Protein AF-A0AAJ7NF40-F1 (afdb_monomer)

Solvent-accessible surface area (backbone atoms only — not comparable to full-atom values): 28493 Å² total; per-residue (Å²): 132,88,86,85,87,90,88,80,92,88,66,77,72,58,53,61,55,52,48,53,50,48,61,67,48,73,79,51,89,80,78,73,91,83,66,76,95,56,96,70,84,64,65,66,86,56,93,46,72,67,53,40,51,50,44,50,50,38,62,67,47,69,43,55,68,41,43,60,70,37,43,53,98,62,56,71,66,58,33,51,52,48,48,51,51,50,53,49,32,51,51,52,44,50,55,52,44,50,52,46,48,49,38,51,45,70,57,13,61,41,80,44,82,42,76,70,66,83,85,57,79,45,69,44,67,12,44,36,43,23,47,71,65,38,56,38,74,88,45,46,72,61,53,30,58,73,72,74,45,75,93,42,74,69,52,55,50,41,55,59,45,62,46,70,38,31,73,83,56,26,51,68,48,60,85,62,77,94,64,70,43,78,52,48,55,61,55,51,62,72,28,37,55,85,75,74,85,48,45,63,78,47,94,56,99,44,59,43,55,23,49,28,63,78,28,59,26,45,32,31,57,22,70,45,43,62,80,45,15,60,71,33,68,73,64,70,59,70,82,73,92,78,68,84,78,82,71,58,63,53,74,89,92,59,93,43,72,52,51,38,57,40,69,51,41,23,37,36,33,61,40,40,25,75,44,59,72,46,72,63,53,72,66,45,84,42,61,49,29,25,44,35,36,28,40,28,47,35,43,43,37,39,51,61,76,83,59,70,85,56,54,56,69,36,65,65,29,41,50,50,89,68,27,89,49,91,88,42,81,49,32,34,52,44,54,45,48,50,53,48,36,47,49,54,39,32,74,75,50,68,23,40,55,69,54,51,80,86,52,92,97,60,49,50,34,42,29,73,37,40,27,42,51,31,74,47,44,89,78,44,54,60,61,82,71,74,62,79,94,62,74,72,48,51,52,48,62,42,61,47,57,49,78,42,81,73,50,75,45,76,39,86,89,51,99,50,64,42,12,40,40,41,35,40,53,41,76,55,86,56,37,38,37,50,40,75,78,35,47,73,66,55,43,52,50,51,45,46,51,42,37,32,71,57,30,54,36,48,74,65,42,50,53,48,51,49,43,47,74,44,58,52,45,50,55,54,50,52,52,51,50,50,58,48,50,52,51,51,51,52,51,50,56,63,58,74,73,110

Secondary structure (DSSP, 8-state):
----------SSHHHHHHHHHHHHHTT-S---TTS-SSSS------SSHHHHHHHHHHHH--STTHHHHH-TT--HHHHHHHHHHHHHHHHHHHHHHHHHHHHHHH--EEEEEE---SS--PBPPEEEEEESS-B-GGGHHHHHHHTT----HHHHHHHHHHHT--TTTGGG-----SS-GGGHHHHHHHHB----S-TTSS--TT-EEEEETTEEEEEES-SGGGGSBHHHHHH--PPPTTS-----B--TTS-EEEEEEESS-EEEEEE-TT----TT---EEE-TTEEEEEEEEEEEEEE-GGGGGS-HHHHT-B-GGG---SS-SS--HHHHHHHHHHHHHHHHHSSB-TTSPP-TTPPBP-HHHHHHHHHTGGGS--SSPPPGGG--PPBSSEEEEEEEEEEEEE-TT-S--SEEEEEEEE--SSEEEEEESS-HHHHHHHHHHHHHHHH---HHHHHHHHHIIIIIHHHHHHHHHHHHHHHHHHHHHHHTT-

Organism: NCBI:txid156304

Nearest PDB structures (foldseek):
  9btg-assembly1_B  TM=5.646E-01  e=2.121E-11  Homo sapiens
  9blr-assembly1_B  TM=5.474E-01  e=5.726E-12  Homo sapiens
  6wth-assembly1_B  TM=5.757E-01  e=2.820E-11  Homo sapiens
  9btu-assembly1_B  TM=5.556E-01  e=3.968E-11  Homo sapiens
  9btg-assembly1_A  TM=5.137E-01  e=9.030E-12  Homo sapiens

InterPro domains:
  IPR001873 Epithelial sodium channel [PF00858] (61-468)
  IPR001873 Epithelial sodium channel [PTHR11690] (55-478)

pLDDT: mean 83.23, std 15.75, range [25.88, 96.94]

Mean predicted aligned error: 12.18 Å

Radius of gyration: 38.89 Å; Cα contacts (8 Å, |Δi|>4): 750; chains: 1; bounding box: 99×66×129 Å

Foldseek 3Di:
DDDDDDDDDDPDPPPVVVVVVVVVPVPDDDDDPPDDPDDFADWDDDPDPVVVLQLVLLRPFLWPLSVQCTGPPDDPVSNVVSVVLLVVLVVVLVVLLVVLVCCQQAVQKDKDKDQPPPVDWAFDKKKKKAFQQFFDLVCVVVLCVVVVHDDDPQVSVQLSQVQQDALQCLLVHRADDPDFQLCSVVSSVSRGDDW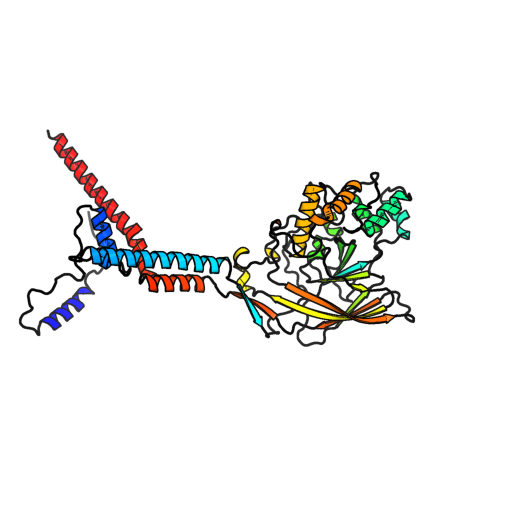DPCQQVDDFPLFAWFFANRHIITMGLAPCRCLRGPVCLVVVDDPDPPDPPPRDTDDDPDFDKTKGKGLHWIWMAIADSDDDDHLQGDIDTDHWQKEWEKEKEKAKEAEDPVCVPDDCRSLQADAQCVAPAQSDRGDALRSLLLRVLQVVLCVFLVAGDNSDRDDPPGGHDHSVSSSVSSVCSVVSCRDDHDDVVSVRTHHNIGMDIDIGIDDMDGNPPDPRRMYMYMYRYDDDSMYIYIDGPRHPVNSVVSSQVSCCVSTVDDPVSVVSVCCSVPVVVVVVVVVVVVVVVVVVVVVVVVVVVD

Structure (mmCIF, N/CA/C/O backbone):
data_AF-A0AAJ7NF40-F1
#
_entry.id   AF-A0AAJ7NF40-F1
#
loop_
_atom_site.group_PDB
_atom_site.id
_atom_site.type_symbol
_atom_site.label_atom_id
_atom_site.label_alt_id
_atom_site.label_comp_id
_atom_site.label_asym_id
_atom_site.label_entity_id
_atom_site.label_seq_id
_atom_site.pdbx_PDB_ins_code
_atom_site.Cartn_x
_atom_site.Cartn_y
_atom_site.Cartn_z
_atom_site.occupancy
_atom_site.B_iso_or_equiv
_atom_site.auth_seq_id
_atom_site.auth_comp_id
_atom_site.auth_asym_id
_atom_site.auth_atom_id
_atom_site.pdbx_PDB_model_num
ATOM 1 N N . MET A 1 1 ? 19.295 47.783 -60.491 1.00 29.61 1 MET A N 1
ATOM 2 C CA . MET A 1 1 ? 20.752 47.665 -60.262 1.00 29.61 1 MET A CA 1
ATOM 3 C C . MET A 1 1 ? 20.891 47.278 -58.792 1.00 29.61 1 MET A C 1
ATOM 5 O O . MET A 1 1 ? 20.242 47.930 -57.990 1.00 29.61 1 MET A O 1
ATOM 9 N N . ALA A 1 2 ? 21.392 46.096 -58.414 1.00 26.80 2 ALA A N 1
ATOM 10 C CA . ALA A 1 2 ? 22.760 45.582 -58.616 1.00 26.80 2 ALA A CA 1
ATOM 11 C C . ALA A 1 2 ? 23.810 46.522 -57.987 1.00 26.80 2 ALA A C 1
ATOM 13 O O . ALA A 1 2 ? 23.706 47.719 -58.219 1.00 26.80 2 ALA A O 1
ATOM 14 N N . SER A 1 3 ? 24.831 46.092 -57.245 1.00 27.44 3 SER A N 1
ATOM 15 C CA . SER A 1 3 ? 25.071 44.833 -56.509 1.00 27.44 3 SER A CA 1
ATOM 16 C C . SER A 1 3 ? 26.154 45.115 -55.426 1.00 27.44 3 SER A C 1
ATOM 18 O O . SER A 1 3 ? 26.487 46.282 -55.236 1.00 27.44 3 SER A O 1
ATOM 20 N N . GLU A 1 4 ? 26.708 44.218 -54.600 1.00 30.80 4 GLU A N 1
ATOM 21 C CA . GLU A 1 4 ? 26.738 42.743 -54.489 1.00 30.80 4 GLU A CA 1
ATOM 22 C C . GLU A 1 4 ? 26.936 42.367 -52.987 1.00 30.80 4 GLU A C 1
ATOM 24 O O . GLU A 1 4 ? 26.923 43.245 -52.125 1.00 30.80 4 GLU A O 1
ATOM 29 N N . GLY A 1 5 ? 27.189 41.096 -52.643 1.00 28.91 5 GLY A N 1
ATOM 30 C CA . GLY A 1 5 ? 27.733 40.703 -51.332 1.00 28.91 5 GLY A CA 1
ATOM 31 C C . GLY A 1 5 ? 28.466 39.360 -51.401 1.00 28.91 5 GLY A C 1
ATOM 32 O O . GLY A 1 5 ? 27.913 38.390 -51.915 1.00 28.91 5 GLY A O 1
ATOM 33 N N . GLY A 1 6 ? 29.705 39.281 -50.900 1.00 25.88 6 GLY A N 1
ATOM 34 C CA . GLY A 1 6 ? 30.515 38.065 -51.033 1.00 25.88 6 GLY A CA 1
ATOM 35 C C . GLY A 1 6 ? 31.733 37.991 -50.114 1.00 25.88 6 GLY A C 1
ATOM 36 O O . GLY A 1 6 ? 32.806 38.455 -50.476 1.00 25.88 6 GLY A O 1
ATOM 37 N N . TYR A 1 7 ? 31.578 37.313 -48.975 1.00 29.08 7 TYR A N 1
ATOM 38 C CA . TYR A 1 7 ? 32.684 36.787 -48.171 1.00 29.08 7 TYR A CA 1
ATOM 39 C C . TYR A 1 7 ? 32.303 35.420 -47.601 1.00 29.08 7 TYR A C 1
ATOM 41 O O . TYR A 1 7 ? 31.486 35.341 -46.692 1.00 29.08 7 TYR A O 1
ATOM 49 N N . PHE A 1 8 ? 32.911 34.354 -48.123 1.00 28.98 8 PHE A N 1
ATOM 50 C CA . PHE A 1 8 ? 33.160 33.107 -47.393 1.00 28.98 8 PHE A CA 1
ATOM 51 C C . PHE A 1 8 ? 34.341 32.389 -48.056 1.00 28.98 8 PHE A C 1
ATOM 53 O O . PHE A 1 8 ? 34.266 31.999 -49.222 1.00 28.98 8 PHE A O 1
ATOM 60 N N . TYR A 1 9 ? 35.439 32.251 -47.312 1.00 35.41 9 TYR A N 1
ATOM 61 C CA . TYR A 1 9 ? 36.668 31.599 -47.761 1.00 35.41 9 TYR A CA 1
ATOM 62 C C . TYR A 1 9 ? 36.416 30.126 -48.117 1.00 35.41 9 TYR A C 1
ATOM 64 O O . TYR A 1 9 ? 35.874 29.373 -47.308 1.00 35.41 9 TYR A O 1
ATOM 72 N N . LYS A 1 10 ? 36.839 29.705 -49.316 1.00 32.78 10 LYS A N 1
ATOM 73 C CA . LYS A 1 10 ? 36.789 28.298 -49.762 1.00 32.78 10 LYS A CA 1
ATOM 74 C C . LYS A 1 10 ? 38.153 27.620 -49.878 1.00 32.78 10 LYS A C 1
ATOM 76 O O . LYS A 1 10 ? 38.200 26.395 -49.940 1.00 32.78 10 LYS A O 1
ATOM 81 N N . ASP A 1 11 ? 39.236 28.394 -49.869 1.00 41.00 11 ASP A N 1
ATOM 82 C CA . ASP A 1 11 ? 40.506 27.964 -50.459 1.00 41.00 11 ASP A CA 1
ATOM 83 C C . ASP A 1 11 ? 41.717 28.052 -49.514 1.00 41.00 11 ASP A C 1
ATOM 85 O O . ASP A 1 11 ? 42.835 28.096 -49.998 1.00 41.00 11 ASP A O 1
ATOM 89 N N . GLU A 1 12 ? 41.554 28.053 -48.183 1.00 36.97 12 GLU A N 1
ATOM 90 C CA . GLU A 1 12 ? 42.704 28.127 -47.245 1.00 36.97 12 GLU A CA 1
ATOM 91 C C . GLU A 1 12 ? 43.243 26.772 -46.749 1.00 36.97 12 GLU A C 1
ATOM 93 O O . GLU A 1 12 ? 44.405 26.685 -46.361 1.00 36.97 12 GLU A O 1
ATOM 98 N N . ILE A 1 13 ? 42.464 25.684 -46.816 1.00 39.38 13 ILE A N 1
ATOM 99 C CA . ILE A 1 13 ? 42.917 24.353 -46.347 1.00 39.38 13 ILE A CA 1
ATOM 100 C C . ILE A 1 13 ? 43.607 23.547 -47.470 1.00 39.38 13 ILE A C 1
ATOM 102 O O . ILE A 1 13 ? 44.503 22.744 -47.210 1.00 39.38 13 ILE A O 1
ATOM 106 N N . LEU A 1 14 ? 43.234 23.771 -48.737 1.00 44.22 14 LEU A N 1
ATOM 107 C CA . LEU A 1 14 ? 43.857 23.100 -49.888 1.00 44.22 14 LEU A CA 1
ATOM 108 C C . LEU A 1 14 ? 45.304 23.544 -50.205 1.00 44.22 14 LEU A C 1
ATOM 110 O O . LEU A 1 14 ? 46.095 22.666 -50.564 1.00 44.22 14 LEU A O 1
ATOM 114 N N . PRO A 1 15 ? 45.694 24.836 -50.110 1.00 41.78 15 PRO A N 1
ATOM 115 C CA . PRO A 1 15 ? 47.014 25.289 -50.538 1.00 41.78 15 PRO A CA 1
ATOM 116 C C . PRO A 1 15 ? 48.149 24.692 -49.722 1.00 41.78 15 PRO A C 1
ATOM 118 O O . PRO A 1 15 ? 49.124 24.248 -50.320 1.00 41.78 15 PRO A O 1
ATOM 121 N N . ASP A 1 16 ? 48.040 24.621 -48.390 1.00 44.00 16 ASP A N 1
ATOM 122 C CA . ASP A 1 16 ? 49.125 24.074 -47.560 1.00 44.00 16 ASP A CA 1
ATOM 123 C C . ASP A 1 16 ? 49.347 22.581 -47.859 1.00 44.00 16 ASP A C 1
ATOM 125 O O . ASP A 1 16 ? 50.479 22.133 -48.045 1.00 44.00 16 ASP A O 1
ATOM 129 N N . PHE A 1 17 ? 48.265 21.818 -48.055 1.00 46.59 17 PHE A N 1
ATOM 130 C CA . PHE A 1 17 ? 48.351 20.414 -48.464 1.00 46.59 17 PHE A CA 1
ATOM 131 C C . PHE A 1 17 ? 48.951 20.238 -49.866 1.00 46.59 17 PHE A C 1
ATOM 133 O O . PHE A 1 17 ? 49.839 19.406 -50.051 1.00 46.59 17 PHE A O 1
ATOM 140 N N . GLN A 1 18 ? 48.530 21.045 -50.847 1.00 51.41 18 GLN A N 1
ATOM 141 C CA . GLN A 1 18 ? 49.120 21.028 -52.191 1.00 51.41 18 GLN A CA 1
ATOM 142 C C . GLN A 1 18 ? 50.582 21.496 -52.195 1.00 51.41 18 GLN A C 1
ATOM 144 O O . GLN A 1 18 ? 51.370 21.019 -53.008 1.00 51.41 18 GLN A O 1
ATOM 149 N N . THR A 1 19 ? 50.967 22.396 -51.290 1.00 48.75 19 THR A N 1
ATOM 150 C CA . THR A 1 19 ? 52.340 22.909 -51.173 1.00 48.75 19 THR A CA 1
ATOM 151 C C . THR A 1 19 ? 53.253 21.862 -50.539 1.00 48.75 19 THR A C 1
ATOM 153 O O . THR A 1 19 ? 54.314 21.580 -51.093 1.00 48.75 19 THR A O 1
ATOM 156 N N . ARG A 1 20 ? 52.807 21.177 -49.476 1.00 50.19 20 ARG A N 1
ATOM 157 C CA . ARG A 1 20 ? 53.499 20.001 -48.913 1.00 50.19 20 ARG A CA 1
ATOM 158 C C . ARG A 1 20 ? 53.612 18.863 -49.928 1.00 50.19 20 ARG A C 1
ATOM 160 O O . ARG A 1 20 ? 54.671 18.252 -50.041 1.00 50.19 20 ARG A O 1
ATOM 167 N N . GLN A 1 21 ? 52.560 18.607 -50.709 1.00 49.72 21 GLN A N 1
ATOM 168 C CA . GLN A 1 21 ? 52.580 17.598 -51.770 1.00 49.72 21 GLN A CA 1
ATOM 169 C C . GLN A 1 21 ? 53.565 17.972 -52.889 1.00 49.72 21 GLN A C 1
ATOM 171 O O . GLN A 1 21 ? 54.358 17.132 -53.300 1.00 49.72 21 GLN A O 1
ATOM 176 N N . LYS A 1 22 ? 53.584 19.232 -53.347 1.00 52.97 22 LYS A N 1
ATOM 177 C CA . LYS A 1 22 ? 54.562 19.718 -54.338 1.00 52.97 22 LYS A CA 1
ATOM 178 C C . LYS A 1 22 ? 55.997 19.668 -53.809 1.00 52.97 22 LYS A C 1
ATOM 180 O O . LYS A 1 22 ? 56.874 19.224 -54.539 1.00 52.97 22 LYS A O 1
ATOM 185 N N . ALA A 1 23 ? 56.234 20.035 -52.549 1.00 51.28 23 ALA A N 1
ATOM 186 C CA . ALA A 1 23 ? 57.550 19.932 -51.916 1.00 51.28 23 ALA A CA 1
ATOM 187 C C . ALA A 1 23 ? 58.036 18.472 -51.809 1.00 51.28 23 ALA A C 1
ATOM 189 O O . ALA A 1 23 ? 59.199 18.191 -52.083 1.00 51.28 23 ALA A O 1
ATOM 190 N N . ALA A 1 24 ? 57.142 17.528 -51.492 1.00 50.75 24 ALA A N 1
ATOM 191 C CA . ALA A 1 24 ? 57.457 16.098 -51.463 1.00 50.75 24 ALA A CA 1
ATOM 192 C C . ALA A 1 24 ? 57.670 15.480 -52.862 1.00 50.75 24 ALA A C 1
ATOM 194 O O . ALA A 1 24 ? 58.391 14.490 -52.992 1.00 50.75 24 ALA A O 1
ATOM 195 N N . LEU A 1 25 ? 57.054 16.046 -53.906 1.00 50.12 25 LEU A N 1
ATOM 196 C CA . LEU A 1 25 ? 57.200 15.597 -55.297 1.00 50.12 25 LEU A CA 1
ATOM 197 C C . LEU A 1 25 ? 58.397 16.234 -56.022 1.00 50.12 25 LEU A C 1
ATOM 199 O O . LEU A 1 25 ? 58.942 15.615 -56.930 1.00 50.12 25 LEU A O 1
ATOM 203 N N . ALA A 1 26 ? 58.859 17.415 -55.600 1.00 48.69 26 ALA A N 1
ATOM 204 C CA . ALA A 1 26 ? 60.023 18.093 -56.180 1.00 48.69 26 ALA A CA 1
ATOM 205 C C . ALA A 1 26 ? 61.351 17.321 -56.013 1.00 48.69 26 ALA A C 1
ATOM 207 O O . ALA A 1 26 ? 62.324 17.628 -56.693 1.00 48.69 26 ALA A O 1
ATOM 208 N N . GLY A 1 27 ? 61.395 16.318 -55.127 1.00 53.59 27 GLY A N 1
ATOM 209 C CA . GLY A 1 27 ? 62.560 15.458 -54.892 1.00 53.59 27 GLY A CA 1
ATOM 210 C C . GLY A 1 27 ? 62.567 14.125 -55.651 1.00 53.59 27 GLY A C 1
ATOM 211 O O . GLY A 1 27 ? 63.372 13.261 -55.308 1.00 53.59 27 GLY A O 1
ATOM 212 N N . LYS A 1 28 ? 61.662 13.897 -56.617 1.00 43.38 28 LYS A N 1
ATOM 213 C CA . LYS A 1 28 ? 61.611 12.647 -57.399 1.00 43.38 28 LYS A CA 1
ATOM 214 C C . LYS A 1 28 ? 61.436 12.907 -58.892 1.00 43.38 28 LYS A C 1
ATOM 216 O O . LYS A 1 28 ? 60.338 13.204 -59.358 1.00 43.38 28 LYS A O 1
ATOM 221 N N . GLU A 1 29 ? 62.514 12.715 -59.647 1.00 47.69 29 GLU A N 1
ATOM 222 C CA . GLU A 1 29 ? 62.434 12.594 -61.100 1.00 47.69 29 GLU A CA 1
ATOM 223 C C . GLU A 1 29 ? 61.641 11.332 -61.476 1.00 47.69 29 GLU A C 1
ATOM 225 O O . GLU A 1 29 ? 61.942 10.228 -61.024 1.00 47.69 29 GLU A O 1
ATOM 230 N N . SER A 1 30 ? 60.628 11.514 -62.327 1.00 47.41 30 SER A N 1
ATOM 231 C CA . SER A 1 30 ? 59.631 10.525 -62.769 1.00 47.41 30 SER A CA 1
ATOM 232 C C . SER A 1 30 ? 58.655 9.998 -61.694 1.00 47.41 30 SER A C 1
ATOM 234 O O . SER A 1 30 ? 59.006 9.321 -60.729 1.00 47.41 30 SER A O 1
ATOM 236 N N . ILE A 1 31 ? 57.365 10.269 -61.921 1.00 39.91 31 ILE A N 1
ATOM 237 C CA . ILE A 1 31 ? 56.237 9.622 -61.240 1.00 39.91 31 ILE A CA 1
ATOM 238 C C . ILE A 1 31 ? 55.653 8.604 -62.236 1.00 39.91 31 ILE A C 1
ATOM 240 O O . ILE A 1 31 ? 55.305 9.011 -63.346 1.00 39.91 31 ILE A O 1
ATOM 244 N N . PRO A 1 32 ? 55.526 7.308 -61.894 1.00 42.28 32 PRO A N 1
ATOM 245 C CA . PRO A 1 32 ? 54.869 6.333 -62.764 1.00 42.28 32 PRO A CA 1
ATOM 246 C C . PRO A 1 32 ? 53.392 6.678 -63.011 1.00 42.28 32 PRO A C 1
ATOM 248 O O . PRO A 1 32 ? 52.687 7.101 -62.094 1.00 42.28 32 PRO A O 1
ATOM 251 N N . ASN A 1 33 ? 52.901 6.431 -64.230 1.00 43.94 33 ASN A N 1
ATOM 252 C CA . ASN A 1 33 ? 51.538 6.786 -64.664 1.00 43.94 33 ASN A CA 1
ATOM 253 C C . ASN A 1 33 ? 50.395 6.019 -63.954 1.00 43.94 33 ASN A C 1
ATOM 255 O O . ASN A 1 33 ? 49.229 6.330 -64.187 1.00 43.94 33 ASN A O 1
ATOM 259 N N . ASP A 1 34 ? 50.704 5.051 -63.086 1.00 47.84 34 ASP A N 1
ATOM 260 C CA . ASP A 1 34 ? 49.733 4.153 -62.438 1.00 47.84 34 ASP A CA 1
ATOM 261 C C . ASP A 1 34 ? 49.263 4.605 -61.039 1.00 47.84 34 ASP A C 1
ATOM 263 O O . ASP A 1 34 ? 48.666 3.823 -60.295 1.00 47.84 34 ASP A O 1
ATOM 267 N N . LEU A 1 35 ? 49.487 5.867 -60.648 1.00 35.88 35 LEU A N 1
ATOM 268 C CA . LEU A 1 35 ? 48.924 6.395 -59.400 1.00 35.88 35 LEU A CA 1
ATOM 269 C C . LEU A 1 35 ? 47.456 6.844 -59.603 1.00 35.88 35 LEU A C 1
ATOM 271 O O . LEU A 1 35 ? 47.195 7.750 -60.399 1.00 35.88 35 LEU A O 1
ATOM 275 N N . PRO A 1 36 ? 46.461 6.262 -58.900 1.00 37.91 36 PRO A N 1
ATOM 276 C CA . PRO A 1 36 ? 45.057 6.587 -59.137 1.00 37.91 36 PRO A CA 1
ATOM 277 C C . PRO A 1 36 ? 44.693 8.002 -58.657 1.00 37.91 36 PRO A C 1
ATOM 279 O O . PRO A 1 36 ? 44.655 8.284 -57.462 1.00 37.91 36 PRO A O 1
ATOM 282 N N . ASN A 1 37 ? 44.299 8.870 -59.596 1.00 40.12 37 ASN A N 1
ATOM 283 C CA . ASN A 1 37 ? 43.866 10.264 -59.372 1.00 40.12 37 ASN A CA 1
ATOM 284 C C . ASN A 1 37 ? 42.529 10.434 -58.601 1.00 40.12 37 ASN A C 1
ATOM 286 O O . ASN A 1 37 ? 41.857 11.459 -58.731 1.00 40.12 37 ASN A O 1
ATOM 290 N N . LYS A 1 38 ? 42.093 9.438 -57.821 1.00 42.91 38 LYS A N 1
ATOM 291 C CA . LYS A 1 38 ? 40.892 9.512 -56.977 1.00 42.91 38 LYS A CA 1
ATOM 292 C C . LYS A 1 38 ? 41.143 8.854 -55.628 1.00 42.91 38 LYS A C 1
ATOM 294 O O . LYS A 1 38 ? 41.417 7.662 -55.555 1.00 42.91 38 LYS A O 1
ATOM 299 N N . ILE A 1 39 ? 40.963 9.632 -54.565 1.00 38.75 39 ILE A N 1
ATOM 300 C CA . ILE A 1 39 ? 40.888 9.121 -53.197 1.00 38.75 39 ILE A CA 1
ATOM 301 C C . ILE A 1 39 ? 39.522 8.435 -53.045 1.00 38.75 39 ILE A C 1
ATOM 303 O O . ILE A 1 39 ? 38.488 9.101 -53.049 1.00 38.75 39 ILE A O 1
ATOM 307 N N . GLY A 1 40 ? 39.525 7.104 -52.967 1.00 52.50 40 GLY A N 1
ATOM 308 C CA . GLY A 1 40 ? 38.328 6.272 -52.810 1.00 52.50 40 GLY A CA 1
ATOM 309 C C . GLY A 1 40 ? 38.365 5.008 -53.674 1.00 52.50 40 GLY A C 1
ATOM 310 O O . GLY A 1 40 ? 38.943 4.999 -54.761 1.00 52.50 40 GLY A O 1
ATOM 311 N N . MET A 1 41 ? 37.737 3.927 -53.203 1.00 49.56 41 MET A N 1
ATOM 312 C CA . MET A 1 41 ? 37.597 2.702 -54.000 1.00 49.56 41 MET A CA 1
ATOM 313 C C . MET A 1 41 ? 36.698 2.951 -55.229 1.00 49.56 41 MET A C 1
ATOM 315 O O . MET A 1 41 ? 35.697 3.663 -55.110 1.00 49.56 41 MET A O 1
ATOM 319 N N . PRO A 1 42 ? 36.991 2.362 -56.407 1.00 57.81 42 PRO A N 1
ATOM 320 C CA . PRO A 1 42 ? 36.082 2.453 -57.547 1.00 57.81 42 PRO A CA 1
ATOM 321 C C . PRO A 1 42 ? 34.765 1.715 -57.243 1.00 57.81 42 PRO A C 1
ATOM 323 O O . PRO A 1 42 ? 34.735 0.805 -56.422 1.00 57.81 42 PRO A O 1
ATOM 326 N N . THR A 1 43 ? 33.662 2.076 -57.896 1.00 60.69 43 THR A N 1
ATOM 327 C CA . THR A 1 43 ? 32.328 1.529 -57.579 1.00 60.69 43 THR A CA 1
ATOM 328 C C . THR A 1 43 ? 31.612 0.981 -58.812 1.00 60.69 43 THR A C 1
ATOM 330 O O . THR A 1 43 ? 31.927 1.325 -59.954 1.00 60.69 43 THR A O 1
ATOM 333 N N . ILE A 1 44 ? 30.635 0.094 -58.597 1.00 70.62 44 ILE A N 1
ATOM 334 C CA . ILE A 1 44 ? 29.755 -0.409 -59.665 1.00 70.62 44 ILE A CA 1
ATOM 335 C C . ILE A 1 44 ? 28.985 0.765 -60.298 1.00 70.62 44 ILE A C 1
ATOM 337 O O . ILE A 1 44 ? 28.459 1.612 -59.588 1.00 70.62 44 ILE A O 1
ATOM 341 N N . ASN A 1 45 ? 28.831 0.780 -61.628 1.00 69.81 45 ASN A N 1
ATOM 342 C CA . ASN A 1 45 ? 28.032 1.778 -62.355 1.00 69.81 45 ASN A CA 1
ATOM 343 C C . ASN A 1 45 ? 26.627 1.240 -62.723 1.00 69.81 45 ASN A C 1
ATOM 345 O O . ASN A 1 45 ? 26.456 0.647 -63.792 1.00 69.81 45 ASN A O 1
ATOM 349 N N . PRO A 1 46 ? 25.584 1.421 -61.889 1.00 70.44 46 PRO A N 1
ATOM 350 C CA . PRO A 1 46 ? 24.245 0.928 -62.200 1.00 70.44 46 PRO A CA 1
ATOM 351 C C . PRO A 1 46 ? 23.472 1.848 -63.161 1.00 70.44 46 PRO A C 1
ATOM 353 O O . PRO A 1 46 ? 23.625 3.069 -63.165 1.00 70.44 46 PRO A O 1
ATOM 356 N N . LYS A 1 47 ? 22.557 1.256 -63.942 1.00 71.62 47 LYS A N 1
ATOM 357 C CA . LYS A 1 47 ? 21.752 1.971 -64.954 1.00 71.62 47 LYS A CA 1
ATOM 358 C C . LYS A 1 47 ? 20.673 2.904 -64.368 1.00 71.62 47 LYS A C 1
ATOM 360 O O . LYS A 1 47 ? 20.364 3.921 -64.974 1.00 71.62 47 LYS A O 1
ATOM 365 N N . SER A 1 48 ? 20.102 2.580 -63.202 1.00 79.38 48 SER A N 1
ATOM 366 C CA . SER A 1 48 ? 19.026 3.366 -62.564 1.00 79.38 48 SER A CA 1
ATOM 367 C C . SER A 1 48 ? 19.569 4.428 -61.605 1.00 79.38 48 SER A C 1
ATOM 369 O O . SER A 1 48 ? 20.453 4.135 -60.803 1.00 79.38 48 SER A O 1
ATOM 371 N N . ASN A 1 49 ? 18.982 5.630 -61.614 1.00 74.31 49 ASN A N 1
ATOM 372 C CA . ASN A 1 49 ? 19.352 6.734 -60.716 1.00 74.31 49 ASN A CA 1
ATOM 373 C C . ASN A 1 49 ? 19.188 6.389 -59.225 1.00 74.31 49 ASN A C 1
ATOM 375 O O . ASN A 1 49 ? 20.005 6.826 -58.417 1.00 74.31 49 ASN A O 1
ATOM 379 N N . VAL A 1 50 ? 18.183 5.576 -58.873 1.00 77.00 50 VAL A N 1
ATOM 380 C CA . VAL A 1 50 ? 17.981 5.082 -57.497 1.00 77.00 50 VAL A CA 1
ATOM 381 C C . VAL A 1 50 ? 19.117 4.139 -57.108 1.00 77.00 50 VAL A C 1
ATOM 383 O O . VAL A 1 50 ? 19.724 4.301 -56.056 1.00 77.00 50 VAL A O 1
ATOM 386 N N . LYS A 1 51 ? 19.484 3.208 -57.999 1.00 77.81 51 LYS A N 1
ATOM 387 C CA . LYS A 1 51 ? 20.626 2.313 -57.767 1.00 77.81 51 LYS A CA 1
ATOM 388 C C . LYS A 1 51 ? 21.949 3.084 -57.694 1.00 77.81 51 LYS A C 1
ATOM 390 O O . LYS A 1 51 ? 22.772 2.730 -56.865 1.00 77.81 51 LYS A O 1
ATOM 395 N N . LYS A 1 52 ? 22.145 4.144 -58.496 1.00 78.81 52 LYS A N 1
ATOM 396 C CA . LYS A 1 52 ? 23.329 5.026 -58.404 1.00 78.81 52 LYS A CA 1
ATOM 397 C C . LYS A 1 52 ? 23.416 5.698 -57.038 1.00 78.81 52 LYS A C 1
ATOM 399 O O . LYS A 1 52 ? 24.485 5.709 -56.451 1.00 78.81 52 LYS A O 1
ATOM 404 N N . TYR A 1 53 ? 22.295 6.217 -56.537 1.00 80.50 53 TYR A N 1
ATOM 405 C CA . TYR A 1 53 ? 22.229 6.817 -55.207 1.00 80.50 53 TYR A CA 1
ATOM 406 C C . TYR A 1 53 ? 22.549 5.797 -54.102 1.00 80.50 53 TYR A C 1
ATOM 408 O O . TYR A 1 53 ? 23.402 6.066 -53.269 1.00 80.50 53 TYR A O 1
ATOM 416 N N . LEU A 1 54 ? 21.949 4.602 -54.135 1.00 81.12 54 LEU A N 1
ATOM 417 C CA . LEU A 1 54 ? 22.224 3.552 -53.144 1.00 81.12 54 LEU A CA 1
ATOM 418 C C . LEU A 1 54 ? 23.681 3.068 -53.180 1.00 81.12 54 LEU A C 1
ATOM 420 O O . LEU A 1 54 ? 24.288 2.909 -52.129 1.00 81.12 54 LEU A O 1
ATOM 424 N N . VAL A 1 55 ? 24.254 2.880 -54.373 1.00 82.31 55 VAL A N 1
ATOM 425 C CA . VAL A 1 55 ? 25.682 2.573 -54.566 1.00 82.31 55 VAL A CA 1
ATOM 426 C C . VAL A 1 55 ? 26.562 3.651 -53.937 1.00 82.31 55 VAL A C 1
ATOM 428 O O . VAL A 1 55 ? 27.467 3.323 -53.182 1.00 82.31 55 VAL A O 1
ATOM 431 N N . GLU A 1 56 ? 26.262 4.923 -54.200 1.00 80.31 56 GLU A N 1
ATOM 432 C CA . GLU A 1 56 ? 26.987 6.079 -53.666 1.00 80.31 56 GLU A CA 1
ATOM 433 C C . GLU A 1 56 ? 26.907 6.135 -52.129 1.00 80.31 56 GLU A C 1
ATOM 435 O O . GLU A 1 56 ? 27.941 6.243 -51.479 1.00 80.31 56 GLU A O 1
ATOM 440 N N . CYS A 1 57 ? 25.717 5.957 -51.541 1.00 82.31 57 CYS A N 1
ATOM 441 C CA . CYS A 1 57 ? 25.521 5.854 -50.090 1.00 82.31 57 CYS A CA 1
ATOM 442 C C . CYS A 1 57 ? 26.328 4.715 -49.465 1.00 82.31 57 CYS A C 1
ATOM 444 O O . CYS A 1 57 ? 27.088 4.938 -48.532 1.00 82.31 57 CYS A O 1
ATOM 446 N N . VAL A 1 58 ? 26.180 3.499 -49.992 1.00 84.69 58 VAL A N 1
ATOM 447 C CA . VAL A 1 58 ? 26.826 2.293 -49.456 1.00 84.69 58 VAL A CA 1
ATOM 448 C C . VAL A 1 58 ? 28.351 2.344 -49.631 1.00 84.69 58 VAL A C 1
ATOM 450 O O . VAL A 1 58 ? 29.056 1.767 -48.815 1.00 84.69 58 VAL A O 1
ATOM 453 N N . SER A 1 59 ? 28.857 3.067 -50.641 1.00 82.19 59 SER A N 1
ATOM 454 C CA . SER A 1 59 ? 30.298 3.288 -50.868 1.00 82.19 59 SER A CA 1
ATOM 455 C C . SER A 1 59 ? 30.936 4.415 -50.047 1.00 82.19 59 SER A C 1
ATOM 457 O O . SER A 1 59 ? 32.159 4.519 -49.994 1.00 82.19 59 SER A O 1
ATOM 459 N N . LEU A 1 60 ? 30.118 5.311 -49.489 1.00 82.62 60 LEU A N 1
ATOM 460 C CA . LEU A 1 60 ? 30.572 6.434 -48.663 1.00 82.62 60 LEU A CA 1
ATOM 461 C C . LEU A 1 60 ? 30.331 6.189 -47.170 1.00 82.62 60 LEU A C 1
ATOM 463 O O . LEU A 1 60 ? 30.980 6.834 -46.358 1.00 82.62 60 LEU A O 1
ATOM 467 N N . SER A 1 61 ? 29.424 5.269 -46.831 1.00 84.75 61 SER A N 1
ATOM 468 C CA . SER A 1 61 ? 29.031 4.972 -45.458 1.00 84.75 61 SER A CA 1
ATOM 469 C C . SER A 1 61 ? 30.200 4.489 -44.602 1.00 84.75 61 SER A C 1
ATOM 471 O O . SER A 1 61 ? 30.974 3.618 -45.003 1.00 84.75 61 SER A O 1
ATOM 473 N N . SER A 1 62 ? 30.244 4.990 -43.370 1.00 86.56 62 SER A N 1
ATOM 474 C CA . SER A 1 62 ? 31.128 4.512 -42.303 1.00 86.56 62 SER A CA 1
ATOM 475 C C . SER A 1 62 ? 30.788 3.111 -41.765 1.00 86.56 62 SER A C 1
ATOM 477 O O . SER A 1 62 ? 31.559 2.569 -40.977 1.00 86.56 62 SER A O 1
ATOM 479 N N . LEU A 1 63 ? 29.671 2.493 -42.177 1.00 88.44 63 LEU A N 1
ATOM 480 C CA . LEU A 1 63 ? 29.297 1.145 -41.739 1.00 88.44 63 LEU A CA 1
ATOM 481 C C . LEU A 1 63 ? 30.239 0.079 -42.322 1.00 88.44 63 LEU A C 1
ATOM 483 O O . LEU A 1 63 ? 30.460 -0.007 -43.533 1.00 88.44 63 LEU A O 1
ATOM 487 N N . HIS A 1 64 ? 30.766 -0.787 -41.459 1.00 88.06 64 HIS A N 1
ATOM 488 C CA . HIS A 1 64 ? 31.648 -1.876 -41.866 1.00 88.06 64 HIS A CA 1
ATOM 489 C C . HIS A 1 64 ? 30.921 -2.895 -42.760 1.00 88.06 64 HIS A C 1
ATOM 491 O O . HIS A 1 64 ? 29.710 -3.101 -42.685 1.00 88.06 64 HIS A O 1
ATOM 497 N N . GLY A 1 65 ? 31.673 -3.525 -43.667 1.00 84.75 65 GLY A N 1
ATOM 498 C CA . GLY A 1 65 ? 31.149 -4.485 -44.645 1.00 84.75 65 GLY A CA 1
ATOM 499 C C . GLY A 1 65 ? 30.432 -3.858 -45.849 1.00 84.75 65 GLY A C 1
ATOM 500 O O . GLY A 1 65 ? 30.552 -4.387 -46.953 1.00 84.75 65 GLY A O 1
ATOM 501 N N . PHE A 1 66 ? 29.759 -2.712 -45.696 1.00 87.12 66 PHE A N 1
ATOM 502 C CA . PHE A 1 66 ? 28.933 -2.094 -46.749 1.00 87.12 66 PHE A CA 1
ATOM 503 C C . PHE A 1 66 ? 29.721 -1.853 -48.049 1.00 87.12 66 PHE A C 1
ATOM 505 O O . PHE A 1 66 ? 29.281 -2.252 -49.131 1.00 87.12 66 PHE A O 1
ATOM 512 N N . ASN A 1 67 ? 30.951 -1.345 -47.937 1.00 83.56 67 ASN A N 1
ATOM 513 C CA . ASN A 1 67 ? 31.858 -1.145 -49.070 1.00 83.56 67 ASN A CA 1
ATOM 514 C C . ASN A 1 67 ? 32.131 -2.425 -49.890 1.00 83.56 67 ASN A C 1
ATOM 516 O O . ASN A 1 67 ? 32.260 -2.351 -51.114 1.00 83.56 67 ASN A O 1
ATOM 520 N N . HIS A 1 68 ? 32.150 -3.614 -49.275 1.00 84.94 68 HIS A N 1
ATOM 521 C CA . HIS A 1 68 ? 32.409 -4.880 -49.979 1.00 84.94 68 HIS A CA 1
ATOM 522 C C . HIS A 1 68 ? 31.264 -5.296 -50.917 1.00 84.94 68 HIS A C 1
ATOM 524 O O . HIS A 1 68 ? 31.501 -5.991 -51.906 1.00 84.94 68 HIS A O 1
ATOM 530 N N . LEU A 1 69 ? 30.036 -4.823 -50.669 1.00 84.94 69 LEU A N 1
ATOM 531 C CA . LEU A 1 69 ? 28.884 -5.061 -51.547 1.00 84.94 69 LEU A CA 1
ATOM 532 C C . LEU A 1 69 ? 29.000 -4.298 -52.879 1.00 84.94 69 LEU A C 1
ATOM 534 O O . LEU A 1 69 ? 28.478 -4.747 -53.902 1.00 84.94 69 LEU A O 1
ATOM 538 N N . VAL A 1 70 ? 29.682 -3.148 -52.869 1.00 84.31 70 VAL A N 1
ATOM 539 C CA . VAL A 1 70 ? 29.720 -2.174 -53.976 1.00 84.31 70 VAL A CA 1
ATOM 540 C C . VAL A 1 70 ? 31.105 -2.051 -54.629 1.00 84.31 70 VAL A C 1
ATOM 542 O O . VAL A 1 70 ? 31.213 -1.537 -55.747 1.00 84.31 70 VAL A O 1
ATOM 545 N N . ALA A 1 71 ? 32.148 -2.584 -53.987 1.00 81.06 71 ALA A N 1
ATOM 546 C CA . ALA A 1 71 ? 33.507 -2.642 -54.511 1.00 81.06 71 ALA A CA 1
ATOM 547 C C . ALA A 1 71 ? 33.574 -3.289 -55.915 1.00 81.06 71 ALA A C 1
ATOM 549 O O . ALA A 1 71 ? 32.807 -4.213 -56.233 1.00 81.06 71 ALA A O 1
ATOM 550 N N . PRO A 1 72 ? 34.489 -2.826 -56.781 1.00 75.31 72 PRO A N 1
ATOM 551 C CA . PRO A 1 72 ? 34.549 -3.195 -58.186 1.00 75.31 72 PRO A CA 1
ATOM 552 C C . PRO A 1 72 ? 35.301 -4.523 -58.330 1.00 75.31 72 PRO A C 1
ATOM 554 O O . PRO A 1 72 ? 36.072 -4.901 -57.453 1.00 75.31 72 PRO A O 1
ATOM 557 N N . ASN A 1 73 ? 35.091 -5.242 -59.433 1.00 75.69 73 ASN A N 1
ATOM 558 C CA . ASN A 1 73 ? 35.850 -6.457 -59.781 1.00 75.69 73 ASN A CA 1
ATOM 559 C C . ASN A 1 73 ? 35.862 -7.582 -58.713 1.00 75.69 73 ASN A C 1
ATOM 561 O O . ASN A 1 73 ? 36.620 -8.538 -58.832 1.00 75.69 73 ASN A O 1
ATOM 565 N N . ARG A 1 74 ? 34.994 -7.503 -57.693 1.00 79.50 74 ARG A N 1
ATOM 566 C CA . ARG A 1 74 ? 34.790 -8.534 -56.667 1.00 79.50 74 ARG A CA 1
ATOM 567 C C . ARG A 1 74 ? 33.962 -9.695 -57.210 1.00 79.50 74 ARG A C 1
ATOM 569 O O . ARG A 1 74 ? 32.942 -9.471 -57.871 1.00 79.50 74 ARG A O 1
ATOM 576 N N . HIS A 1 75 ? 34.377 -10.923 -56.899 1.00 87.00 75 HIS A N 1
ATOM 577 C CA . HIS A 1 75 ? 33.684 -12.131 -57.346 1.00 87.00 75 HIS A CA 1
ATOM 578 C C . HIS A 1 75 ? 32.269 -12.211 -56.728 1.00 87.00 75 HIS A C 1
ATOM 580 O O . HIS A 1 75 ? 32.101 -11.843 -55.561 1.00 87.00 75 HIS A O 1
ATOM 586 N N . PRO A 1 76 ? 31.233 -12.698 -57.446 1.00 85.12 76 PRO A N 1
ATOM 587 C CA . PRO A 1 76 ? 29.866 -12.757 -56.915 1.00 85.12 76 PRO A CA 1
ATOM 588 C C . PRO A 1 76 ? 29.743 -13.512 -55.585 1.00 85.12 76 PRO A C 1
ATOM 590 O O . PRO A 1 76 ? 28.983 -13.089 -54.716 1.00 85.12 76 PRO A O 1
ATOM 593 N N . VAL A 1 77 ? 30.538 -14.572 -55.394 1.00 88.31 77 VAL A N 1
ATOM 594 C CA . VAL A 1 77 ? 30.570 -15.355 -54.145 1.00 88.31 77 VAL A CA 1
ATOM 595 C C . VAL A 1 77 ? 31.093 -14.527 -52.964 1.00 88.31 77 VAL A C 1
ATOM 597 O O . VAL A 1 77 ? 30.507 -14.582 -51.889 1.00 88.31 77 VAL A O 1
ATOM 600 N N . GLU A 1 78 ? 32.123 -13.691 -53.147 1.00 87.69 78 GLU A N 1
ATOM 601 C CA . GLU A 1 78 ? 32.638 -12.821 -52.072 1.00 87.69 78 GLU A CA 1
ATOM 602 C C . GLU A 1 78 ? 31.598 -11.785 -51.627 1.00 87.69 78 GLU A C 1
ATOM 604 O O . GLU A 1 78 ? 31.458 -11.504 -50.435 1.00 87.69 78 GLU A O 1
ATOM 609 N N . ARG A 1 79 ? 30.833 -11.236 -52.582 1.00 87.75 79 ARG A N 1
ATOM 610 C CA . ARG A 1 79 ? 29.724 -10.315 -52.292 1.00 87.75 79 ARG A CA 1
ATOM 611 C C . ARG A 1 79 ? 28.580 -11.015 -51.564 1.00 87.75 79 ARG A C 1
ATOM 613 O O . ARG A 1 79 ? 28.023 -10.433 -50.640 1.00 87.75 79 ARG A O 1
ATOM 620 N N . PHE A 1 80 ? 28.249 -12.247 -51.950 1.00 90.69 80 PHE A N 1
ATOM 621 C CA . PHE A 1 80 ? 27.234 -13.053 -51.270 1.00 90.69 80 PHE A CA 1
ATOM 622 C C . PHE A 1 80 ? 27.648 -13.388 -49.829 1.00 90.69 80 PHE A C 1
ATOM 624 O O . PHE A 1 80 ? 26.868 -13.164 -48.909 1.00 90.69 80 PHE A O 1
ATOM 631 N N . MET A 1 81 ? 28.896 -13.812 -49.612 1.00 91.00 81 MET A N 1
ATOM 632 C CA . MET A 1 81 ? 29.439 -14.055 -48.269 1.00 91.00 81 MET A CA 1
ATOM 633 C C . MET A 1 81 ? 29.451 -12.775 -47.423 1.00 91.00 81 MET A C 1
ATOM 635 O O . MET A 1 81 ? 29.024 -12.794 -46.273 1.00 91.00 81 MET A O 1
ATOM 639 N N . SER A 1 82 ? 29.852 -11.641 -48.006 1.00 90.38 82 SER A N 1
ATOM 640 C CA . SER A 1 82 ? 29.817 -10.335 -47.332 1.00 90.38 82 SER A CA 1
ATOM 641 C C . SER A 1 82 ? 28.387 -9.927 -46.953 1.00 90.38 82 SER A C 1
ATOM 643 O O . SER A 1 82 ? 28.159 -9.453 -45.845 1.00 90.38 82 SER A O 1
ATOM 645 N N . PHE A 1 83 ? 27.407 -10.159 -47.833 1.00 92.31 83 PHE A N 1
ATOM 646 C CA . PHE A 1 83 ? 25.991 -9.938 -47.533 1.00 92.31 83 PHE A CA 1
ATOM 647 C C . PHE A 1 83 ? 25.493 -10.831 -46.388 1.00 92.31 83 PHE A C 1
ATOM 649 O O . PHE A 1 83 ? 24.840 -10.320 -45.481 1.00 92.31 83 PHE A O 1
ATOM 656 N N . LEU A 1 84 ? 25.828 -12.127 -46.387 1.00 94.62 84 LEU A N 1
ATOM 657 C CA . LEU A 1 84 ? 25.458 -13.044 -45.302 1.00 94.62 84 LEU A CA 1
ATOM 658 C C . LEU A 1 84 ? 26.059 -12.620 -43.956 1.00 94.62 84 LEU A C 1
ATOM 660 O O . LEU A 1 84 ? 25.348 -12.622 -42.954 1.00 94.62 84 LEU A O 1
ATOM 664 N N . VAL A 1 85 ? 27.330 -12.202 -43.929 1.00 94.06 85 VAL A N 1
ATOM 665 C CA . VAL A 1 85 ? 27.979 -11.695 -42.708 1.00 94.06 85 VAL A CA 1
ATOM 666 C C . VAL A 1 85 ? 27.290 -10.421 -42.211 1.00 94.06 85 VAL A C 1
ATOM 668 O O . VAL A 1 85 ? 26.949 -10.342 -41.037 1.00 94.06 85 VAL A O 1
ATOM 671 N N . ILE A 1 86 ? 27.005 -9.454 -43.092 1.00 93.38 86 ILE A N 1
ATOM 672 C CA . ILE A 1 86 ? 26.297 -8.214 -42.723 1.00 93.38 86 ILE A CA 1
ATOM 673 C C . ILE A 1 86 ? 24.883 -8.516 -42.202 1.00 93.38 86 ILE A C 1
ATOM 675 O O . ILE A 1 86 ? 24.469 -7.944 -41.196 1.00 93.38 86 ILE A O 1
ATOM 679 N N . ALA A 1 87 ? 24.149 -9.426 -42.848 1.00 94.50 87 ALA A N 1
ATOM 680 C CA . ALA A 1 87 ? 22.813 -9.837 -42.417 1.00 94.50 87 ALA A CA 1
ATOM 681 C C . ALA A 1 87 ? 22.839 -10.560 -41.058 1.00 94.50 87 ALA A C 1
ATOM 683 O O . ALA A 1 87 ? 21.985 -10.297 -40.208 1.00 94.50 87 ALA A O 1
ATOM 684 N N . GLY A 1 88 ? 23.836 -11.420 -40.825 1.00 95.81 88 GLY A N 1
ATOM 685 C CA . GLY A 1 88 ? 24.076 -12.073 -39.537 1.00 95.81 88 GLY A CA 1
ATOM 686 C C . GLY A 1 88 ? 24.401 -11.066 -38.433 1.00 95.81 88 GLY A C 1
ATOM 687 O O . GLY A 1 88 ? 23.724 -11.050 -37.409 1.00 95.81 88 GLY A O 1
ATOM 688 N N . CYS A 1 89 ? 25.354 -10.159 -38.670 1.00 95.62 89 CYS A N 1
ATOM 689 C CA . CYS A 1 89 ? 25.697 -9.066 -37.756 1.00 95.62 89 CYS A CA 1
ATOM 690 C C . CYS A 1 89 ? 24.486 -8.186 -37.410 1.00 95.62 89 CYS A C 1
ATOM 692 O O . CYS A 1 89 ? 24.268 -7.879 -36.240 1.00 95.62 89 CYS A O 1
ATOM 694 N N . LEU A 1 90 ? 23.671 -7.817 -38.405 1.00 94.12 90 LEU A N 1
ATOM 695 C CA . LEU A 1 90 ? 22.452 -7.033 -38.194 1.00 94.12 90 LEU A CA 1
ATOM 696 C C . LEU A 1 90 ? 21.409 -7.809 -37.374 1.00 94.12 90 LEU A C 1
ATOM 698 O O . LEU A 1 90 ? 20.790 -7.238 -36.482 1.00 94.12 90 LEU A O 1
ATOM 702 N N . SER A 1 91 ? 21.246 -9.110 -37.630 1.00 96.31 91 SER A N 1
ATOM 703 C CA . SER A 1 91 ? 20.331 -9.968 -36.865 1.00 96.31 91 SER A CA 1
ATOM 704 C C . SER A 1 91 ? 20.776 -10.103 -35.405 1.00 96.31 91 SER A C 1
ATOM 706 O O . SER A 1 91 ? 19.962 -9.923 -34.502 1.00 96.31 91 SER A O 1
ATOM 708 N N . CYS A 1 92 ? 22.071 -10.330 -35.156 1.00 96.19 92 CYS A N 1
ATOM 709 C CA . CYS A 1 92 ? 22.645 -10.348 -33.808 1.00 96.19 92 CYS A CA 1
ATOM 710 C C . CYS A 1 92 ? 22.469 -9.003 -33.090 1.00 96.19 92 CYS A C 1
ATOM 712 O O . CYS A 1 92 ? 22.077 -8.983 -31.925 1.00 96.19 92 CYS A O 1
ATOM 714 N N . LEU A 1 93 ? 22.703 -7.882 -33.783 1.00 95.81 93 LEU A N 1
ATOM 715 C CA . LEU A 1 93 ? 22.506 -6.542 -33.232 1.00 95.81 93 LEU A CA 1
ATOM 716 C C . LEU A 1 93 ? 21.043 -6.293 -32.840 1.00 95.81 93 LEU A C 1
ATOM 718 O O . LEU A 1 93 ? 20.797 -5.754 -31.764 1.00 95.81 93 LEU A O 1
ATOM 722 N N . ILE A 1 94 ? 20.080 -6.705 -33.671 1.00 96.19 94 ILE A N 1
ATOM 723 C CA . ILE A 1 94 ? 18.645 -6.586 -33.367 1.00 96.19 94 ILE A CA 1
ATOM 724 C C . ILE A 1 94 ? 18.290 -7.431 -32.138 1.00 96.19 94 ILE A C 1
ATOM 726 O O . ILE A 1 94 ? 17.719 -6.895 -31.193 1.00 96.19 94 ILE A O 1
ATOM 730 N N . LEU A 1 95 ? 18.682 -8.710 -32.110 1.00 96.94 95 LEU A N 1
ATOM 731 C CA . LEU A 1 95 ? 18.395 -9.616 -30.990 1.00 96.94 95 LEU A CA 1
ATOM 732 C C . LEU A 1 95 ? 18.988 -9.109 -29.667 1.00 96.94 95 LEU A C 1
ATOM 734 O O . LEU A 1 95 ? 18.286 -9.053 -28.660 1.00 96.94 95 LEU A O 1
ATOM 738 N N . LEU A 1 96 ? 20.252 -8.674 -29.667 1.00 96.62 96 LEU A N 1
ATOM 739 C CA . LEU A 1 96 ? 20.890 -8.104 -28.477 1.00 96.62 96 LEU A CA 1
ATOM 740 C C . LEU A 1 96 ? 20.255 -6.773 -28.063 1.00 96.62 96 LEU A C 1
ATOM 742 O O . LEU A 1 96 ? 20.059 -6.547 -26.874 1.00 96.62 96 LEU A O 1
ATOM 746 N N . SER A 1 97 ? 19.863 -5.920 -29.014 1.00 96.44 97 SER A N 1
ATOM 747 C CA . SER A 1 97 ? 19.144 -4.675 -28.702 1.00 96.44 97 SER A CA 1
ATOM 748 C C . SER A 1 97 ? 17.779 -4.948 -28.066 1.00 96.44 97 SER A C 1
ATOM 750 O O . SER A 1 97 ? 17.388 -4.229 -27.148 1.00 96.44 97 SER A O 1
ATOM 752 N N . SER A 1 98 ? 17.071 -5.999 -28.497 1.00 96.50 98 SER A N 1
ATOM 753 C CA . SER A 1 98 ? 15.834 -6.456 -27.854 1.00 96.50 98 SER A CA 1
ATOM 754 C C . SER A 1 98 ? 16.078 -6.958 -26.428 1.00 96.50 98 SER A C 1
ATOM 756 O O . SER A 1 98 ? 15.346 -6.549 -25.533 1.00 96.50 98 SER A O 1
ATOM 758 N N . LEU A 1 99 ? 17.130 -7.750 -26.190 1.00 95.94 99 LEU A N 1
ATOM 759 C CA . LEU A 1 99 ? 17.500 -8.215 -24.845 1.00 95.94 99 LEU A CA 1
ATOM 760 C C . LEU A 1 99 ? 17.915 -7.058 -23.918 1.00 95.94 99 LEU A C 1
ATOM 762 O O . LEU A 1 99 ? 17.505 -7.010 -22.762 1.00 95.94 99 LEU A O 1
ATOM 766 N N . PHE A 1 100 ? 18.680 -6.082 -24.417 1.00 95.75 100 PHE A N 1
ATOM 767 C CA . PHE A 1 100 ? 19.030 -4.880 -23.651 1.00 95.75 100 PHE A CA 1
ATOM 768 C C . PHE A 1 100 ? 17.802 -4.011 -23.353 1.00 95.75 100 PHE A C 1
ATOM 770 O O . PHE A 1 100 ? 17.701 -3.447 -22.265 1.00 95.75 100 PHE A O 1
ATOM 777 N N . TRP A 1 101 ? 16.852 -3.917 -24.288 1.00 94.75 101 TRP A N 1
ATOM 778 C CA . TRP A 1 101 ? 15.589 -3.213 -24.066 1.00 94.75 101 TRP A CA 1
ATOM 779 C C . TRP A 1 101 ? 14.717 -3.920 -23.026 1.00 94.75 101 TRP A C 1
ATOM 781 O O . TRP A 1 101 ? 14.173 -3.263 -22.144 1.00 94.75 101 TRP A O 1
ATOM 791 N N . GLU A 1 102 ? 14.620 -5.247 -23.088 1.00 93.81 102 GLU A N 1
ATOM 792 C CA . GLU A 1 102 ? 13.902 -6.055 -22.104 1.00 93.81 102 GLU A CA 1
ATOM 793 C C . GLU A 1 102 ? 14.505 -5.892 -20.703 1.00 93.81 102 GLU A C 1
ATOM 795 O O . GLU A 1 102 ? 13.787 -5.532 -19.769 1.00 93.81 102 GLU A O 1
ATOM 800 N N . ARG A 1 103 ? 15.835 -6.002 -20.578 1.00 92.75 103 ARG A N 1
ATOM 801 C CA . ARG A 1 103 ? 16.561 -5.745 -19.326 1.00 92.75 103 ARG A CA 1
ATOM 802 C C . ARG A 1 103 ? 16.314 -4.328 -18.789 1.00 92.75 103 ARG A C 1
ATOM 804 O O . ARG A 1 103 ? 16.051 -4.155 -17.604 1.00 92.75 103 ARG A O 1
ATOM 811 N N . TYR A 1 104 ? 16.329 -3.313 -19.655 1.00 91.50 104 TYR A N 1
ATOM 812 C CA . TYR A 1 104 ? 16.044 -1.917 -19.288 1.00 91.50 104 TYR A CA 1
ATOM 813 C C . TYR A 1 104 ? 14.580 -1.654 -18.884 1.00 91.50 104 TYR A C 1
ATOM 815 O O . TYR A 1 104 ? 14.293 -0.698 -18.156 1.00 91.50 104 TYR A O 1
ATOM 823 N N . GLN A 1 105 ? 13.640 -2.477 -19.352 1.00 90.69 105 GLN A N 1
ATOM 824 C CA . GLN A 1 105 ? 12.219 -2.340 -19.028 1.00 90.69 105 GLN A CA 1
ATOM 825 C C . GLN A 1 105 ? 11.780 -3.171 -17.817 1.00 90.69 105 GLN A C 1
ATOM 827 O O . GLN A 1 105 ? 10.864 -2.742 -17.118 1.00 90.69 105 GLN A O 1
ATOM 832 N N . ASN A 1 106 ? 12.416 -4.321 -17.570 1.00 89.56 106 ASN A N 1
ATOM 833 C CA . ASN A 1 106 ? 11.942 -5.322 -16.609 1.00 89.56 106 ASN A CA 1
ATOM 834 C C . ASN A 1 106 ? 12.963 -5.673 -15.502 1.00 89.56 106 ASN A C 1
ATOM 836 O O . ASN A 1 106 ? 12.555 -6.136 -14.442 1.00 89.56 106 ASN A O 1
ATOM 840 N N . GLU A 1 107 ? 14.267 -5.443 -15.707 1.00 87.56 107 GLU A N 1
ATOM 841 C CA . GLU A 1 107 ? 15.358 -5.887 -14.810 1.00 87.56 107 GLU A CA 1
ATOM 842 C C . GLU A 1 107 ? 16.294 -4.732 -14.388 1.00 87.56 107 GLU A C 1
ATOM 844 O O . GLU A 1 107 ? 17.483 -4.919 -14.122 1.00 87.56 107 GLU A O 1
ATOM 849 N N . ALA A 1 108 ? 15.778 -3.500 -14.341 1.00 85.31 108 ALA A N 1
ATOM 850 C CA . ALA A 1 108 ? 16.587 -2.312 -14.056 1.00 85.31 108 ALA A CA 1
ATOM 851 C C . ALA A 1 108 ? 17.086 -2.228 -12.596 1.00 85.31 108 ALA A C 1
ATOM 853 O O . ALA A 1 108 ? 18.091 -1.562 -12.330 1.00 85.31 108 ALA A O 1
ATOM 854 N N . ILE A 1 109 ? 16.397 -2.884 -11.651 1.00 86.62 109 ILE A N 1
ATOM 855 C CA . ILE A 1 109 ? 16.651 -2.784 -10.205 1.00 86.62 109 ILE A CA 1
ATOM 856 C C . ILE A 1 109 ? 17.274 -4.061 -9.638 1.00 86.62 109 ILE A C 1
ATOM 858 O O . ILE A 1 109 ? 16.788 -5.164 -9.871 1.00 86.62 109 ILE A O 1
ATOM 862 N N . THR A 1 110 ? 18.299 -3.887 -8.807 1.00 87.12 110 THR A N 1
ATOM 863 C CA . THR A 1 110 ? 18.883 -4.923 -7.945 1.00 87.12 110 THR A CA 1
ATOM 864 C C . THR A 1 110 ? 18.723 -4.554 -6.476 1.00 87.12 110 THR A C 1
ATOM 866 O O . THR A 1 110 ? 18.673 -3.375 -6.124 1.00 87.12 110 THR A O 1
ATOM 869 N N . ILE A 1 111 ? 18.674 -5.560 -5.601 1.00 87.50 111 ILE A N 1
ATOM 870 C CA . ILE A 1 111 ? 18.719 -5.349 -4.152 1.00 87.50 111 ILE A CA 1
ATOM 871 C C . ILE A 1 111 ? 20.174 -5.474 -3.696 1.00 87.50 111 ILE A C 1
ATOM 873 O O . ILE A 1 111 ? 20.748 -6.560 -3.745 1.00 87.50 111 ILE A O 1
ATOM 877 N N . ALA A 1 112 ? 20.750 -4.363 -3.252 1.00 86.94 112 ALA A N 1
ATOM 878 C CA . ALA A 1 112 ? 22.026 -4.319 -2.557 1.00 86.94 112 ALA A CA 1
ATOM 879 C C . ALA A 1 112 ? 21.807 -4.402 -1.040 1.00 86.94 112 ALA A C 1
ATOM 881 O O . ALA A 1 112 ? 20.758 -4.012 -0.516 1.00 86.94 112 ALA A O 1
ATOM 882 N N . VAL A 1 113 ? 22.810 -4.902 -0.323 1.00 87.50 113 VAL A N 1
ATOM 883 C CA . VAL A 1 113 ? 22.845 -4.879 1.141 1.00 87.50 113 VAL A CA 1
ATOM 884 C C . VAL A 1 113 ? 23.788 -3.767 1.577 1.00 87.50 113 VAL A C 1
ATOM 886 O O . VAL A 1 113 ? 24.974 -3.818 1.258 1.00 87.50 113 VAL A O 1
ATOM 889 N N . SER A 1 114 ? 23.265 -2.796 2.323 1.00 77.19 114 SER A N 1
ATOM 890 C CA . SER A 1 114 ? 24.063 -1.760 2.976 1.00 77.19 114 SER A CA 1
ATOM 891 C C . SER A 1 114 ? 24.155 -2.010 4.481 1.00 77.19 114 SER A C 1
ATOM 893 O O . SER A 1 114 ? 23.205 -2.482 5.119 1.00 77.19 114 SER A O 1
ATOM 895 N N . LEU A 1 115 ? 25.322 -1.676 5.030 1.00 77.50 115 LEU A N 1
ATOM 896 C CA . LEU A 1 115 ? 25.602 -1.593 6.465 1.00 77.50 115 LEU A CA 1
ATOM 897 C C . LEU A 1 115 ? 25.692 -0.132 6.942 1.00 77.50 115 LEU A C 1
ATOM 899 O O . LEU A 1 115 ? 25.973 0.098 8.115 1.00 77.50 115 LEU A O 1
ATOM 903 N N . ASP A 1 116 ? 25.471 0.843 6.054 1.00 70.44 116 ASP A N 1
ATOM 904 C CA . ASP A 1 116 ? 25.423 2.258 6.418 1.00 70.44 116 ASP A CA 1
ATOM 905 C C . ASP A 1 116 ? 24.095 2.563 7.125 1.00 70.44 116 ASP A C 1
ATOM 907 O O . ASP A 1 116 ? 23.024 2.608 6.512 1.00 70.44 116 ASP A O 1
ATOM 911 N N . LEU A 1 117 ? 24.173 2.704 8.448 1.00 65.06 117 LEU A N 1
ATOM 912 C CA . LEU A 1 117 ? 23.033 2.994 9.314 1.00 65.06 117 LEU A CA 1
ATOM 913 C C . LEU A 1 117 ? 22.719 4.498 9.386 1.00 65.06 117 LEU A C 1
ATOM 915 O O . LEU A 1 117 ? 21.606 4.859 9.775 1.00 65.06 117 LEU A O 1
ATOM 919 N N . ASP A 1 118 ? 23.655 5.366 8.994 1.00 63.62 118 ASP A N 1
ATOM 920 C CA . ASP A 1 118 ? 23.542 6.819 9.145 1.00 63.62 118 ASP A CA 1
ATOM 921 C C . ASP A 1 118 ? 22.718 7.449 8.011 1.00 63.62 118 ASP A C 1
ATOM 923 O O . ASP A 1 118 ? 21.976 8.414 8.232 1.00 63.62 118 ASP A O 1
ATOM 927 N N . GLU A 1 119 ? 22.749 6.863 6.808 1.00 63.75 119 GLU A N 1
ATOM 928 C CA . GLU A 1 119 ? 21.918 7.308 5.681 1.00 63.75 119 GLU A CA 1
ATOM 929 C C . GLU A 1 119 ? 20.402 7.067 5.885 1.00 63.75 119 GLU A C 1
ATOM 931 O O . GLU A 1 119 ? 19.569 7.761 5.287 1.00 63.75 119 GLU A O 1
ATOM 936 N N . PHE A 1 120 ? 19.994 6.106 6.728 1.00 66.25 120 PHE A N 1
ATOM 937 C CA . PHE A 1 120 ? 18.626 5.563 6.718 1.00 66.25 120 PHE A CA 1
ATOM 938 C C . PHE A 1 120 ? 17.839 5.737 8.023 1.00 66.25 120 PHE A C 1
ATOM 940 O O . PHE A 1 120 ? 17.664 4.821 8.826 1.00 66.25 120 PHE A O 1
ATOM 947 N N . LYS A 1 121 ? 17.196 6.900 8.150 1.00 77.75 121 LYS A N 1
ATOM 948 C CA . LYS A 1 121 ? 16.292 7.219 9.267 1.00 77.75 121 LYS A CA 1
ATOM 949 C C . LYS A 1 121 ? 15.034 6.334 9.262 1.00 77.75 121 LYS A C 1
ATOM 951 O O . LYS A 1 121 ? 14.204 6.406 8.348 1.00 77.75 121 LYS A O 1
ATOM 956 N N . LEU A 1 122 ? 14.874 5.512 10.301 1.00 86.19 122 LEU A N 1
ATOM 957 C CA . LEU A 1 122 ? 13.702 4.655 10.503 1.00 86.19 122 LEU A CA 1
ATOM 958 C C . LEU A 1 122 ? 12.517 5.476 11.039 1.00 86.19 122 LEU A C 1
ATOM 960 O O . LEU A 1 122 ? 12.660 6.235 11.997 1.00 86.19 122 LEU A O 1
ATOM 964 N N . LEU A 1 123 ? 11.330 5.302 10.452 1.00 89.00 123 LEU A N 1
ATOM 965 C CA . LEU A 1 123 ? 10.101 5.926 10.956 1.00 89.00 123 LEU A CA 1
ATOM 966 C C . LEU A 1 123 ? 9.693 5.299 12.298 1.00 89.00 123 LEU A C 1
ATOM 968 O O . LEU A 1 123 ? 9.837 4.087 12.492 1.00 89.00 123 LEU A O 1
ATOM 972 N N . LYS A 1 124 ? 9.131 6.099 13.209 1.00 91.25 124 LYS A N 1
ATOM 973 C CA . LYS A 1 124 ? 8.440 5.563 14.385 1.00 91.25 124 LYS A CA 1
ATOM 974 C C . LYS A 1 124 ? 7.247 4.732 13.938 1.00 91.25 124 LYS A C 1
ATOM 976 O O . LYS A 1 124 ? 6.535 5.136 13.029 1.00 91.25 124 LYS A O 1
ATOM 981 N N . LEU A 1 125 ? 7.032 3.585 14.576 1.00 93.50 125 LEU A N 1
ATOM 982 C CA . LEU A 1 125 ? 5.913 2.709 14.231 1.00 93.50 125 LEU A CA 1
ATOM 983 C C . LEU A 1 125 ? 4.558 3.383 14.479 1.00 93.50 125 LEU A C 1
ATOM 985 O O . LEU A 1 125 ? 4.422 4.210 15.388 1.00 93.50 125 LEU A O 1
ATOM 989 N N . SER A 1 126 ? 3.561 2.962 13.704 1.00 94.06 126 SER A N 1
ATOM 990 C CA . SER A 1 126 ? 2.148 3.180 14.011 1.00 94.06 126 SER A CA 1
ATOM 991 C C . SER A 1 126 ? 1.602 2.033 14.856 1.00 94.06 126 SER A C 1
ATOM 993 O O . SER A 1 126 ? 2.022 0.880 14.710 1.00 94.06 126 SER A O 1
ATOM 995 N N . LEU A 1 127 ? 0.678 2.360 15.755 1.00 95.00 127 LEU A N 1
ATOM 996 C CA . LEU A 1 127 ? 0.047 1.421 16.676 1.00 95.00 127 LEU A CA 1
ATOM 997 C C . LEU A 1 127 ? -1.467 1.478 16.469 1.00 95.00 127 LEU A C 1
ATOM 999 O O . LEU A 1 127 ? -2.075 2.543 16.564 1.00 95.00 127 LEU A O 1
ATOM 1003 N N . PHE A 1 128 ? -2.060 0.317 16.206 1.00 95.50 128 PHE A N 1
ATOM 1004 C CA . PHE A 1 128 ? -3.505 0.127 16.125 1.00 95.50 128 PHE A CA 1
ATOM 1005 C C . PHE A 1 128 ? -3.950 -0.740 17.300 1.00 95.50 128 PHE A C 1
ATOM 1007 O O . PHE A 1 128 ? -3.400 -1.825 17.498 1.00 95.50 128 PHE A O 1
ATOM 1014 N N . ILE A 1 129 ? -4.933 -0.271 18.066 1.00 95.06 129 ILE A N 1
ATOM 1015 C CA . ILE A 1 129 ? -5.463 -0.908 19.274 1.00 95.06 129 ILE A CA 1
ATOM 1016 C C . ILE A 1 129 ? -6.943 -1.199 19.041 1.00 95.06 129 ILE A C 1
ATOM 1018 O O . ILE A 1 129 ? -7.760 -0.286 18.963 1.00 95.06 129 ILE A O 1
ATOM 1022 N N . CYS A 1 130 ? -7.290 -2.474 18.915 1.00 94.25 130 CYS A N 1
ATOM 1023 C CA . CYS A 1 130 ? -8.654 -2.930 18.671 1.00 94.25 130 CYS A CA 1
ATOM 1024 C C . CYS A 1 130 ? -9.168 -3.637 19.935 1.00 94.25 130 CYS A C 1
ATOM 1026 O O . CYS A 1 130 ? -8.663 -4.724 20.239 1.00 94.25 130 CYS A O 1
ATOM 1028 N N . PRO A 1 131 ? -10.119 -3.074 20.700 1.00 93.38 131 PRO A N 1
ATOM 1029 C CA . PRO A 1 131 ? -10.716 -3.768 21.839 1.00 93.38 131 PRO A CA 1
ATOM 1030 C C . PRO A 1 131 ? -11.249 -5.160 21.454 1.00 93.38 131 PRO A C 1
ATOM 1032 O O . PRO A 1 131 ? -11.761 -5.361 20.355 1.00 93.38 131 PRO A O 1
ATOM 1035 N N . VAL A 1 132 ? -11.131 -6.150 22.347 1.00 91.31 132 VAL A N 1
ATOM 1036 C CA . VAL A 1 132 ? -11.727 -7.483 22.096 1.00 91.31 132 VAL A CA 1
ATOM 1037 C C . VAL A 1 132 ? -13.252 -7.434 22.230 1.00 91.31 132 VAL A C 1
ATOM 1039 O O . VAL A 1 132 ? -13.960 -8.083 21.466 1.00 91.31 132 VAL A O 1
ATOM 1042 N N . ASP A 1 133 ? -13.752 -6.628 23.168 1.00 88.88 133 ASP A N 1
ATOM 1043 C CA . ASP A 1 133 ? -15.153 -6.211 23.226 1.00 88.88 133 ASP A CA 1
ATOM 1044 C C . ASP A 1 133 ? -15.229 -4.738 22.814 1.00 88.88 133 ASP A C 1
ATOM 1046 O O . ASP A 1 133 ? -14.775 -3.856 23.550 1.00 88.88 133 ASP A O 1
ATOM 1050 N N . ASN A 1 134 ? -15.743 -4.492 21.609 1.00 86.56 134 ASN A N 1
ATOM 1051 C CA . ASN A 1 134 ? -15.750 -3.173 20.978 1.00 86.56 134 ASN A CA 1
ATOM 1052 C C . ASN A 1 134 ? -16.825 -2.230 21.524 1.00 86.56 134 ASN A C 1
ATOM 1054 O O . ASN A 1 134 ? -16.739 -1.032 21.261 1.00 86.56 134 ASN A O 1
ATOM 1058 N N . ILE A 1 135 ? -17.828 -2.725 22.261 1.00 92.38 135 ILE A N 1
ATOM 1059 C CA . ILE A 1 135 ? -18.982 -1.923 22.691 1.00 92.38 135 ILE A CA 1
ATOM 1060 C C . ILE A 1 135 ? -19.199 -1.938 24.204 1.00 92.38 135 ILE A C 1
ATOM 1062 O O . ILE A 1 135 ? -18.836 -2.865 24.919 1.00 92.38 135 ILE A O 1
ATOM 1066 N N . VAL A 1 136 ? -19.853 -0.891 24.699 1.00 92.81 136 VAL A N 1
ATOM 1067 C CA . VAL A 1 136 ? -20.273 -0.761 26.093 1.00 92.81 136 VAL A CA 1
ATOM 1068 C C . VAL A 1 136 ? -21.770 -1.040 26.169 1.00 92.81 136 VAL A C 1
ATOM 1070 O O . VAL A 1 136 ? -22.587 -0.172 25.869 1.00 92.81 136 VAL A O 1
ATOM 1073 N N . ARG A 1 137 ? -22.148 -2.256 26.586 1.00 91.62 137 ARG A N 1
ATOM 1074 C CA . ARG A 1 137 ? -23.560 -2.693 26.603 1.00 91.62 137 ARG A CA 1
ATOM 1075 C C . ARG A 1 137 ? -24.478 -1.788 27.432 1.00 91.62 137 ARG A C 1
ATOM 1077 O O . ARG A 1 137 ? -25.623 -1.580 27.055 1.00 91.62 137 ARG A O 1
ATOM 1084 N N . SER A 1 138 ? -23.976 -1.173 28.505 1.00 93.06 138 SER A N 1
ATOM 1085 C CA . SER A 1 138 ? -24.752 -0.219 29.310 1.00 93.06 138 SER A CA 1
ATOM 1086 C C . SER A 1 138 ? -25.115 1.082 28.576 1.00 93.06 138 SER A C 1
ATOM 1088 O O . SER A 1 138 ? -26.070 1.735 28.984 1.00 93.06 138 SER A O 1
ATOM 1090 N N . LYS A 1 139 ? -24.430 1.439 27.476 1.00 95.19 139 LYS A N 1
ATOM 1091 C CA . LYS A 1 139 ? -24.806 2.576 26.610 1.00 95.19 139 LYS A CA 1
ATOM 1092 C C . LYS A 1 139 ? -25.971 2.253 25.659 1.00 95.19 139 LYS A C 1
ATOM 1094 O O . LYS A 1 139 ? -26.548 3.176 25.086 1.00 95.19 139 LYS A O 1
ATOM 1099 N N . ILE A 1 140 ? -26.323 0.974 25.460 1.00 94.25 140 ILE A N 1
ATOM 1100 C CA . ILE A 1 140 ? -27.293 0.543 24.432 1.00 94.25 140 ILE A CA 1
ATOM 1101 C C . ILE A 1 140 ? -28.650 1.259 24.532 1.00 94.25 140 ILE A C 1
ATOM 1103 O O . ILE A 1 140 ? -29.071 1.808 23.512 1.00 94.25 140 ILE A O 1
ATOM 1107 N N . PRO A 1 141 ? -29.314 1.354 25.703 1.00 94.88 141 PRO A N 1
ATOM 1108 C CA . PRO A 1 141 ? -30.629 1.994 25.792 1.00 94.88 141 PRO A CA 1
ATOM 1109 C C . PRO A 1 141 ? -30.610 3.483 25.408 1.00 94.88 141 PRO A C 1
ATOM 1111 O O . PRO A 1 141 ? -31.534 3.976 24.760 1.00 94.88 141 PRO A O 1
ATOM 1114 N N . GLU A 1 142 ? -29.548 4.204 25.778 1.00 96.19 142 GLU A N 1
ATOM 1115 C CA . GLU A 1 142 ? -29.384 5.629 25.476 1.00 96.19 142 GLU A CA 1
ATOM 1116 C C . GLU A 1 142 ? -29.097 5.858 23.986 1.00 96.19 142 GLU A C 1
ATOM 1118 O O . GLU A 1 142 ? -29.755 6.675 23.337 1.00 96.19 142 GLU A O 1
ATOM 1123 N N . VAL A 1 143 ? -28.159 5.093 23.417 1.00 95.38 143 VAL A N 1
ATOM 1124 C CA . VAL A 1 143 ? -27.783 5.215 22.003 1.00 95.38 143 VAL A CA 1
ATOM 1125 C C . VAL A 1 143 ? -28.927 4.767 21.089 1.00 95.38 143 VAL A C 1
ATOM 1127 O O . VAL A 1 143 ? -29.229 5.448 20.112 1.00 95.38 143 VAL A O 1
ATOM 1130 N N . PHE A 1 144 ? -29.638 3.683 21.410 1.00 95.88 144 PHE A N 1
ATOM 1131 C CA . PHE A 1 144 ? -30.802 3.264 20.623 1.00 95.88 144 PHE A CA 1
ATOM 1132 C C . PHE A 1 144 ? -31.900 4.335 20.633 1.00 95.88 144 PHE A C 1
ATOM 1134 O O . PHE A 1 144 ? -32.415 4.685 19.570 1.00 95.88 144 PHE A O 1
ATOM 1141 N N . LYS A 1 145 ? -32.171 4.957 21.790 1.00 95.69 145 LYS A N 1
ATOM 1142 C CA . LYS A 1 145 ? -33.090 6.100 21.890 1.00 95.69 145 LYS A CA 1
ATOM 1143 C C . LYS A 1 145 ? -32.639 7.293 21.034 1.00 95.69 145 LYS A C 1
ATOM 1145 O O . 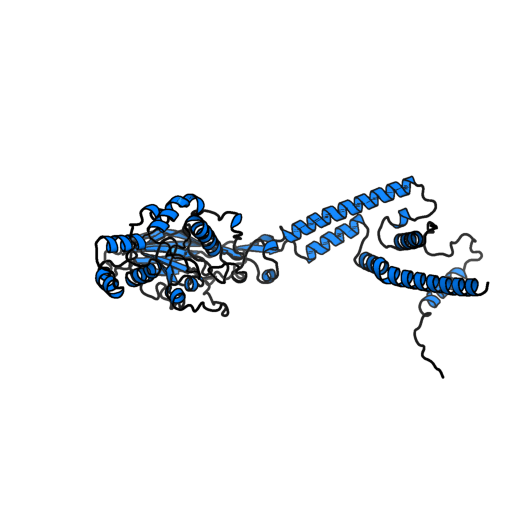LYS A 1 145 ? -33.476 7.891 20.363 1.00 95.69 145 LYS A O 1
ATOM 1150 N N . LYS A 1 146 ? -31.338 7.614 21.005 1.00 95.88 146 LYS A N 1
ATOM 1151 C CA . LYS A 1 146 ? -30.759 8.687 20.167 1.00 95.88 146 LYS A CA 1
ATOM 1152 C C . LYS A 1 146 ? -30.999 8.467 18.667 1.00 95.88 146 LYS A C 1
ATOM 1154 O O . LYS A 1 146 ? -31.258 9.431 17.953 1.00 95.88 146 LYS A O 1
ATOM 1159 N N . TYR A 1 147 ? -30.928 7.221 18.197 1.00 94.69 147 TYR A N 1
ATOM 1160 C CA . TYR A 1 147 ? -31.103 6.862 16.782 1.00 94.69 147 TYR A CA 1
ATOM 1161 C C . TYR A 1 147 ? -32.530 6.415 16.407 1.00 94.69 147 TYR A C 1
ATOM 1163 O O . TYR A 1 147 ? -32.755 6.021 15.264 1.00 94.69 147 TYR A O 1
ATOM 1171 N N . GLY A 1 148 ? -33.496 6.476 17.333 1.00 93.25 148 GLY A N 1
ATOM 1172 C CA . GLY A 1 148 ? -34.879 6.046 17.084 1.00 93.25 148 GLY A CA 1
ATOM 1173 C C . GLY A 1 148 ? -35.035 4.532 16.884 1.00 93.25 148 GLY A C 1
ATOM 1174 O O . GLY A 1 148 ? -35.931 4.093 16.169 1.00 93.25 148 GLY A O 1
ATOM 1175 N N . ILE A 1 149 ? -34.144 3.734 17.477 1.00 93.88 149 ILE A N 1
ATOM 1176 C CA . ILE A 1 149 ? -34.140 2.271 17.393 1.00 93.88 149 ILE A CA 1
ATOM 1177 C C . ILE A 1 149 ? -34.940 1.708 18.572 1.00 93.88 149 ILE A C 1
ATOM 1179 O O . ILE A 1 149 ? -34.664 2.027 19.727 1.00 93.88 149 ILE A O 1
ATOM 1183 N N . GLU A 1 150 ? -35.905 0.830 18.297 1.00 92.00 150 GLU A N 1
ATOM 1184 C CA . GLU A 1 150 ? -36.604 0.077 19.343 1.00 92.00 150 GLU A CA 1
ATOM 1185 C C . GLU A 1 150 ? -35.625 -0.868 20.058 1.00 92.00 150 GLU A C 1
ATOM 1187 O O . GLU A 1 150 ? -34.950 -1.686 19.421 1.00 92.00 150 GLU A O 1
ATOM 1192 N N . HIS A 1 151 ? -35.544 -0.784 21.390 1.00 92.56 151 HIS A N 1
ATOM 1193 C CA . HIS A 1 151 ? -34.734 -1.712 22.180 1.00 92.56 151 HIS A CA 1
ATOM 1194 C C . HIS A 1 151 ? -35.469 -3.047 22.308 1.00 92.56 151 HIS A C 1
ATOM 1196 O O . HIS A 1 151 ? -36.417 -3.199 23.073 1.00 92.56 151 HIS A O 1
ATOM 1202 N N . THR A 1 152 ? -35.023 -4.012 21.511 1.00 92.56 152 THR A N 1
ATOM 1203 C CA . THR A 1 152 ? -35.537 -5.380 21.447 1.00 92.56 152 THR A CA 1
ATOM 1204 C C . THR A 1 152 ? -34.361 -6.348 21.535 1.00 92.56 152 THR A C 1
ATOM 1206 O O . THR A 1 152 ? -33.218 -5.976 21.256 1.00 92.56 152 THR A O 1
ATOM 1209 N N . SER A 1 153 ? -34.625 -7.614 21.865 1.00 91.06 153 SER A N 1
ATOM 1210 C CA . SER A 1 153 ? -33.570 -8.635 21.850 1.00 91.06 153 SER A CA 1
ATOM 1211 C C . SER A 1 153 ? -32.955 -8.809 20.451 1.00 91.06 153 SER A C 1
ATOM 1213 O O . SER A 1 153 ? -31.754 -9.044 20.355 1.00 91.06 153 SER A O 1
ATOM 1215 N N . GLU A 1 154 ? -33.738 -8.620 19.378 1.00 91.38 154 GLU A N 1
ATOM 1216 C CA . GLU A 1 154 ? -33.268 -8.663 17.983 1.00 91.38 154 GLU A CA 1
ATOM 1217 C C . GLU A 1 154 ? -32.257 -7.543 17.678 1.00 91.38 154 GLU A C 1
ATOM 1219 O O . GLU A 1 154 ? -31.200 -7.794 17.096 1.00 91.38 154 GLU A O 1
ATOM 1224 N N . THR A 1 155 ? -32.564 -6.302 18.078 1.00 92.19 155 THR A N 1
ATOM 1225 C CA . THR A 1 155 ? -31.698 -5.138 17.821 1.00 92.19 155 THR A CA 1
ATOM 1226 C C . THR A 1 155 ? -30.420 -5.192 18.641 1.00 92.19 155 THR A C 1
ATOM 1228 O O . THR A 1 155 ? -29.339 -4.941 18.105 1.00 92.19 155 THR A O 1
ATOM 1231 N N . GLU A 1 156 ? -30.511 -5.583 19.911 1.00 93.00 156 GLU A N 1
ATOM 1232 C CA . GLU A 1 156 ? -29.338 -5.773 20.763 1.00 93.00 156 GLU A CA 1
ATOM 1233 C C . GLU A 1 156 ? -28.435 -6.905 20.244 1.00 93.00 156 GLU A C 1
ATOM 1235 O O . GLU A 1 156 ? -27.216 -6.724 20.154 1.00 93.00 156 GLU A O 1
ATOM 1240 N N . GLN A 1 157 ? -29.016 -8.034 19.815 1.00 92.81 157 GLN A N 1
ATOM 1241 C CA . GLN A 1 157 ? -28.262 -9.138 19.218 1.00 92.81 157 GLN A CA 1
ATOM 1242 C C . GLN A 1 157 ? -27.560 -8.707 17.924 1.00 92.81 157 GLN A C 1
ATOM 1244 O O . GLN A 1 157 ? -26.389 -9.040 17.735 1.00 92.81 157 GLN A O 1
ATOM 1249 N N . LEU A 1 158 ? -28.230 -7.942 17.053 1.00 93.62 158 LEU A N 1
ATOM 1250 C CA . LEU A 1 158 ? -27.623 -7.437 15.821 1.00 93.62 158 LEU A CA 1
ATOM 1251 C C . LEU A 1 158 ? -26.419 -6.538 16.113 1.00 93.62 158 LEU A C 1
ATOM 1253 O O . LEU A 1 158 ? -25.340 -6.809 15.597 1.00 93.62 158 LEU A O 1
ATOM 1257 N N . PHE A 1 159 ? -26.567 -5.481 16.915 1.00 94.06 159 PHE A N 1
ATOM 1258 C CA . PHE A 1 159 ? -25.459 -4.546 17.147 1.00 94.06 159 PHE A CA 1
ATOM 1259 C C . PHE A 1 159 ? -24.311 -5.179 17.945 1.00 94.06 159 PHE A C 1
ATOM 1261 O O . PHE A 1 159 ? -23.150 -4.874 17.675 1.00 94.06 159 PHE A O 1
ATOM 1268 N N . THR A 1 160 ? -24.609 -6.129 18.838 1.00 92.75 160 THR A N 1
ATOM 1269 C CA . THR A 1 160 ? -23.582 -6.957 19.495 1.00 92.75 160 THR A CA 1
ATOM 1270 C C . THR A 1 160 ? -22.855 -7.868 18.503 1.00 92.75 160 THR A C 1
ATOM 1272 O O . THR A 1 160 ? -21.648 -8.051 18.611 1.00 92.75 160 THR A O 1
ATOM 1275 N N . PHE A 1 161 ? -23.553 -8.425 17.510 1.00 93.12 161 PHE A N 1
ATOM 1276 C CA . PHE A 1 161 ? -22.926 -9.227 16.458 1.00 93.12 161 PHE A CA 1
ATOM 1277 C C . PHE A 1 161 ? -22.071 -8.367 15.513 1.00 93.12 161 PHE A C 1
ATOM 1279 O O . PHE A 1 161 ? -20.926 -8.710 15.229 1.00 93.12 161 PHE A O 1
ATOM 1286 N N . LEU A 1 162 ? -22.602 -7.228 15.050 1.00 93.19 162 LEU A N 1
ATOM 1287 C CA .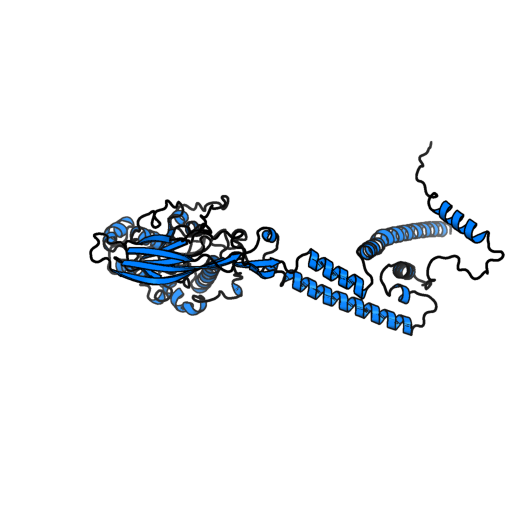 LEU A 1 162 ? -21.903 -6.311 14.143 1.00 93.19 162 LEU A CA 1
ATOM 1288 C C . LEU A 1 162 ? -20.613 -5.750 14.768 1.00 93.19 162 LEU A C 1
ATOM 1290 O O . LEU A 1 162 ? -19.643 -5.537 14.047 1.00 93.19 162 LEU A O 1
ATOM 1294 N N . SER A 1 163 ? -20.562 -5.549 16.091 1.00 90.69 163 SER A N 1
ATOM 1295 C CA . SER A 1 163 ? -19.363 -5.034 16.770 1.00 90.69 163 SER A CA 1
ATOM 1296 C C . SER A 1 163 ? -18.176 -6.008 16.786 1.00 90.69 163 SER A C 1
ATOM 1298 O O . SER A 1 163 ? -17.035 -5.564 16.920 1.00 90.69 163 SER A O 1
ATOM 1300 N N . ASN A 1 164 ? -18.422 -7.313 16.620 1.00 89.31 164 ASN A N 1
ATOM 1301 C CA . ASN A 1 164 ? -17.407 -8.372 16.581 1.00 89.31 164 ASN A CA 1
ATOM 1302 C C . ASN A 1 164 ? -17.502 -9.207 15.286 1.00 89.31 164 ASN A C 1
ATOM 1304 O O . ASN A 1 164 ? -17.255 -10.417 15.267 1.00 89.31 164 ASN A O 1
ATOM 1308 N N . ILE A 1 165 ? -17.912 -8.565 14.191 1.00 91.31 165 ILE A N 1
ATOM 1309 C CA . ILE A 1 165 ? -18.035 -9.210 12.887 1.00 91.31 165 ILE A CA 1
ATOM 1310 C C . ILE A 1 165 ? -16.654 -9.453 12.261 1.00 91.31 165 ILE A C 1
ATOM 1312 O O . ILE A 1 165 ? -15.758 -8.611 12.316 1.00 91.31 165 ILE A O 1
ATOM 1316 N N . SER A 1 166 ? -16.483 -10.609 11.628 1.00 91.75 166 SER A N 1
ATOM 1317 C CA . SER A 1 166 ? -15.302 -10.966 10.843 1.00 91.75 166 SER A CA 1
ATOM 1318 C C . SER A 1 166 ? -15.718 -11.805 9.636 1.00 91.75 166 SER A C 1
ATOM 1320 O O . SER A 1 166 ? -16.795 -12.398 9.622 1.00 91.75 166 SER A O 1
ATOM 1322 N N . TYR A 1 167 ? -14.849 -11.954 8.634 1.00 93.06 167 TYR A N 1
ATOM 1323 C CA . TYR A 1 167 ? -15.107 -12.881 7.522 1.00 93.06 167 TYR A CA 1
ATOM 1324 C C . TYR A 1 167 ? -15.264 -14.357 7.944 1.00 93.06 167 TYR A C 1
ATOM 1326 O O . TYR A 1 167 ? -15.644 -15.190 7.120 1.00 93.06 167 TYR A O 1
ATOM 1334 N N . ASP A 1 168 ? -14.969 -14.706 9.199 1.00 89.88 168 ASP A N 1
ATOM 1335 C CA . ASP A 1 168 ? -15.211 -16.035 9.757 1.00 89.88 168 ASP A CA 1
ATOM 1336 C C . ASP A 1 168 ? -16.686 -16.205 10.141 1.00 89.88 168 ASP A C 1
ATOM 1338 O O . ASP A 1 168 ? -17.326 -17.155 9.691 1.00 89.88 168 ASP A O 1
ATOM 1342 N N . ASN A 1 169 ? -17.252 -15.255 10.893 1.00 92.75 169 ASN A N 1
ATOM 1343 C CA . ASN A 1 169 ? -18.618 -15.340 11.422 1.00 92.75 169 ASN A CA 1
ATOM 1344 C C . ASN A 1 169 ? -19.684 -14.625 10.568 1.00 92.75 169 ASN A C 1
ATOM 1346 O O . ASN A 1 169 ? -20.860 -14.926 10.723 1.00 92.75 169 ASN A O 1
ATOM 1350 N N . VAL A 1 170 ? -19.326 -13.751 9.614 1.00 94.44 170 VAL A N 1
ATOM 1351 C CA . VAL A 1 170 ? -20.265 -12.916 8.819 1.00 94.44 170 VAL A CA 1
ATOM 1352 C C . VAL A 1 170 ? -21.418 -13.702 8.159 1.00 94.44 170 VAL A C 1
ATOM 1354 O O . VAL A 1 170 ? -22.509 -13.170 7.938 1.00 94.44 170 VAL A O 1
ATOM 1357 N N . HIS A 1 171 ? -21.226 -14.995 7.885 1.00 93.38 171 HIS A N 1
ATOM 1358 C CA . HIS A 1 171 ? -22.257 -15.887 7.352 1.00 93.38 171 HIS A CA 1
ATOM 1359 C C . HIS A 1 171 ? -23.440 -16.129 8.317 1.00 93.38 171 HIS A C 1
ATOM 1361 O O . HIS A 1 171 ? -24.526 -16.498 7.865 1.00 93.38 171 HIS A O 1
ATOM 1367 N N . GLU A 1 172 ? -23.251 -15.882 9.615 1.00 94.75 172 GLU A N 1
ATOM 1368 C CA . GLU A 1 172 ? -24.232 -16.045 10.694 1.00 94.75 172 GLU A CA 1
ATOM 1369 C C . GLU A 1 172 ? -25.088 -14.791 10.944 1.00 94.75 172 GLU A C 1
ATOM 1371 O O . GLU A 1 172 ? -26.104 -14.905 11.628 1.00 94.75 172 GLU A O 1
ATOM 1376 N N . THR A 1 173 ? -24.746 -13.638 10.341 1.00 94.81 173 THR A N 1
ATOM 1377 C CA . THR A 1 173 ? -25.386 -12.320 10.571 1.00 94.81 173 THR A CA 1
ATOM 1378 C C . THR A 1 173 ? -26.910 -12.400 10.772 1.00 94.81 173 THR A C 1
ATOM 1380 O O . THR A 1 173 ? -27.606 -12.863 9.855 1.00 94.81 173 THR A O 1
ATOM 1383 N N . PRO A 1 174 ? -27.453 -11.925 11.914 1.00 93.56 174 PRO A N 1
ATOM 1384 C CA . PRO A 1 174 ? -28.893 -11.904 12.170 1.00 93.56 174 PRO A CA 1
ATOM 1385 C C . PRO A 1 174 ? -29.670 -11.131 11.099 1.00 93.56 174 PRO A C 1
ATOM 1387 O O . PRO A 1 174 ? -29.266 -10.041 10.681 1.00 93.56 174 PRO A O 1
ATOM 1390 N N . TYR A 1 175 ? -30.801 -11.680 10.652 1.00 91.44 175 TYR A N 1
ATOM 1391 C CA . TYR A 1 175 ? -31.678 -11.001 9.698 1.00 91.44 175 TYR A CA 1
ATOM 1392 C C . TYR A 1 175 ? -32.376 -9.820 10.364 1.00 91.44 175 TYR A C 1
ATOM 1394 O O . TYR A 1 175 ? -33.168 -9.998 11.283 1.00 91.44 175 TYR A O 1
ATOM 1402 N N . TYR A 1 176 ? -32.106 -8.613 9.872 1.00 89.06 176 TYR A N 1
ATOM 1403 C CA . TYR A 1 176 ? -32.737 -7.402 10.365 1.00 89.06 176 TYR A CA 1
ATOM 1404 C C . TYR A 1 176 ? -32.825 -6.356 9.253 1.00 89.06 176 TYR A C 1
ATOM 1406 O O . TYR A 1 176 ? -31.867 -6.138 8.511 1.00 89.06 176 TYR A O 1
ATOM 1414 N N . TYR A 1 177 ? -33.994 -5.723 9.140 1.00 87.12 177 TYR A N 1
ATOM 1415 C CA . TYR A 1 177 ? -34.327 -4.818 8.033 1.00 87.12 177 TYR A CA 1
ATOM 1416 C C . TYR A 1 177 ? -34.973 -3.500 8.489 1.00 87.12 177 TYR A C 1
ATOM 1418 O O . TYR A 1 177 ? -35.135 -2.597 7.675 1.00 87.12 177 TYR A O 1
ATOM 1426 N N . LYS A 1 178 ? -35.338 -3.365 9.776 1.00 88.75 178 LYS A N 1
ATOM 1427 C CA . LYS A 1 178 ? -36.088 -2.201 10.289 1.00 88.75 178 LYS A CA 1
ATOM 1428 C C . LYS A 1 178 ? -35.239 -0.917 10.389 1.00 88.75 178 LYS A C 1
ATOM 1430 O O . LYS A 1 178 ? -35.807 0.162 10.492 1.00 88.75 178 LYS A O 1
ATOM 1435 N N . PHE A 1 179 ? -33.903 -1.008 10.354 1.00 90.50 179 PHE A N 1
ATOM 1436 C CA . PHE A 1 179 ? -32.993 0.151 10.399 1.00 90.50 179 PHE A CA 1
ATOM 1437 C C . PHE A 1 179 ? -31.994 0.128 9.224 1.00 90.50 179 PHE A C 1
ATOM 1439 O O . PHE A 1 179 ? -31.402 -0.928 8.975 1.00 90.50 179 PHE A O 1
ATOM 1446 N N . PRO A 1 180 ? -31.755 1.257 8.523 1.00 92.00 180 PRO A N 1
ATOM 1447 C CA . PRO A 1 180 ? -30.861 1.308 7.365 1.00 92.00 180 PRO A CA 1
ATOM 1448 C C . PRO A 1 180 ? -29.403 0.943 7.680 1.00 92.00 180 PRO A C 1
ATOM 1450 O O . PRO A 1 180 ? -28.778 1.532 8.561 1.00 92.00 180 PRO A O 1
ATOM 1453 N N . ALA A 1 181 ? -28.820 0.046 6.877 1.00 92.62 181 ALA A N 1
ATOM 1454 C CA . ALA A 1 181 ? -27.445 -0.429 7.066 1.00 92.62 181 ALA A CA 1
ATOM 1455 C C . ALA A 1 181 ? -26.372 0.669 6.959 1.00 92.62 181 ALA A C 1
ATOM 1457 O O . ALA A 1 181 ? -25.330 0.579 7.605 1.00 92.62 181 ALA A O 1
ATOM 1458 N N . LYS A 1 182 ? -26.648 1.739 6.197 1.00 89.56 182 LYS A N 1
ATOM 1459 C CA . LYS A 1 182 ? -25.777 2.920 6.073 1.00 89.56 182 LYS A CA 1
ATOM 1460 C C . LYS A 1 182 ? -25.464 3.574 7.428 1.00 89.56 182 LYS A C 1
ATOM 1462 O O . LYS A 1 182 ? -24.374 4.101 7.597 1.00 89.56 182 LYS A O 1
ATOM 1467 N N . ASN A 1 183 ? -26.394 3.500 8.382 1.00 91.38 183 ASN A N 1
ATOM 1468 C CA . ASN A 1 183 ? -26.299 4.176 9.677 1.00 91.38 183 ASN A CA 1
ATOM 1469 C C . ASN A 1 183 ? -25.751 3.253 10.788 1.00 91.38 183 ASN A C 1
ATOM 1471 O O . ASN A 1 183 ? -25.659 3.663 11.943 1.00 91.38 183 ASN A O 1
ATOM 1475 N N . TRP A 1 184 ? -25.419 1.987 10.489 1.00 92.31 184 TRP A N 1
ATOM 1476 C CA . TRP A 1 184 ? -24.930 1.042 11.504 1.00 92.31 184 TRP A CA 1
ATOM 1477 C C . TRP A 1 184 ? -23.603 1.472 12.124 1.00 92.31 184 TRP A C 1
ATOM 1479 O O . TRP A 1 184 ? -23.406 1.306 13.326 1.00 92.31 184 TRP A O 1
ATOM 1489 N N . THR A 1 185 ? -22.708 2.047 11.322 1.00 90.25 185 THR A N 1
ATOM 1490 C CA . THR A 1 185 ? -21.409 2.538 11.791 1.00 90.25 185 THR A CA 1
ATOM 1491 C C . THR A 1 185 ? -21.557 3.664 12.808 1.00 90.25 185 THR A C 1
ATOM 1493 O O . THR A 1 185 ? -20.809 3.693 13.780 1.00 90.25 185 THR A O 1
ATOM 1496 N N . ASP A 1 186 ? -22.533 4.558 12.623 1.00 90.75 186 ASP A N 1
ATOM 1497 C CA . ASP A 1 186 ? -22.812 5.669 13.536 1.00 90.75 186 ASP A CA 1
ATOM 1498 C C . ASP A 1 186 ? -23.242 5.167 14.921 1.00 90.75 186 ASP A C 1
ATOM 1500 O O . ASP A 1 186 ? -22.716 5.621 15.935 1.00 90.75 186 ASP A O 1
ATOM 1504 N N . VAL A 1 187 ? -24.136 4.173 14.958 1.00 93.69 187 VAL A N 1
ATOM 1505 C CA . VAL A 1 187 ? -24.583 3.522 16.199 1.00 93.69 187 VAL A CA 1
ATOM 1506 C C . VAL A 1 187 ? -23.413 2.813 16.887 1.00 93.69 187 VAL A C 1
ATOM 1508 O O . VAL A 1 187 ? -23.196 2.993 18.083 1.00 93.69 187 VAL A O 1
ATOM 1511 N N . LEU A 1 188 ? -22.619 2.040 16.137 1.00 93.25 188 LEU A N 1
ATOM 1512 C CA . LEU A 1 188 ? -21.455 1.328 16.675 1.00 93.25 188 LEU A CA 1
ATOM 1513 C C . LEU A 1 188 ? -20.374 2.287 17.212 1.00 93.25 188 LEU A C 1
ATOM 1515 O O . LEU A 1 188 ? -19.723 1.967 18.203 1.00 93.25 188 LEU A O 1
ATOM 1519 N N . TYR A 1 189 ? -20.213 3.470 16.608 1.00 92.56 189 TYR A N 1
ATOM 1520 C CA . TYR A 1 189 ? -19.268 4.501 17.055 1.00 92.56 189 TYR A CA 1
ATOM 1521 C C . TYR A 1 189 ? -19.645 5.132 18.401 1.00 92.56 189 TYR A C 1
ATOM 1523 O O . TYR A 1 189 ? -18.771 5.431 19.217 1.00 92.56 189 TYR A O 1
ATOM 1531 N N . ASP A 1 190 ? -20.939 5.323 18.653 1.00 93.56 190 ASP A N 1
ATOM 1532 C CA . ASP A 1 190 ? -21.433 5.861 19.924 1.00 93.56 190 ASP A CA 1
ATOM 1533 C C . ASP A 1 190 ? -21.463 4.786 21.026 1.00 93.56 190 ASP A C 1
ATOM 1535 O O . ASP A 1 190 ? -21.183 5.065 22.198 1.00 93.56 190 ASP A O 1
ATOM 1539 N N . LEU A 1 191 ? -21.723 3.529 20.646 1.00 94.75 191 LEU A N 1
ATOM 1540 C CA . LEU A 1 191 ? -21.614 2.369 21.534 1.00 94.75 191 LEU A CA 1
ATOM 1541 C C . LEU A 1 191 ? -20.172 2.023 21.916 1.00 94.75 191 LEU A C 1
ATOM 1543 O O . LEU A 1 191 ? -19.991 1.239 22.851 1.00 94.75 191 LEU A O 1
ATOM 1547 N N . LYS A 1 192 ? -19.160 2.555 21.216 1.00 93.06 192 LYS A N 1
ATOM 1548 C CA . LYS A 1 192 ? -17.782 2.073 21.337 1.00 93.06 192 LYS A CA 1
ATOM 1549 C C . LYS A 1 192 ? -17.230 2.150 22.760 1.00 93.06 192 LYS A C 1
ATOM 1551 O O . LYS A 1 192 ? -17.597 3.013 23.574 1.00 93.06 192 LYS A O 1
ATOM 1556 N N . LYS A 1 193 ? -16.306 1.236 23.031 1.00 91.25 193 LYS A N 1
ATOM 1557 C CA . LYS A 1 193 ? -15.462 1.239 24.219 1.00 91.25 193 LYS A CA 1
ATOM 1558 C C . LYS A 1 193 ? -14.322 2.233 24.008 1.00 91.25 193 LYS A C 1
ATOM 1560 O O . LYS A 1 193 ? -13.481 2.024 23.142 1.00 91.25 193 LYS A O 1
ATOM 1565 N N . GLU A 1 194 ? -14.353 3.338 24.746 1.00 90.19 194 GLU A N 1
ATOM 1566 C CA . GLU A 1 194 ? -13.373 4.417 24.594 1.00 90.19 194 GLU A CA 1
ATOM 1567 C C . GLU A 1 194 ? -11.964 3.971 25.022 1.00 90.19 194 GLU A C 1
ATOM 1569 O O . GLU A 1 194 ? -11.807 3.082 25.860 1.00 90.19 194 GLU A O 1
ATOM 1574 N N . ILE A 1 195 ? -10.953 4.623 24.453 1.00 89.88 195 ILE A N 1
ATOM 1575 C CA . ILE A 1 195 ? -9.532 4.515 24.805 1.00 89.88 195 ILE A CA 1
ATOM 1576 C C . ILE A 1 195 ? -9.067 5.945 25.098 1.00 89.88 195 ILE A C 1
ATOM 1578 O O . ILE A 1 195 ? -9.459 6.864 24.372 1.00 89.88 195 ILE A O 1
ATOM 1582 N N . SER A 1 196 ? -8.290 6.168 26.163 1.00 87.81 196 SER A N 1
ATOM 1583 C CA . SER A 1 196 ? -7.848 7.529 26.499 1.00 87.81 196 SER A CA 1
ATOM 1584 C C . SER A 1 196 ? -6.859 8.058 25.454 1.00 87.81 196 SER A C 1
ATOM 1586 O O . SER A 1 196 ? -5.977 7.310 25.033 1.00 87.81 196 SER A O 1
ATOM 1588 N N . PRO A 1 197 ? -6.935 9.345 25.070 1.00 86.19 197 PRO A N 1
ATOM 1589 C CA . PRO A 1 197 ? -5.964 9.946 24.160 1.00 86.19 197 PRO A CA 1
ATOM 1590 C C . PRO A 1 197 ? -4.570 10.047 24.797 1.00 86.19 197 PRO A C 1
ATOM 1592 O O . PRO A 1 197 ? -4.420 10.048 26.021 1.00 86.19 197 PRO A O 1
ATOM 1595 N N . ASN A 1 198 ? -3.551 10.240 23.962 1.00 85.88 198 ASN A N 1
ATOM 1596 C CA . ASN A 1 198 ? -2.125 10.217 24.288 1.00 85.88 198 ASN A CA 1
ATOM 1597 C C . ASN A 1 198 ? -1.655 8.839 24.778 1.00 85.88 198 ASN A C 1
ATOM 1599 O O . ASN A 1 198 ? -0.900 8.734 25.751 1.00 85.88 198 ASN A O 1
ATOM 1603 N N . VAL A 1 199 ? -2.062 7.770 24.089 1.00 86.81 199 VAL A N 1
ATOM 1604 C CA . VAL A 1 199 ? -1.772 6.374 24.480 1.00 86.81 199 VAL A CA 1
ATOM 1605 C C . VAL A 1 199 ? -0.262 6.117 24.619 1.00 86.81 199 VAL A C 1
ATOM 1607 O O . VAL A 1 199 ? 0.181 5.377 25.503 1.00 86.81 199 VAL A O 1
ATOM 1610 N N . LEU A 1 200 ? 0.540 6.790 23.789 1.00 86.25 200 LEU A N 1
ATOM 1611 C CA . LEU A 1 200 ? 2.008 6.741 23.773 1.00 86.25 200 LEU A CA 1
ATOM 1612 C C . LEU A 1 200 ? 2.684 7.804 24.669 1.00 86.25 200 LEU A C 1
ATOM 1614 O O . LEU A 1 200 ? 3.898 7.978 24.598 1.00 86.25 200 LEU A O 1
ATOM 1618 N N . ASN A 1 201 ? 1.927 8.509 25.520 1.00 84.81 201 ASN A N 1
ATOM 1619 C CA . ASN A 1 201 ? 2.369 9.661 26.330 1.00 84.81 201 ASN A CA 1
ATOM 1620 C C . ASN A 1 201 ? 2.974 10.814 25.496 1.00 84.81 201 ASN A C 1
ATOM 1622 O O . ASN A 1 201 ? 3.817 11.567 25.980 1.00 84.81 201 ASN A O 1
ATOM 1626 N N . VAL A 1 202 ? 2.554 10.943 24.237 1.00 84.44 202 VAL A N 1
ATOM 1627 C CA . VAL A 1 202 ? 2.957 12.002 23.304 1.00 84.44 202 VAL A CA 1
ATOM 1628 C C . VAL A 1 202 ? 1.688 12.539 22.656 1.00 84.44 202 VAL A C 1
ATOM 1630 O O . VAL A 1 202 ? 0.846 11.739 22.255 1.00 84.44 202 VAL A O 1
ATOM 1633 N N . ASN A 1 203 ? 1.575 13.863 22.534 1.00 84.94 203 ASN A N 1
ATOM 1634 C CA . ASN A 1 203 ? 0.485 14.494 21.798 1.00 84.94 203 ASN A CA 1
ATOM 1635 C C . ASN A 1 203 ? 0.637 14.201 20.301 1.00 84.94 203 ASN A C 1
ATOM 1637 O O . ASN A 1 203 ? 1.580 14.681 19.668 1.00 84.94 203 ASN A O 1
ATOM 1641 N N . ASP A 1 204 ? -0.269 13.392 19.764 1.00 83.25 204 ASP A N 1
ATOM 1642 C CA . ASP A 1 204 ? -0.278 12.947 18.375 1.00 83.25 204 ASP A CA 1
ATOM 1643 C C . ASP A 1 204 ? -1.556 13.445 17.675 1.00 83.25 204 ASP A C 1
ATOM 1645 O O . ASP A 1 204 ? -2.645 12.949 17.969 1.00 83.25 204 ASP A O 1
ATOM 1649 N N . PRO A 1 205 ? -1.459 14.394 16.723 1.00 79.25 205 PRO A N 1
ATOM 1650 C CA . PRO A 1 205 ? -2.618 14.932 16.009 1.00 79.25 205 PRO A CA 1
ATOM 1651 C C . PRO A 1 205 ? -3.249 13.927 15.028 1.00 79.25 205 PRO A C 1
ATOM 1653 O O . PRO A 1 205 ? -4.193 14.275 14.318 1.00 79.25 205 PRO A O 1
ATOM 1656 N N . HIS A 1 206 ? -2.714 12.707 14.933 1.00 79.88 206 HIS A N 1
ATOM 1657 C CA . HIS A 1 206 ? -3.240 11.622 14.106 1.00 79.88 206 HIS A CA 1
ATOM 1658 C C . HIS A 1 206 ? -3.895 10.501 14.928 1.00 79.88 206 HIS A C 1
ATOM 1660 O O . HIS A 1 206 ? -4.259 9.472 14.357 1.00 79.88 206 HIS A O 1
ATOM 1666 N N . GLU A 1 207 ? -4.083 10.697 16.240 1.00 89.00 207 GLU A N 1
ATOM 1667 C CA . GLU A 1 207 ? -4.924 9.820 17.056 1.00 89.00 207 GLU A CA 1
ATOM 1668 C C . GLU A 1 207 ? -6.377 9.847 16.558 1.00 89.00 207 GLU A C 1
ATOM 1670 O O . GLU A 1 207 ? -7.058 10.873 16.602 1.00 89.00 207 GLU A O 1
ATOM 1675 N N . THR A 1 208 ? -6.865 8.716 16.038 1.00 91.19 208 THR A N 1
ATOM 1676 C CA . THR A 1 208 ? -8.219 8.635 15.477 1.00 91.19 208 THR A CA 1
ATOM 1677 C C . THR A 1 208 ? -8.789 7.217 15.485 1.00 91.19 208 THR A C 1
ATOM 1679 O O . THR A 1 208 ? -8.069 6.218 15.467 1.00 91.19 208 THR A O 1
ATOM 1682 N N . TRP A 1 209 ? -10.117 7.126 15.491 1.00 92.62 209 TRP A N 1
ATOM 1683 C CA . TRP A 1 209 ? -10.856 5.871 15.412 1.00 92.62 209 TRP A CA 1
ATOM 1684 C C . TRP A 1 209 ? -11.088 5.464 13.955 1.00 92.62 209 TRP A C 1
ATOM 1686 O O . TRP A 1 209 ? -11.727 6.192 13.190 1.00 92.62 209 TRP A O 1
ATOM 1696 N N . VAL A 1 210 ? -10.616 4.272 13.591 1.00 92.06 210 VAL A N 1
ATOM 1697 C CA . VAL A 1 210 ? -10.701 3.706 12.240 1.00 92.06 210 VAL A CA 1
ATOM 1698 C C . VAL A 1 210 ? -11.499 2.411 12.221 1.00 92.06 210 VAL A C 1
ATOM 1700 O O . VAL A 1 210 ? -11.385 1.576 13.120 1.00 92.06 210 VAL A O 1
ATOM 1703 N N . TRP A 1 211 ? -12.274 2.208 11.159 1.00 90.50 211 TRP A N 1
ATOM 1704 C CA . TRP A 1 211 ? -12.782 0.874 10.845 1.00 90.50 211 TRP A CA 1
ATOM 1705 C C . TRP A 1 211 ? -11.683 0.026 10.216 1.00 90.50 211 TRP A C 1
ATOM 1707 O O . TRP A 1 211 ? -10.841 0.539 9.479 1.00 90.50 211 TRP A O 1
ATOM 1717 N N . THR A 1 212 ? -11.708 -1.274 10.499 1.00 91.56 212 THR A N 1
ATOM 1718 C CA . THR A 1 212 ? -10.835 -2.296 9.911 1.00 91.56 212 THR A CA 1
ATOM 1719 C C . THR A 1 212 ? -11.647 -3.538 9.556 1.00 91.56 212 THR A C 1
ATOM 1721 O O . THR A 1 212 ? -12.755 -3.743 10.057 1.00 91.56 212 THR A O 1
ATOM 1724 N N . GLU A 1 213 ? -11.061 -4.442 8.772 1.00 90.88 213 GLU A N 1
ATOM 1725 C CA . GLU A 1 213 ? -11.647 -5.757 8.461 1.00 90.88 213 GLU A CA 1
ATOM 1726 C C . GLU A 1 213 ? -11.805 -6.691 9.683 1.00 90.88 213 GLU A C 1
ATOM 1728 O O . GLU A 1 213 ? -12.294 -7.815 9.550 1.00 90.88 213 GLU A O 1
ATOM 1733 N N . ARG A 1 214 ? -11.367 -6.255 10.873 1.00 88.69 214 ARG A N 1
ATOM 1734 C CA . ARG A 1 214 ? -11.519 -6.956 12.157 1.00 88.69 214 ARG A CA 1
ATOM 1735 C C . ARG A 1 214 ? -12.222 -6.102 13.225 1.00 88.69 214 ARG A C 1
ATOM 1737 O O . ARG A 1 214 ? -12.054 -6.369 14.414 1.00 88.69 214 ARG A O 1
ATOM 1744 N N . GLY A 1 215 ? -12.994 -5.096 12.808 1.00 88.56 215 GLY A N 1
ATOM 1745 C CA . GLY A 1 215 ? -13.770 -4.221 13.690 1.00 88.56 215 GLY A CA 1
ATOM 1746 C C . GLY A 1 215 ? -13.165 -2.827 13.868 1.00 88.56 215 GLY A C 1
ATOM 1747 O O . GLY A 1 215 ? -12.312 -2.393 13.090 1.00 88.56 215 GLY A O 1
ATOM 1748 N N . LEU A 1 216 ? -13.651 -2.107 14.877 1.00 91.44 216 LEU A N 1
ATOM 1749 C CA . LEU A 1 216 ? -13.255 -0.731 15.172 1.00 91.44 216 LEU A CA 1
ATOM 1750 C C . LEU A 1 216 ? -11.947 -0.711 15.984 1.00 91.44 216 LEU A C 1
ATOM 1752 O O . LEU A 1 216 ? -11.812 -1.441 16.963 1.00 91.44 216 LEU A O 1
ATOM 1756 N N . CYS A 1 217 ? -10.990 0.129 15.593 1.00 93.56 217 CYS A N 1
ATOM 1757 C CA . CYS A 1 217 ? -9.692 0.245 16.258 1.00 93.56 217 CYS A CA 1
ATOM 1758 C C . CYS A 1 217 ? -9.311 1.714 16.463 1.00 93.56 217 CYS A C 1
ATOM 1760 O O . CYS A 1 217 ? -9.613 2.567 15.630 1.00 93.56 217 CYS A O 1
ATOM 1762 N N . PHE A 1 218 ? -8.595 2.004 17.543 1.00 94.31 218 PHE A N 1
ATOM 1763 C CA . PHE A 1 218 ? -7.940 3.287 17.764 1.00 94.31 218 PHE A CA 1
ATOM 1764 C C . PHE A 1 218 ? -6.539 3.252 17.148 1.00 94.31 218 PHE A C 1
ATOM 1766 O O . PHE A 1 218 ? -5.776 2.319 17.403 1.00 94.31 218 PHE A O 1
ATOM 1773 N N . ALA A 1 219 ? -6.207 4.230 16.313 1.00 94.25 219 ALA A N 1
ATOM 1774 C CA . ALA A 1 219 ? -4.932 4.326 15.613 1.00 94.25 219 ALA A CA 1
ATOM 1775 C C . ALA A 1 219 ? -4.141 5.544 16.098 1.00 94.25 219 ALA A C 1
ATOM 1777 O O . ALA A 1 219 ? -4.715 6.611 16.283 1.00 94.25 219 ALA A O 1
ATOM 1778 N N . THR A 1 220 ? -2.825 5.393 16.246 1.00 92.38 220 THR A N 1
ATOM 1779 C CA . THR A 1 220 ? -1.872 6.476 16.543 1.00 92.38 220 THR A CA 1
ATOM 1780 C C . THR A 1 220 ? -0.628 6.341 15.661 1.00 92.38 220 THR A C 1
ATOM 1782 O O . THR A 1 220 ? -0.233 5.235 15.269 1.00 92.38 220 THR A O 1
ATOM 1785 N N . ARG A 1 221 ? -0.023 7.484 15.314 1.00 90.56 221 ARG A N 1
ATOM 1786 C CA . ARG A 1 221 ? 1.124 7.657 14.409 1.00 90.56 221 ARG A CA 1
ATOM 1787 C C . ARG A 1 221 ? 0.912 7.038 13.024 1.00 90.56 221 ARG A C 1
ATOM 1789 O O . ARG A 1 221 ? 1.872 6.657 12.362 1.00 90.56 221 ARG A O 1
ATOM 1796 N N . SER A 1 222 ? -0.340 6.938 12.576 1.00 90.00 222 SER A N 1
ATOM 1797 C CA . SER A 1 222 ? -0.706 6.466 11.239 1.00 90.00 222 SER A CA 1
ATOM 1798 C C . SER A 1 222 ? -1.226 7.630 10.400 1.00 90.00 222 SER A C 1
ATOM 1800 O O . SER A 1 222 ? -2.228 8.258 10.730 1.00 90.00 222 SER A O 1
ATOM 1802 N N . MET A 1 223 ? -0.557 7.897 9.281 1.00 85.62 223 MET A N 1
ATOM 1803 C CA . MET A 1 223 ? -0.992 8.909 8.318 1.00 85.62 223 MET A CA 1
ATOM 1804 C C . MET A 1 223 ? -2.228 8.427 7.539 1.00 85.62 223 MET A C 1
ATOM 1806 O O . MET A 1 223 ? -3.137 9.206 7.249 1.00 85.62 223 MET A O 1
ATOM 1810 N N . THR A 1 224 ? -2.282 7.130 7.221 1.00 86.19 224 THR A N 1
ATOM 1811 C CA . THR A 1 224 ? -3.384 6.513 6.466 1.00 86.19 224 THR A CA 1
ATOM 1812 C C . THR A 1 224 ? -4.686 6.469 7.270 1.00 86.19 224 THR A C 1
ATOM 1814 O O . THR A 1 224 ? -5.759 6.573 6.675 1.00 86.19 224 THR A O 1
ATOM 1817 N N . ALA A 1 225 ? -4.613 6.373 8.604 1.00 88.62 225 ALA A N 1
ATOM 1818 C CA . ALA A 1 225 ? -5.768 6.255 9.493 1.00 88.62 225 ALA A CA 1
ATOM 1819 C C . ALA A 1 225 ? -6.828 7.345 9.263 1.00 88.62 225 ALA A C 1
ATOM 1821 O O . ALA A 1 225 ? -8.019 7.044 9.219 1.00 88.62 225 ALA A O 1
ATOM 1822 N N . ASN A 1 226 ? -6.410 8.585 8.994 1.00 83.94 226 ASN A N 1
ATOM 1823 C CA . ASN A 1 226 ? -7.317 9.701 8.708 1.00 83.94 226 ASN A CA 1
ATOM 1824 C C . ASN A 1 226 ? -8.225 9.478 7.483 1.00 83.94 226 ASN A C 1
ATOM 1826 O O . ASN A 1 226 ? -9.301 10.067 7.410 1.00 83.94 226 ASN A O 1
ATOM 1830 N N . PHE A 1 227 ? -7.838 8.626 6.531 1.00 83.88 227 PHE A N 1
ATOM 1831 C CA . PHE A 1 227 ? -8.664 8.294 5.365 1.00 83.88 227 PHE A CA 1
ATOM 1832 C C . PHE A 1 227 ? -9.670 7.163 5.642 1.00 83.88 227 PHE A C 1
ATOM 1834 O O . PHE A 1 227 ? -10.653 7.027 4.908 1.00 83.88 227 PHE A O 1
ATOM 1841 N N . TYR A 1 228 ? -9.458 6.398 6.716 1.00 87.06 228 TYR A N 1
ATOM 1842 C CA . TYR A 1 228 ? -10.325 5.316 7.198 1.00 87.06 228 TYR A CA 1
ATOM 1843 C C . TYR A 1 228 ? -11.079 5.685 8.491 1.00 87.06 228 TYR A C 1
ATOM 1845 O O . TYR A 1 228 ? -11.724 4.825 9.097 1.00 87.06 228 TYR A O 1
ATOM 1853 N N . SER A 1 229 ? -11.011 6.952 8.921 1.00 87.62 229 SER A N 1
ATOM 1854 C CA . SER A 1 229 ? -11.697 7.426 10.121 1.00 87.62 229 SER A CA 1
ATOM 1855 C C . SER A 1 229 ? -13.144 7.837 9.842 1.00 87.62 229 SER A C 1
ATOM 1857 O O . SER A 1 229 ? -13.465 8.526 8.868 1.00 87.62 229 SER A O 1
ATOM 1859 N N . MET A 1 230 ? -14.031 7.442 10.757 1.00 77.81 230 MET A N 1
ATOM 1860 C CA . MET A 1 230 ? -15.468 7.748 10.704 1.00 77.81 230 MET A CA 1
ATOM 1861 C C . MET A 1 230 ? -15.759 9.247 10.622 1.00 77.81 230 MET A C 1
ATOM 1863 O O . MET A 1 230 ? -16.670 9.684 9.919 1.00 77.81 230 MET A O 1
ATOM 1867 N N . GLU A 1 231 ? -14.985 10.050 11.349 1.00 75.75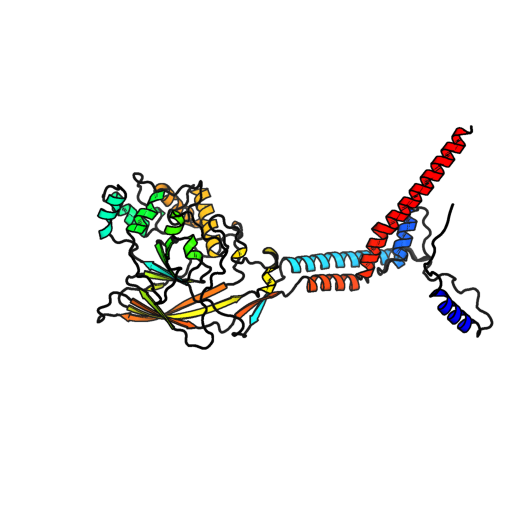 231 GLU A N 1
ATOM 1868 C CA . GLU A 1 231 ? -15.210 11.490 11.435 1.00 75.75 231 GLU A CA 1
ATOM 1869 C C . GLU A 1 231 ? -14.941 12.197 10.106 1.00 75.75 231 GLU A C 1
ATOM 1871 O O . GLU A 1 231 ? -15.657 13.136 9.758 1.00 75.75 231 GLU A O 1
ATOM 1876 N N . ASN A 1 232 ? -13.965 11.717 9.333 1.00 74.62 232 ASN A N 1
ATOM 1877 C CA . ASN A 1 232 ? -13.654 12.269 8.018 1.00 74.62 232 ASN A CA 1
ATOM 1878 C C . ASN A 1 232 ? -14.609 11.732 6.942 1.00 74.62 232 ASN A C 1
ATOM 1880 O O . ASN A 1 232 ? -15.012 12.494 6.064 1.00 74.62 232 ASN A O 1
ATOM 1884 N N . TRP A 1 233 ? -15.081 10.481 7.058 1.00 74.94 233 TRP A N 1
ATOM 1885 C CA . TRP A 1 233 ? -16.176 9.968 6.216 1.00 74.94 233 TRP A CA 1
ATOM 1886 C C . TRP A 1 233 ? -17.455 10.810 6.368 1.00 74.94 233 TRP A C 1
ATOM 1888 O O . TRP A 1 233 ? -18.112 11.107 5.373 1.00 74.94 233 TRP A O 1
ATOM 1898 N N . ARG A 1 234 ? -17.780 11.252 7.594 1.00 65.19 234 ARG A N 1
ATOM 1899 C CA . ARG A 1 234 ? -18.914 12.156 7.872 1.00 65.19 234 ARG A CA 1
ATOM 1900 C C . ARG A 1 234 ? -18.723 13.569 7.312 1.00 65.19 234 ARG A C 1
ATOM 1902 O O . ARG A 1 234 ? -19.692 14.171 6.863 1.00 65.19 234 ARG A O 1
ATOM 1909 N N . LYS A 1 235 ? -17.505 14.119 7.370 1.00 61.47 235 LYS A N 1
ATOM 1910 C CA . LYS A 1 235 ? -17.221 15.516 6.989 1.00 61.47 235 LYS A CA 1
ATOM 1911 C C . LYS A 1 235 ? -17.081 15.738 5.478 1.00 61.47 235 LYS A C 1
ATOM 1913 O O . LYS A 1 235 ? -17.042 16.893 5.076 1.00 61.47 235 LYS A O 1
ATOM 1918 N N . GLN A 1 236 ? -16.923 14.684 4.667 1.00 56.69 236 GLN A N 1
ATOM 1919 C CA . GLN A 1 236 ? -16.522 14.718 3.239 1.00 56.69 236 GLN A CA 1
ATOM 1920 C C . GLN A 1 236 ? -15.198 15.455 2.925 1.00 56.69 236 GLN A C 1
ATOM 1922 O O . GLN A 1 236 ? -14.658 15.315 1.829 1.00 56.69 236 GLN A O 1
ATOM 1927 N N . ASN A 1 237 ? -14.613 16.151 3.899 1.00 50.19 237 ASN A N 1
ATOM 1928 C CA . ASN A 1 237 ? -13.283 16.736 3.844 1.00 50.19 237 ASN A CA 1
ATOM 1929 C C . ASN A 1 237 ? -12.223 15.629 3.876 1.00 50.19 237 ASN A C 1
ATOM 1931 O O . ASN A 1 237 ? -11.769 15.209 4.942 1.00 50.19 237 ASN A O 1
ATOM 1935 N N . MET A 1 238 ? -11.804 15.171 2.699 1.00 56.47 238 MET A N 1
ATOM 1936 C CA . MET A 1 238 ? -10.523 14.484 2.574 1.00 56.47 238 MET A CA 1
ATOM 1937 C C . MET A 1 238 ? -9.410 15.527 2.738 1.00 56.47 238 MET A C 1
ATOM 1939 O O . MET A 1 238 ? -9.446 16.536 2.030 1.00 56.47 238 MET A O 1
ATOM 1943 N N . PRO A 1 239 ? -8.435 15.331 3.647 1.00 53.28 239 PRO A N 1
ATOM 1944 C CA . PRO A 1 239 ? -7.268 16.199 3.689 1.00 53.28 239 PRO A CA 1
ATOM 1945 C C . PRO A 1 239 ? -6.556 16.101 2.338 1.00 53.28 239 PRO A C 1
ATOM 1947 O O . PRO A 1 239 ? -6.174 15.008 1.908 1.00 53.28 239 PRO A O 1
ATOM 1950 N N . LEU A 1 240 ? -6.428 17.241 1.656 1.00 49.00 240 LEU A N 1
ATOM 1951 C CA . LEU A 1 240 ? -5.623 17.349 0.446 1.00 49.00 240 LEU A CA 1
ATOM 1952 C C . LEU A 1 240 ? -4.180 16.949 0.775 1.00 49.00 240 LEU A C 1
ATOM 1954 O O . LEU A 1 240 ? -3.665 17.241 1.855 1.00 49.00 240 LEU A O 1
ATOM 1958 N N . GLN A 1 241 ? -3.551 16.230 -0.150 1.00 52.53 241 GLN A N 1
ATOM 1959 C CA . GLN A 1 241 ? -2.267 15.552 0.042 1.00 52.53 241 GLN A CA 1
ATOM 1960 C C . GLN A 1 241 ? -1.078 16.523 -0.120 1.00 52.53 241 GLN A C 1
ATOM 1962 O O . GLN A 1 241 ? -0.093 16.204 -0.784 1.00 52.53 241 GLN A O 1
ATOM 1967 N N . ASP A 1 242 ? -1.194 17.714 0.472 1.00 43.41 242 ASP A N 1
ATOM 1968 C CA . ASP A 1 242 ? -0.336 18.870 0.178 1.00 43.41 242 ASP A CA 1
ATOM 1969 C C . ASP A 1 242 ? 0.725 19.157 1.252 1.00 43.41 242 ASP A C 1
ATOM 1971 O O . ASP A 1 242 ? 1.699 19.851 0.963 1.00 43.41 242 ASP A O 1
ATOM 1975 N N . ASP A 1 243 ? 0.602 18.585 2.456 1.00 45.19 243 ASP A N 1
ATOM 1976 C CA . ASP A 1 243 ? 1.641 18.673 3.489 1.00 45.19 243 ASP A CA 1
ATOM 1977 C C . ASP A 1 243 ? 2.481 17.379 3.530 1.00 45.19 243 ASP A C 1
ATOM 1979 O O . ASP A 1 243 ? 1.920 16.277 3.637 1.00 45.19 243 ASP A O 1
ATOM 1983 N N . PRO A 1 244 ? 3.826 17.449 3.472 1.00 52.47 244 PRO A N 1
ATOM 1984 C CA . PRO A 1 244 ? 4.675 16.297 3.737 1.00 52.47 244 PRO A CA 1
ATOM 1985 C C . PRO A 1 244 ? 4.582 15.942 5.225 1.00 52.47 244 PRO A C 1
ATOM 1987 O O . PRO A 1 244 ? 5.332 16.469 6.045 1.00 52.47 244 PRO A O 1
ATOM 1990 N N . PHE A 1 245 ? 3.660 15.032 5.564 1.00 58.91 245 PHE A N 1
ATOM 1991 C CA . PHE A 1 245 ? 3.458 14.517 6.920 1.00 58.91 245 PHE A CA 1
ATOM 1992 C C . PHE A 1 245 ? 4.800 14.195 7.584 1.00 58.91 245 PHE A C 1
ATOM 1994 O O . PHE A 1 245 ? 5.485 13.235 7.214 1.00 58.91 245 PHE A O 1
ATOM 2001 N N . ASN A 1 246 ? 5.174 15.010 8.572 1.00 66.00 246 ASN A N 1
ATOM 2002 C CA . ASN A 1 246 ? 6.459 14.920 9.255 1.00 66.00 246 ASN A CA 1
ATOM 2003 C C . ASN A 1 246 ? 6.419 13.792 10.297 1.00 66.00 246 ASN A C 1
ATOM 2005 O O . ASN A 1 246 ? 6.375 14.021 11.506 1.00 66.00 246 ASN A O 1
ATOM 2009 N N . ILE A 1 247 ? 6.352 12.557 9.799 1.00 75.94 247 ILE A N 1
ATOM 2010 C CA . ILE A 1 247 ? 6.266 11.343 10.607 1.00 75.94 247 ILE A CA 1
ATOM 2011 C C . ILE A 1 247 ? 7.540 11.248 11.458 1.00 75.94 247 ILE A C 1
ATOM 2013 O O . ILE A 1 247 ? 8.642 11.230 10.897 1.00 75.94 247 ILE A O 1
ATOM 2017 N N . PRO A 1 248 ? 7.421 11.176 12.798 1.00 86.19 248 PRO A N 1
ATOM 2018 C CA . PRO A 1 248 ? 8.579 11.177 13.676 1.00 86.19 248 PRO A CA 1
ATOM 2019 C C . PRO A 1 248 ? 9.473 9.967 13.401 1.00 86.19 248 PRO A C 1
ATOM 2021 O O . PRO A 1 248 ? 9.003 8.890 13.035 1.00 86.19 248 PRO A O 1
ATOM 2024 N N . GLN A 1 249 ? 10.773 10.142 13.610 1.00 87.94 249 GLN A N 1
ATOM 2025 C CA . GLN A 1 249 ? 11.793 9.127 13.351 1.00 87.94 249 GLN A CA 1
ATOM 2026 C C . GLN A 1 249 ? 12.408 8.618 14.656 1.00 87.94 249 GLN A C 1
ATOM 2028 O O . GLN A 1 249 ? 12.335 9.267 15.704 1.00 87.94 249 GLN A O 1
ATOM 2033 N N . TYR A 1 250 ? 12.981 7.422 14.596 1.00 88.00 250 TYR A N 1
ATOM 2034 C CA . TYR A 1 250 ? 13.787 6.868 15.673 1.00 88.00 250 TYR A CA 1
ATOM 2035 C C . TYR A 1 250 ? 15.224 7.424 15.615 1.00 88.00 250 TYR A C 1
ATOM 2037 O O . TYR A 1 250 ? 15.776 7.530 14.520 1.00 88.00 250 TYR A O 1
ATOM 2045 N N . PRO A 1 251 ? 15.835 7.784 16.761 1.00 85.31 251 PRO A N 1
ATOM 2046 C CA . PRO A 1 251 ? 17.243 8.184 16.828 1.00 85.31 251 PRO A CA 1
ATOM 2047 C C . PRO A 1 251 ? 18.174 6.966 16.709 1.00 85.31 251 PRO A C 1
ATOM 2049 O O . PRO A 1 251 ? 17.869 5.919 17.279 1.00 85.31 251 PRO A O 1
ATOM 2052 N N . SER A 1 252 ? 19.317 7.116 16.035 1.00 75.19 252 SER A N 1
ATOM 2053 C CA . SER A 1 252 ? 20.252 6.012 15.752 1.00 75.19 252 SER A CA 1
ATOM 2054 C C . SER A 1 252 ? 20.957 5.444 16.997 1.00 75.19 252 SER A C 1
ATOM 2056 O O . SER A 1 252 ? 21.085 4.230 17.128 1.00 75.19 252 SER A O 1
ATOM 2058 N N . ASP A 1 253 ? 21.350 6.297 17.951 1.00 66.75 253 ASP A N 1
ATOM 2059 C CA . ASP A 1 253 ? 22.386 5.949 18.948 1.00 66.75 253 ASP A CA 1
ATOM 2060 C C . ASP A 1 253 ? 21.877 5.514 20.334 1.00 66.75 253 ASP A C 1
ATOM 2062 O O . ASP A 1 253 ? 22.651 5.410 21.286 1.00 66.75 253 ASP A O 1
ATOM 2066 N N . SER A 1 254 ? 20.571 5.298 20.511 1.00 67.88 254 SER A N 1
ATOM 2067 C CA . SER A 1 254 ? 19.987 5.091 21.849 1.00 67.88 254 SER A CA 1
ATOM 2068 C C . SER A 1 254 ? 19.289 3.744 22.012 1.00 67.88 254 SER A C 1
ATOM 2070 O O . SER A 1 254 ? 18.747 3.182 21.062 1.00 67.88 254 SER A O 1
ATOM 2072 N N . LYS A 1 255 ? 19.227 3.236 23.251 1.00 83.94 255 LYS A N 1
ATOM 2073 C CA . LYS A 1 255 ? 18.318 2.134 23.583 1.00 83.94 255 LYS A CA 1
ATOM 2074 C C . LYS A 1 255 ? 16.878 2.650 23.549 1.00 83.94 255 LYS A C 1
ATOM 2076 O O . LYS A 1 255 ? 16.410 3.282 24.494 1.00 83.94 255 LYS A O 1
ATOM 2081 N N . ILE A 1 256 ? 16.173 2.348 22.466 1.00 90.12 256 ILE A N 1
ATOM 2082 C CA . ILE A 1 256 ? 14.816 2.836 22.228 1.00 90.12 256 ILE A CA 1
ATOM 2083 C C . ILE A 1 256 ? 13.805 2.001 23.018 1.00 90.12 256 ILE A C 1
ATOM 2085 O O . ILE A 1 256 ? 13.626 0.806 22.767 1.00 90.12 256 ILE A O 1
ATOM 2089 N N . LEU A 1 257 ? 13.106 2.659 23.943 1.00 91.56 257 LEU A N 1
ATOM 2090 C CA . LEU A 1 257 ? 11.966 2.109 24.668 1.00 91.56 257 LEU A CA 1
ATOM 2091 C C . LEU A 1 257 ? 10.723 2.950 24.365 1.00 91.56 257 LEU A C 1
ATOM 2093 O O . LEU A 1 257 ? 10.658 4.118 24.741 1.00 91.56 257 LEU A O 1
ATOM 2097 N N . GLU A 1 258 ? 9.723 2.354 23.720 1.00 91.44 258 GLU A N 1
ATOM 2098 C CA . GLU A 1 258 ? 8.388 2.950 23.578 1.00 91.44 258 GLU A CA 1
ATOM 2099 C C . GLU A 1 258 ? 7.451 2.294 24.604 1.00 91.44 258 GLU A C 1
ATOM 2101 O O . GLU A 1 258 ? 7.522 1.087 24.845 1.00 91.44 258 GLU A O 1
ATOM 2106 N N . LYS A 1 259 ? 6.580 3.082 25.239 1.00 92.25 259 LYS A N 1
ATOM 2107 C CA . LYS A 1 259 ? 5.623 2.594 26.241 1.00 92.25 259 LYS A CA 1
ATOM 2108 C C . LYS A 1 259 ? 4.233 3.109 25.925 1.00 92.25 259 LYS A C 1
ATOM 2110 O O . LYS A 1 259 ? 4.066 4.308 25.708 1.00 92.25 259 LYS A O 1
ATOM 2115 N N . PHE A 1 260 ? 3.248 2.222 25.978 1.00 91.62 260 PHE A N 1
ATOM 2116 C CA . PHE A 1 260 ? 1.846 2.593 25.842 1.00 91.62 260 PHE A CA 1
ATOM 2117 C C . PHE A 1 260 ? 0.976 1.935 26.912 1.00 91.62 260 PHE A C 1
ATOM 2119 O O . PHE A 1 260 ? 1.354 0.913 27.495 1.00 91.62 260 PHE A O 1
ATOM 2126 N N . ARG A 1 261 ? -0.174 2.552 27.195 1.00 89.06 261 ARG A N 1
ATOM 2127 C CA . ARG A 1 261 ? -1.180 2.031 28.132 1.00 89.06 261 ARG A CA 1
ATOM 2128 C C . ARG A 1 261 ? -2.426 1.570 27.382 1.00 89.06 261 ARG A C 1
ATOM 2130 O O . ARG A 1 261 ? -2.759 2.148 26.356 1.00 89.06 261 ARG A O 1
ATOM 2137 N N . VAL A 1 262 ? -3.113 0.557 27.903 1.00 88.19 262 VAL A N 1
ATOM 2138 C CA . VAL A 1 262 ? -4.420 0.121 27.391 1.00 88.19 262 VAL A CA 1
ATOM 2139 C C . VAL A 1 262 ? -5.328 -0.230 28.563 1.00 88.19 262 VAL A C 1
ATOM 2141 O O . VAL A 1 262 ? -4.991 -1.080 29.380 1.00 88.19 262 VAL A O 1
ATOM 2144 N N . GLU A 1 263 ? -6.487 0.407 28.667 1.00 86.94 263 GLU A N 1
ATOM 2145 C CA . GLU A 1 263 ? -7.446 0.236 29.769 1.00 86.94 263 GLU A CA 1
ATOM 2146 C C . GLU A 1 263 ? -8.175 -1.112 29.736 1.00 86.94 263 GLU A C 1
ATOM 2148 O O . GLU A 1 263 ? -8.805 -1.523 30.713 1.00 86.94 263 GLU A O 1
ATOM 2153 N N . HIS A 1 264 ? -8.146 -1.787 28.588 1.00 88.56 264 HIS A N 1
ATOM 2154 C CA . HIS A 1 264 ? -9.034 -2.891 28.253 1.00 88.56 264 HIS A CA 1
ATOM 2155 C C . HIS A 1 264 ? -8.300 -3.980 27.472 1.00 88.56 264 HIS A C 1
ATOM 2157 O O . HIS A 1 264 ? -7.433 -3.679 26.652 1.00 88.56 264 HIS A O 1
ATOM 2163 N N . THR A 1 265 ? -8.707 -5.238 27.659 1.00 92.62 265 THR A N 1
ATOM 2164 C CA . THR A 1 265 ? -8.213 -6.361 26.852 1.00 92.62 265 THR A CA 1
ATOM 2165 C C . THR A 1 265 ? -8.431 -6.085 25.364 1.00 92.62 265 THR A C 1
ATOM 2167 O O . THR A 1 265 ? -9.570 -5.932 24.909 1.00 92.62 265 THR A O 1
ATOM 2170 N N . SER A 1 266 ? -7.330 -5.988 24.623 1.00 94.06 266 SER A N 1
ATOM 2171 C CA . SER A 1 266 ? -7.290 -5.474 23.253 1.00 94.06 266 SER A CA 1
ATOM 2172 C C . SER A 1 266 ? -6.286 -6.242 22.402 1.00 94.06 266 SER A C 1
ATOM 2174 O O . SER A 1 266 ? -5.308 -6.798 22.895 1.00 94.06 266 SER A O 1
ATOM 2176 N N . MET A 1 267 ? -6.511 -6.238 21.096 1.00 95.00 267 MET A N 1
ATOM 2177 C CA . MET A 1 267 ? -5.588 -6.751 20.096 1.00 95.00 267 MET A CA 1
ATOM 2178 C C . MET A 1 267 ? -4.814 -5.583 19.495 1.00 95.00 267 MET A C 1
ATOM 2180 O O . MET A 1 267 ? -5.419 -4.674 18.928 1.00 95.00 267 MET A O 1
ATOM 2184 N N . ILE A 1 268 ? -3.488 -5.617 19.594 1.00 95.31 268 ILE A N 1
ATOM 2185 C CA . ILE A 1 268 ? -2.614 -4.589 19.026 1.00 95.31 268 ILE A CA 1
ATOM 2186 C C . ILE A 1 268 ? -1.953 -5.048 17.728 1.00 95.31 268 ILE A C 1
ATOM 2188 O O . ILE A 1 268 ? -1.593 -6.219 17.595 1.00 95.31 268 ILE A O 1
ATOM 2192 N N . SER A 1 269 ? -1.757 -4.117 16.796 1.00 95.94 269 SER A N 1
ATOM 2193 C CA . SER A 1 269 ? -0.978 -4.314 15.565 1.00 95.94 269 SER A CA 1
ATOM 2194 C C . SER A 1 269 ? 0.048 -3.189 15.427 1.00 95.94 269 SER A C 1
ATOM 2196 O O . SER A 1 269 ? -0.292 -2.025 15.649 1.00 95.94 269 SER A O 1
ATOM 2198 N N . LEU A 1 270 ? 1.291 -3.530 15.067 1.00 95.69 270 LEU A N 1
ATOM 2199 C CA . LEU A 1 270 ? 2.365 -2.564 14.805 1.00 95.69 270 LEU A CA 1
ATOM 2200 C C . LEU A 1 270 ? 2.621 -2.511 13.297 1.00 95.69 270 LEU A C 1
ATOM 2202 O O . LEU A 1 270 ? 2.821 -3.551 12.671 1.00 95.69 270 LEU A O 1
ATOM 2206 N N . LEU A 1 271 ? 2.593 -1.315 12.712 1.00 94.69 271 LEU A N 1
ATOM 2207 C CA . LEU A 1 271 ? 2.617 -1.120 11.261 1.00 94.69 271 LEU A CA 1
ATOM 2208 C C . LEU A 1 271 ? 3.509 0.059 10.858 1.00 94.69 271 LEU A C 1
ATOM 2210 O O . LEU A 1 271 ? 3.759 0.981 11.638 1.00 94.69 271 LEU A O 1
ATOM 2214 N N . ASP A 1 272 ? 3.933 0.059 9.596 1.00 92.75 272 ASP A N 1
ATOM 2215 C CA . ASP A 1 272 ? 4.458 1.250 8.922 1.00 92.75 272 ASP A CA 1
ATOM 2216 C C . ASP A 1 272 ? 3.406 2.382 8.985 1.00 92.75 272 ASP A C 1
ATOM 2218 O O . ASP A 1 272 ? 2.253 2.130 8.636 1.00 92.75 272 ASP A O 1
ATOM 2222 N N . PRO A 1 273 ? 3.748 3.615 9.410 1.00 91.25 273 PRO A N 1
ATOM 2223 C CA . PRO A 1 273 ? 2.840 4.773 9.400 1.00 91.25 273 PRO A CA 1
ATOM 2224 C C . PRO A 1 273 ? 2.137 5.056 8.069 1.00 91.25 273 PRO A C 1
ATOM 2226 O O . PRO A 1 273 ? 1.100 5.725 8.046 1.00 91.25 273 PRO A O 1
ATOM 2229 N N . LEU A 1 274 ? 2.713 4.562 6.969 1.00 89.56 274 LEU A N 1
ATOM 2230 C CA . LEU A 1 274 ? 2.191 4.656 5.607 1.00 89.56 274 LEU A CA 1
ATOM 2231 C C . LEU A 1 274 ? 1.334 3.438 5.197 1.00 89.56 274 LEU A C 1
ATOM 2233 O O . LEU A 1 274 ? 1.005 3.295 4.022 1.00 89.56 274 LEU A O 1
ATOM 2237 N N . GLU A 1 275 ? 0.983 2.554 6.135 1.00 91.50 275 GLU A N 1
ATOM 2238 C CA . GLU A 1 275 ? 0.111 1.390 5.927 1.00 91.50 275 GLU A CA 1
ATOM 2239 C C . GLU A 1 275 ? -1.138 1.414 6.802 1.00 91.50 275 GLU A C 1
ATOM 2241 O O . GLU A 1 275 ? -1.281 2.218 7.721 1.00 91.50 275 GLU A O 1
ATOM 2246 N N . TYR A 1 276 ? -2.061 0.514 6.477 1.00 88.94 276 TYR A N 1
ATOM 2247 C CA . TYR A 1 276 ? -3.349 0.332 7.133 1.00 88.94 276 TYR A CA 1
ATOM 2248 C C . TYR A 1 276 ? -3.598 -1.172 7.384 1.00 88.94 276 TYR A C 1
ATOM 2250 O O . TYR A 1 276 ? -3.218 -1.983 6.537 1.00 88.94 276 TYR A O 1
ATOM 2258 N N . PRO A 1 277 ? -4.185 -1.589 8.522 1.00 93.44 277 PRO A N 1
ATOM 2259 C CA . PRO A 1 277 ? -4.396 -3.001 8.842 1.00 93.44 277 PRO A CA 1
ATOM 2260 C C . PRO A 1 277 ? -5.470 -3.673 7.970 1.00 93.44 277 PRO A C 1
ATOM 2262 O O . PRO A 1 277 ? -6.654 -3.348 8.045 1.00 93.44 277 PRO A O 1
ATOM 2265 N N . ILE A 1 278 ? -5.057 -4.698 7.224 1.00 93.31 278 ILE A N 1
ATOM 2266 C CA . ILE A 1 278 ? -5.936 -5.684 6.563 1.00 93.31 278 ILE A CA 1
ATOM 2267 C C . ILE A 1 278 ? -6.128 -6.939 7.424 1.00 93.31 278 ILE A C 1
ATOM 2269 O O . ILE A 1 278 ? -5.425 -7.139 8.414 1.00 93.31 278 ILE A O 1
ATOM 2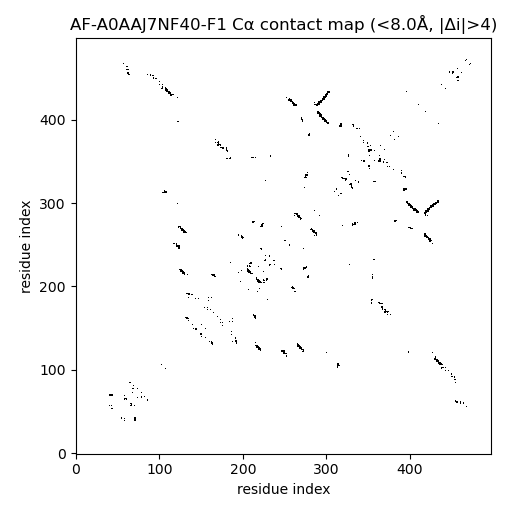273 N N . PHE A 1 279 ? -7.042 -7.826 7.031 1.00 93.12 279 PHE A N 1
ATOM 2274 C CA . PHE A 1 279 ? -7.405 -9.034 7.777 1.00 93.12 279 PHE A CA 1
ATOM 2275 C C . PHE A 1 279 ? -6.224 -9.959 8.143 1.00 93.12 279 PHE A C 1
ATOM 2277 O O . PHE A 1 279 ? -6.239 -10.534 9.235 1.00 93.12 279 PHE A O 1
ATOM 2284 N N . ASP A 1 280 ? -5.198 -10.070 7.294 1.00 92.75 280 ASP A N 1
ATOM 2285 C CA . ASP A 1 280 ? -3.980 -10.870 7.546 1.00 92.75 280 ASP A CA 1
ATOM 2286 C C . ASP A 1 280 ? -2.924 -10.142 8.409 1.00 92.75 280 ASP A C 1
ATOM 2288 O O . ASP A 1 280 ? -1.845 -10.662 8.680 1.00 92.75 280 ASP A O 1
ATOM 2292 N N . THR A 1 281 ? -3.196 -8.909 8.850 1.00 93.44 281 THR A N 1
ATOM 2293 C CA . THR A 1 281 ? -2.223 -8.126 9.626 1.00 93.44 281 THR A CA 1
ATOM 2294 C C . THR A 1 281 ? -1.921 -8.818 10.962 1.00 93.44 281 THR A C 1
ATOM 2296 O O . THR A 1 281 ? -2.853 -9.081 11.734 1.00 93.44 281 THR A O 1
ATOM 2299 N N . PRO A 1 282 ? -0.637 -9.083 11.287 1.00 92.88 282 PRO A N 1
ATOM 2300 C CA . PRO A 1 282 ? -0.261 -9.708 12.546 1.00 92.88 282 PRO A CA 1
ATOM 2301 C C . PRO A 1 282 ? -0.704 -8.875 13.749 1.00 92.88 282 PRO A C 1
ATOM 2303 O O . PRO A 1 282 ? -0.345 -7.705 13.885 1.00 92.88 282 PRO A O 1
ATOM 2306 N N . ARG A 1 283 ? -1.441 -9.516 14.660 1.00 93.56 283 ARG A N 1
ATOM 2307 C CA . ARG A 1 283 ? -1.951 -8.898 15.888 1.00 93.56 283 ARG A CA 1
ATOM 2308 C C . ARG A 1 283 ? -1.585 -9.701 17.133 1.00 93.56 283 ARG A C 1
ATOM 2310 O O . ARG A 1 283 ? -1.526 -10.930 17.084 1.00 93.56 283 ARG A O 1
ATOM 2317 N N . LYS A 1 284 ? -1.345 -9.020 18.255 1.00 94.38 284 LYS A N 1
ATOM 2318 C CA . LYS A 1 284 ? -1.044 -9.629 19.565 1.00 94.38 284 LYS A CA 1
ATOM 2319 C C . LYS A 1 284 ? -2.095 -9.238 20.596 1.00 94.38 284 LYS A C 1
ATOM 2321 O O . LYS A 1 284 ? -2.558 -8.102 20.591 1.00 94.38 284 LYS A O 1
ATOM 2326 N N . LEU A 1 285 ? -2.463 -10.182 21.457 1.00 93.88 285 LEU A N 1
ATOM 2327 C CA . LEU A 1 285 ? -3.350 -9.932 22.588 1.00 93.88 285 LEU A CA 1
ATOM 2328 C C . LEU A 1 285 ? -2.581 -9.193 23.689 1.00 93.88 285 LEU A C 1
ATOM 2330 O O . LEU A 1 285 ? -1.463 -9.575 24.028 1.00 93.88 285 LEU A O 1
ATOM 2334 N N . VAL A 1 286 ? -3.202 -8.148 24.223 1.00 92.25 286 VAL A N 1
ATOM 2335 C CA . VAL A 1 286 ? -2.811 -7.422 25.431 1.00 92.25 286 VAL A CA 1
ATOM 2336 C C . VAL A 1 286 ? -3.986 -7.561 26.386 1.00 92.25 286 VAL A C 1
ATOM 2338 O O . VAL A 1 286 ? -5.069 -7.037 26.122 1.00 92.25 286 VAL A O 1
ATOM 2341 N N . GLU A 1 287 ? -3.802 -8.329 27.452 1.00 90.75 287 GLU A N 1
ATOM 2342 C CA . GLU A 1 287 ? -4.826 -8.558 28.473 1.00 90.75 287 GLU A CA 1
ATOM 2343 C C . GLU A 1 287 ? -4.836 -7.384 29.453 1.00 90.75 287 GLU A C 1
ATOM 2345 O O . GLU A 1 287 ? -3.801 -6.759 29.661 1.00 90.75 287 GLU A O 1
ATOM 2350 N N . SER A 1 288 ? -5.990 -7.033 30.030 1.00 87.56 288 SER A N 1
ATOM 2351 C CA . SER A 1 288 ? -6.099 -5.957 31.031 1.00 87.56 288 SER A CA 1
ATOM 2352 C C . SER A 1 288 ? -5.407 -6.306 32.357 1.00 87.56 288 SER A C 1
ATOM 2354 O O . SER A 1 288 ? -5.427 -7.468 32.755 1.00 87.56 288 SER A O 1
ATOM 2356 N N . LYS A 1 289 ? -4.917 -5.294 33.091 1.00 87.31 289 LYS A N 1
ATOM 2357 C CA . LYS A 1 289 ? -4.188 -5.421 34.371 1.00 87.31 289 LYS A CA 1
ATOM 2358 C C . LYS A 1 289 ? -2.880 -6.226 34.289 1.00 87.31 289 LYS A C 1
ATOM 2360 O O . LYS A 1 289 ? -2.566 -7.009 35.184 1.00 87.31 289 LYS A O 1
ATOM 2365 N N . MET A 1 290 ? -2.090 -6.018 33.238 1.00 89.31 290 MET A N 1
ATOM 2366 C CA . MET A 1 290 ? -0.783 -6.663 33.073 1.00 89.31 290 MET A CA 1
ATOM 2367 C C . MET A 1 290 ? 0.327 -5.689 32.660 1.00 89.31 290 MET A C 1
ATOM 2369 O O . MET A 1 290 ? 0.113 -4.715 31.934 1.00 89.31 290 MET A O 1
ATOM 2373 N N . LEU A 1 291 ? 1.553 -5.995 33.082 1.00 90.81 291 LEU A N 1
ATOM 2374 C CA . LEU A 1 291 ? 2.782 -5.477 32.491 1.00 90.81 291 LEU A CA 1
ATOM 2375 C C . LEU A 1 291 ? 3.238 -6.435 31.396 1.00 90.81 291 LEU A C 1
ATOM 2377 O O . LEU A 1 291 ? 3.666 -7.549 31.693 1.00 90.81 291 LEU A O 1
ATOM 2381 N N . HIS A 1 292 ? 3.202 -5.993 30.144 1.00 92.44 292 HIS A N 1
ATOM 2382 C CA . HIS A 1 292 ? 3.765 -6.742 29.022 1.00 92.44 292 HIS A CA 1
ATOM 2383 C C . HIS A 1 292 ? 5.115 -6.147 28.614 1.00 92.44 292 HIS A C 1
ATOM 2385 O O . HIS A 1 292 ? 5.270 -4.926 28.510 1.00 92.44 292 HIS A O 1
ATOM 2391 N N . SER A 1 293 ? 6.088 -7.005 28.317 1.00 94.12 293 SER A N 1
ATOM 2392 C CA . SER A 1 293 ? 7.341 -6.610 27.672 1.00 94.12 293 SER A CA 1
ATOM 2393 C C . SER A 1 293 ? 7.527 -7.373 26.367 1.00 94.12 293 SER A C 1
ATOM 2395 O O . SER A 1 293 ? 7.193 -8.557 26.263 1.00 94.12 293 SER A O 1
ATOM 2397 N N . ALA A 1 294 ? 8.035 -6.685 25.350 1.00 95.00 294 ALA A N 1
ATOM 2398 C CA . ALA A 1 294 ? 8.273 -7.269 24.041 1.00 95.00 294 ALA A CA 1
ATOM 2399 C C . ALA A 1 294 ? 9.443 -6.589 23.328 1.00 95.00 294 ALA A C 1
ATOM 2401 O O . ALA A 1 294 ? 9.726 -5.409 23.547 1.00 95.00 294 ALA A O 1
ATOM 2402 N N . ILE A 1 295 ? 10.091 -7.334 22.440 1.00 95.50 295 ILE A N 1
ATOM 2403 C CA . ILE A 1 295 ? 11.128 -6.836 21.541 1.00 95.50 295 ILE A CA 1
ATOM 2404 C C . ILE A 1 295 ? 10.507 -6.658 20.154 1.00 95.50 295 ILE A C 1
ATOM 2406 O O . ILE A 1 295 ? 9.809 -7.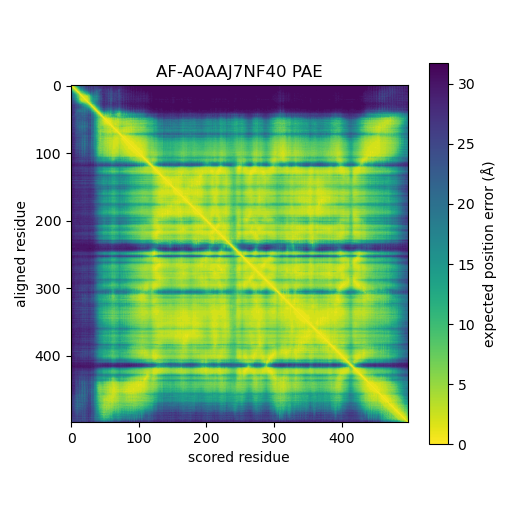543 19.657 1.00 95.50 295 ILE A O 1
ATOM 2410 N N . VAL A 1 296 ? 10.756 -5.510 19.526 1.00 95.25 296 VAL A N 1
ATOM 2411 C CA . VAL A 1 296 ? 10.363 -5.233 18.140 1.00 95.25 296 VAL A CA 1
ATOM 2412 C C . VAL A 1 296 ? 11.609 -5.304 17.274 1.00 95.25 296 VAL A C 1
ATOM 2414 O O . VAL A 1 296 ? 12.469 -4.428 17.353 1.00 95.25 296 VAL A O 1
ATOM 2417 N N . HIS A 1 297 ? 11.706 -6.339 16.445 1.00 93.19 297 HIS A N 1
ATOM 2418 C CA . HIS A 1 297 ? 12.723 -6.411 15.401 1.00 93.19 297 HIS A CA 1
ATOM 2419 C C . HIS A 1 297 ? 12.272 -5.569 14.215 1.00 93.19 297 HIS A C 1
ATOM 2421 O O . HIS A 1 297 ? 11.133 -5.701 13.761 1.00 93.19 297 HIS A O 1
ATOM 2427 N N . THR A 1 298 ? 13.147 -4.695 13.721 1.00 91.50 298 THR A N 1
ATOM 2428 C CA . THR A 1 298 ? 12.821 -3.824 12.591 1.00 91.50 298 THR A CA 1
ATOM 2429 C C . THR A 1 298 ? 13.658 -4.162 11.367 1.00 91.50 298 THR A C 1
ATOM 2431 O O . THR A 1 298 ? 14.841 -4.480 11.471 1.00 91.50 298 THR A O 1
ATOM 2434 N N . TYR A 1 299 ? 13.020 -4.107 10.200 1.00 89.44 299 TYR A N 1
ATOM 2435 C CA . TYR A 1 299 ? 13.650 -4.343 8.904 1.00 89.44 299 TYR A CA 1
ATOM 2436 C C . TYR A 1 299 ? 13.243 -3.231 7.947 1.00 89.44 299 TYR A C 1
ATOM 2438 O O . TYR A 1 299 ? 12.092 -2.782 7.963 1.00 89.44 299 TYR A O 1
ATOM 2446 N N . ARG A 1 300 ? 14.174 -2.802 7.093 1.00 86.19 300 ARG A N 1
ATOM 2447 C CA . ARG A 1 300 ? 13.933 -1.748 6.109 1.00 86.19 300 ARG A CA 1
ATOM 2448 C C . ARG A 1 300 ? 14.383 -2.187 4.723 1.00 86.19 300 ARG A C 1
ATOM 2450 O O . ARG A 1 300 ? 15.536 -2.566 4.527 1.00 86.19 300 ARG A O 1
ATOM 2457 N N . VAL A 1 301 ? 13.465 -2.062 3.770 1.00 87.38 301 VAL A N 1
ATOM 2458 C CA . VAL A 1 301 ? 13.757 -2.059 2.335 1.00 87.38 301 VAL A CA 1
ATOM 2459 C C . VAL A 1 301 ? 13.504 -0.642 1.834 1.00 87.38 301 VAL A C 1
ATOM 2461 O O . VAL A 1 301 ? 12.398 -0.124 1.999 1.00 87.38 301 VAL A O 1
ATOM 2464 N N . GLY A 1 302 ? 14.519 0.010 1.276 1.00 83.25 302 GLY A N 1
ATOM 2465 C CA . GLY A 1 302 ? 14.451 1.403 0.835 1.00 83.25 302 GLY A CA 1
ATOM 2466 C C . GLY A 1 302 ? 14.903 1.578 -0.609 1.00 83.25 302 GLY A C 1
ATOM 2467 O O . GLY A 1 302 ? 15.716 0.810 -1.103 1.00 83.25 302 GLY A O 1
ATOM 2468 N N . MET A 1 303 ? 14.403 2.611 -1.282 1.00 80.81 303 MET A N 1
ATOM 2469 C CA . MET A 1 303 ? 14.903 3.066 -2.579 1.00 80.81 303 MET A CA 1
ATOM 2470 C C . MET A 1 303 ? 15.290 4.543 -2.489 1.00 80.81 303 MET A C 1
ATOM 2472 O O . MET A 1 303 ? 14.520 5.356 -1.973 1.00 80.81 303 MET A O 1
ATOM 2476 N N . HIS A 1 304 ? 16.469 4.898 -3.003 1.00 75.12 304 HIS A N 1
ATOM 2477 C CA . HIS A 1 304 ? 16.961 6.273 -2.948 1.00 75.12 304 HIS A CA 1
ATOM 2478 C C . HIS A 1 304 ? 16.079 7.245 -3.760 1.00 75.12 304 HIS A C 1
ATOM 2480 O O . HIS A 1 304 ? 15.541 6.907 -4.819 1.00 75.12 304 HIS A O 1
ATOM 2486 N N . LEU A 1 305 ? 15.925 8.484 -3.272 1.00 69.12 305 LEU A N 1
ATOM 2487 C CA . LEU A 1 305 ? 14.959 9.459 -3.804 1.00 69.12 305 LEU A CA 1
ATOM 2488 C C . LEU A 1 305 ? 15.238 9.887 -5.255 1.00 69.12 305 LEU A C 1
ATOM 2490 O O . LEU A 1 305 ? 14.299 10.220 -5.983 1.00 69.12 305 LEU A O 1
ATOM 2494 N N . SER A 1 306 ? 16.496 9.831 -5.707 1.00 66.12 306 SER A N 1
ATOM 2495 C CA . SER A 1 306 ? 16.873 10.086 -7.109 1.00 66.12 306 SER A CA 1
ATOM 2496 C C . SER A 1 306 ? 16.140 9.166 -8.096 1.00 66.12 306 SER A C 1
ATOM 2498 O O . SER A 1 306 ? 15.857 9.575 -9.223 1.00 66.12 306 SER A O 1
ATOM 2500 N N . HIS A 1 307 ? 15.766 7.955 -7.669 1.00 71.00 307 HIS A N 1
ATOM 2501 C CA . HIS A 1 307 ? 15.134 6.935 -8.509 1.00 71.00 307 HIS A CA 1
ATOM 2502 C C . HIS A 1 307 ? 13.617 7.158 -8.694 1.00 71.00 307 HIS A C 1
ATOM 2504 O O . HIS A 1 307 ? 12.979 6.454 -9.473 1.00 71.00 307 HIS A O 1
ATOM 2510 N N . ARG A 1 308 ? 13.021 8.190 -8.064 1.00 70.94 308 ARG A N 1
ATOM 2511 C CA . ARG A 1 308 ? 11.595 8.559 -8.234 1.00 70.94 308 ARG A CA 1
ATOM 2512 C C . ARG A 1 308 ? 11.211 8.896 -9.685 1.00 70.94 308 ARG A C 1
ATOM 2514 O O . ARG A 1 308 ? 10.038 8.814 -10.030 1.00 70.94 308 ARG A O 1
ATOM 2521 N N . ARG A 1 309 ? 12.176 9.262 -10.537 1.00 76.94 309 ARG A N 1
ATOM 2522 C CA . ARG A 1 309 ? 11.953 9.629 -11.953 1.00 76.94 309 ARG A CA 1
ATOM 2523 C C . ARG A 1 309 ? 11.636 8.439 -12.873 1.00 76.94 309 ARG A C 1
ATOM 2525 O O . ARG A 1 309 ? 11.352 8.651 -14.047 1.00 76.94 309 ARG A O 1
ATOM 2532 N N . ILE A 1 310 ? 11.714 7.209 -12.366 1.00 83.62 310 ILE A N 1
ATOM 2533 C CA . ILE A 1 310 ? 11.519 5.980 -13.143 1.00 83.62 310 ILE A CA 1
ATOM 2534 C C . ILE A 1 310 ? 10.055 5.543 -13.106 1.00 83.62 310 ILE A C 1
ATOM 2536 O O . ILE A 1 310 ? 9.373 5.674 -12.085 1.00 83.62 310 ILE A O 1
ATOM 2540 N N . SER A 1 311 ? 9.583 5.015 -14.239 1.00 88.69 311 SER A N 1
ATOM 2541 C CA . SER A 1 311 ? 8.207 4.545 -14.402 1.00 88.69 311 SER A CA 1
ATOM 2542 C C . SER A 1 311 ? 7.861 3.410 -13.430 1.00 88.69 311 SER A C 1
ATOM 2544 O O . SER A 1 311 ? 8.717 2.601 -13.072 1.00 88.69 311 SER A O 1
ATOM 2546 N N . VAL A 1 312 ? 6.581 3.318 -13.042 1.00 89.69 312 VAL A N 1
ATOM 2547 C CA . VAL A 1 312 ? 6.050 2.253 -12.164 1.00 89.69 312 VAL A CA 1
ATOM 2548 C C . VAL A 1 312 ? 6.480 0.862 -12.641 1.00 89.69 312 VAL A C 1
ATOM 2550 O O . VAL A 1 312 ? 6.928 0.046 -11.840 1.00 89.69 312 VAL A O 1
ATOM 2553 N N . LYS A 1 313 ? 6.390 0.629 -13.958 1.00 87.88 313 LYS A N 1
ATOM 2554 C CA . LYS A 1 313 ? 6.731 -0.642 -14.601 1.00 87.88 313 LYS A CA 1
ATOM 2555 C C . LYS A 1 313 ? 8.206 -1.004 -14.405 1.00 87.88 313 LYS A C 1
ATOM 2557 O O . LYS A 1 313 ? 8.497 -2.084 -13.911 1.00 87.88 313 LYS A O 1
ATOM 2562 N N . GLN A 1 314 ? 9.118 -0.086 -14.727 1.00 87.12 314 GLN A N 1
ATOM 2563 C CA . GLN A 1 314 ? 10.566 -0.334 -14.672 1.00 87.12 314 GLN A CA 1
ATOM 2564 C C . GLN A 1 314 ? 11.109 -0.567 -13.262 1.00 87.12 314 GLN A C 1
ATOM 2566 O O . GLN A 1 314 ? 12.128 -1.232 -13.102 1.00 87.12 314 GLN A O 1
ATOM 2571 N N . ARG A 1 315 ? 10.454 -0.009 -12.238 1.00 88.00 315 ARG A N 1
ATOM 2572 C CA . ARG A 1 315 ? 10.871 -0.185 -10.840 1.00 88.00 315 ARG A CA 1
ATOM 2573 C C . ARG A 1 315 ? 10.162 -1.334 -10.110 1.00 88.00 315 ARG A C 1
ATOM 2575 O O . ARG A 1 315 ? 10.496 -1.593 -8.959 1.00 88.00 315 ARG A O 1
ATOM 2582 N N . GLY A 1 316 ? 9.163 -1.976 -10.726 1.00 88.06 316 GLY A N 1
ATOM 2583 C CA . GLY A 1 316 ? 8.424 -3.111 -10.148 1.00 88.06 316 GLY A CA 1
ATOM 2584 C C . GLY A 1 316 ? 7.676 -2.824 -8.835 1.00 88.06 316 GLY A C 1
ATOM 2585 O O . GLY A 1 316 ? 7.267 -3.753 -8.147 1.00 88.06 316 GLY A O 1
ATOM 2586 N N . CYS A 1 317 ? 7.513 -1.554 -8.455 1.00 90.25 317 CYS A N 1
ATOM 2587 C CA . CYS A 1 317 ? 6.974 -1.142 -7.159 1.00 90.25 317 CYS A CA 1
ATOM 2588 C C . CYS A 1 317 ? 6.197 0.181 -7.258 1.00 90.25 317 CYS A C 1
ATOM 2590 O O . CYS A 1 317 ? 6.381 0.973 -8.191 1.00 90.25 317 CYS A O 1
ATOM 2592 N N . LYS A 1 318 ? 5.344 0.461 -6.270 1.00 90.69 318 LYS A N 1
ATOM 2593 C CA . LYS A 1 318 ? 4.615 1.736 -6.136 1.00 90.69 318 LYS A CA 1
ATOM 2594 C C . LYS A 1 318 ? 5.053 2.488 -4.864 1.00 90.69 318 LYS A C 1
ATOM 2596 O O . LYS A 1 318 ? 5.478 1.905 -3.867 1.00 90.69 318 LYS A O 1
ATOM 2601 N N . MET A 1 319 ? 5.018 3.811 -4.923 1.00 88.19 319 MET A N 1
ATOM 2602 C CA . MET A 1 319 ? 5.184 4.758 -3.822 1.00 88.19 319 MET A CA 1
ATOM 2603 C C . MET A 1 319 ? 3.815 5.341 -3.457 1.00 88.19 319 MET A C 1
ATOM 2605 O O . MET A 1 319 ? 2.895 5.343 -4.269 1.00 88.19 319 MET A O 1
ATOM 2609 N N . LEU A 1 320 ? 3.711 5.938 -2.267 1.00 87.19 320 LEU A N 1
ATOM 2610 C CA . LEU A 1 320 ? 2.493 6.597 -1.777 1.00 87.19 320 LEU A CA 1
ATOM 2611 C C . LEU A 1 320 ? 1.848 7.554 -2.802 1.00 87.19 320 LEU A C 1
ATOM 2613 O O . LEU A 1 320 ? 0.627 7.608 -2.932 1.00 87.19 320 LEU A O 1
ATOM 2617 N N . VAL A 1 321 ? 2.691 8.292 -3.526 1.00 85.62 321 VAL A N 1
ATOM 2618 C CA . VAL A 1 321 ? 2.324 9.344 -4.487 1.00 85.62 321 VAL A CA 1
ATOM 2619 C C . VAL A 1 321 ? 1.831 8.837 -5.845 1.00 85.62 321 VAL A C 1
ATOM 2621 O O . VAL A 1 321 ? 1.382 9.651 -6.642 1.00 85.62 321 VAL A O 1
ATOM 2624 N N . ASP A 1 322 ? 1.935 7.539 -6.144 1.00 88.62 322 ASP A N 1
ATOM 2625 C CA . ASP A 1 322 ? 1.465 7.006 -7.432 1.00 88.62 322 ASP A CA 1
ATOM 2626 C C . ASP A 1 322 ? -0.051 6.763 -7.458 1.00 88.62 322 ASP A C 1
ATOM 2628 O O . ASP A 1 322 ? -0.630 6.659 -8.537 1.00 88.62 322 ASP A O 1
ATOM 2632 N N . GLY A 1 323 ? -0.692 6.696 -6.283 1.00 88.62 323 GLY A N 1
ATOM 2633 C CA . GLY A 1 323 ? -2.145 6.599 -6.141 1.00 88.62 323 GLY A CA 1
ATOM 2634 C C . GLY A 1 323 ? -2.763 5.445 -6.938 1.00 88.62 323 GLY A C 1
ATOM 2635 O O . GLY A 1 323 ? -2.311 4.302 -6.870 1.00 88.62 323 GLY A O 1
ATOM 2636 N N . GLY A 1 324 ? -3.820 5.756 -7.692 1.00 88.81 324 GLY A N 1
ATOM 2637 C CA . GLY A 1 324 ? -4.506 4.798 -8.567 1.00 88.81 324 GLY A CA 1
ATOM 2638 C C . GLY A 1 324 ? -5.530 3.899 -7.867 1.00 88.81 324 GLY A C 1
ATOM 2639 O O . GLY A 1 324 ? -5.979 2.926 -8.468 1.00 88.81 324 GLY A O 1
ATOM 2640 N N . LEU A 1 325 ? -5.902 4.216 -6.623 1.00 90.81 325 LEU A N 1
ATOM 2641 C CA . LEU A 1 325 ? -6.999 3.575 -5.898 1.00 90.81 325 LEU A CA 1
ATOM 2642 C C . LEU A 1 325 ? -8.261 4.451 -5.960 1.00 90.81 325 LEU A C 1
ATOM 2644 O O . LEU A 1 325 ? -8.192 5.678 -6.018 1.00 90.81 325 LEU A O 1
ATOM 2648 N N . SER A 1 326 ? -9.423 3.807 -5.969 1.00 87.88 326 SER A N 1
ATOM 2649 C CA . SER A 1 326 ? -10.745 4.441 -6.037 1.00 87.88 326 SER A CA 1
ATOM 2650 C C . SER A 1 326 ? -11.227 4.904 -4.659 1.00 87.88 326 SER A C 1
ATOM 2652 O O . SER A 1 326 ? -11.938 5.899 -4.542 1.00 87.88 326 SER A O 1
ATOM 2654 N N . ALA A 1 327 ? -10.871 4.165 -3.604 1.00 86.62 327 ALA A N 1
ATOM 2655 C CA . ALA A 1 327 ? -11.278 4.462 -2.237 1.00 86.62 327 ALA A CA 1
ATOM 2656 C C . ALA A 1 327 ? -10.419 5.563 -1.592 1.00 86.62 327 ALA A C 1
ATOM 2658 O O . ALA A 1 327 ? -10.928 6.350 -0.792 1.00 86.62 327 ALA A O 1
ATOM 2659 N N . VAL A 1 328 ? -9.124 5.637 -1.904 1.00 87.19 328 VAL A N 1
ATOM 2660 C CA . VAL A 1 328 ? -8.160 6.548 -1.259 1.00 87.19 328 VAL A CA 1
ATOM 2661 C C . VAL A 1 328 ? -7.214 7.185 -2.287 1.00 87.19 328 VAL A C 1
ATOM 2663 O O . VAL A 1 328 ? -6.884 6.538 -3.274 1.00 87.19 328 VAL A O 1
ATOM 2666 N N . PRO A 1 329 ? -6.752 8.436 -2.081 1.00 86.19 329 PRO A N 1
ATOM 2667 C CA . PRO A 1 329 ? -5.939 9.148 -3.078 1.00 86.19 329 PRO A CA 1
ATOM 2668 C C . PRO A 1 329 ? -4.486 8.648 -3.174 1.00 86.19 329 PRO A C 1
ATOM 2670 O O . PRO A 1 329 ? -3.787 8.959 -4.136 1.00 86.19 329 PRO A O 1
ATOM 2673 N N . PHE A 1 330 ? -4.026 7.873 -2.190 1.00 87.75 330 PHE A N 1
ATOM 2674 C CA . PHE A 1 330 ? -2.657 7.375 -2.083 1.00 87.75 330 PHE A CA 1
ATOM 2675 C C . PHE A 1 330 ? -2.568 5.874 -2.377 1.00 87.75 330 PHE A C 1
ATOM 2677 O O . PHE A 1 330 ? -3.555 5.150 -2.267 1.00 87.75 330 PHE A O 1
ATOM 2684 N N . TYR A 1 331 ? -1.364 5.387 -2.680 1.00 91.25 331 TYR A N 1
ATOM 2685 C CA . TYR A 1 331 ? -1.100 3.952 -2.798 1.00 91.25 331 TYR A CA 1
ATOM 2686 C C . TYR A 1 331 ? -0.456 3.373 -1.531 1.00 91.25 331 TYR A C 1
ATOM 2688 O O . TYR A 1 331 ? 0.570 3.870 -1.066 1.00 91.25 331 TYR A O 1
ATOM 2696 N N . SER A 1 332 ? -0.992 2.266 -1.022 1.00 92.50 332 SER A N 1
ATOM 2697 C CA . SER A 1 332 ? -0.269 1.356 -0.126 1.00 92.50 332 SER A CA 1
ATOM 2698 C C . SER A 1 332 ? -0.557 -0.091 -0.527 1.00 92.50 332 SER A C 1
ATOM 2700 O O . SER A 1 332 ? -1.537 -0.361 -1.228 1.00 92.50 332 SER A O 1
ATOM 2702 N N . GLU A 1 333 ? 0.301 -1.022 -0.107 1.00 92.56 333 GLU A N 1
ATOM 2703 C CA . GLU A 1 333 ? 0.157 -2.445 -0.440 1.00 92.56 333 GLU A CA 1
ATOM 2704 C C . GLU A 1 333 ? -1.160 -2.985 0.141 1.00 92.56 333 GL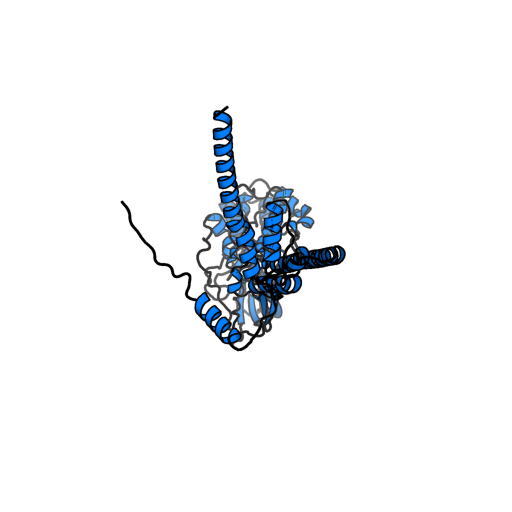U A C 1
ATOM 2706 O O . GLU A 1 333 ? -1.998 -3.526 -0.585 1.00 92.56 333 GLU A O 1
ATOM 2711 N N . ASN A 1 334 ? -1.414 -2.699 1.421 1.00 93.75 334 ASN A N 1
ATOM 2712 C CA . ASN A 1 334 ? -2.626 -3.135 2.107 1.00 93.75 334 ASN A CA 1
ATOM 2713 C C . ASN A 1 334 ? -3.892 -2.429 1.587 1.00 93.75 334 ASN A C 1
ATOM 2715 O O . ASN A 1 334 ? -4.943 -3.062 1.492 1.00 93.75 334 ASN A O 1
ATOM 2719 N N . ALA A 1 335 ? -3.809 -1.148 1.206 1.00 93.44 335 ALA A N 1
ATOM 2720 C CA . ALA A 1 335 ? -4.939 -0.420 0.622 1.00 93.44 335 ALA A CA 1
ATOM 2721 C C . ALA A 1 335 ? -5.358 -1.003 -0.741 1.00 93.44 335 ALA A C 1
ATOM 2723 O O . ALA A 1 335 ? -6.550 -1.126 -1.020 1.00 93.44 335 ALA A O 1
ATOM 2724 N N . CYS A 1 336 ? -4.396 -1.434 -1.567 1.00 94.81 336 CYS A N 1
ATOM 2725 C CA . CYS A 1 336 ? -4.691 -2.119 -2.827 1.00 94.81 336 CYS A CA 1
ATOM 2726 C C . CYS A 1 336 ? -5.378 -3.478 -2.595 1.00 94.81 336 CYS A C 1
ATOM 2728 O O . CYS A 1 336 ? -6.325 -3.834 -3.302 1.00 94.81 336 CYS A O 1
ATOM 2730 N N . TYR A 1 337 ? -4.942 -4.217 -1.568 1.00 95.31 337 TYR A N 1
ATOM 2731 C CA . TYR A 1 337 ? -5.521 -5.512 -1.205 1.00 95.31 337 TYR A CA 1
ATOM 2732 C C . TYR A 1 337 ? -6.960 -5.362 -0.677 1.00 95.31 337 TYR A C 1
ATOM 2734 O O . TYR A 1 337 ? -7.829 -6.138 -1.081 1.00 95.31 337 TYR A O 1
ATOM 2742 N N . GLU A 1 338 ? -7.235 -4.360 0.174 1.00 93.75 338 GLU A N 1
ATOM 2743 C CA . GLU A 1 338 ? -8.600 -4.025 0.622 1.00 93.75 338 GLU A CA 1
ATOM 2744 C C . GLU A 1 338 ? -9.484 -3.659 -0.570 1.00 93.75 338 GLU A C 1
ATOM 2746 O O . GLU A 1 338 ? -10.521 -4.294 -0.769 1.00 93.75 338 GLU A O 1
ATOM 2751 N N . GLU A 1 339 ? -9.053 -2.728 -1.428 1.00 93.62 339 GLU A N 1
ATOM 2752 C CA . GLU A 1 339 ? -9.884 -2.282 -2.545 1.00 93.62 339 GLU A CA 1
ATOM 2753 C C . GLU A 1 339 ? -10.199 -3.427 -3.517 1.00 93.62 339 GLU A C 1
ATOM 2755 O O . GLU A 1 339 ? -11.347 -3.571 -3.949 1.00 93.62 339 GLU A O 1
ATOM 2760 N N . CYS A 1 340 ? -9.222 -4.283 -3.841 1.00 95.19 340 CYS A N 1
ATOM 2761 C CA . CYS A 1 340 ? -9.475 -5.420 -4.722 1.00 95.19 340 CYS A CA 1
ATOM 2762 C C . CYS A 1 340 ? -10.443 -6.436 -4.086 1.00 95.19 340 CYS A C 1
ATOM 2764 O O . CYS A 1 340 ? -11.327 -6.967 -4.764 1.00 95.19 340 CYS A O 1
ATOM 2766 N N . ARG A 1 341 ? -10.352 -6.668 -2.770 1.00 95.12 341 ARG A N 1
ATOM 2767 C CA . ARG A 1 341 ? -11.284 -7.546 -2.046 1.00 95.12 341 ARG A CA 1
ATOM 2768 C C . ARG A 1 341 ? -12.699 -6.973 -2.041 1.00 95.12 341 ARG A C 1
ATOM 2770 O O . ARG A 1 341 ? -13.664 -7.693 -2.297 1.00 95.12 341 ARG A O 1
ATOM 2777 N N . MET A 1 342 ? -12.826 -5.666 -1.826 1.00 94.94 342 MET A N 1
ATOM 2778 C CA . MET A 1 342 ? -14.108 -4.962 -1.868 1.00 94.94 342 MET A CA 1
ATOM 2779 C C . MET A 1 342 ? -14.710 -4.933 -3.271 1.00 94.94 342 MET A C 1
ATOM 2781 O O . MET A 1 342 ? -15.930 -5.004 -3.405 1.00 94.94 342 MET A O 1
ATOM 2785 N N . ARG A 1 343 ? -13.877 -4.911 -4.317 1.00 94.75 343 ARG A N 1
ATOM 2786 C CA . ARG A 1 343 ? -14.298 -5.059 -5.716 1.00 94.75 343 ARG A CA 1
ATOM 2787 C C . ARG A 1 343 ? -14.938 -6.426 -5.972 1.00 94.75 343 ARG A C 1
ATOM 2789 O O . ARG A 1 343 ? -16.004 -6.476 -6.581 1.00 94.75 343 ARG A O 1
ATOM 2796 N N . GLU A 1 344 ? -14.365 -7.520 -5.463 1.00 95.38 344 GLU A N 1
ATOM 2797 C CA . GLU A 1 344 ? -14.981 -8.854 -5.580 1.00 95.38 344 GLU A CA 1
ATOM 2798 C C . GLU A 1 344 ? -16.257 -8.997 -4.725 1.00 95.38 344 GLU A C 1
ATOM 2800 O O . GLU A 1 344 ? -17.235 -9.588 -5.188 1.00 95.38 344 GLU A O 1
ATOM 2805 N N . ILE A 1 345 ? -16.315 -8.388 -3.531 1.00 96.44 345 ILE A N 1
ATOM 2806 C CA . ILE A 1 345 ? -17.554 -8.328 -2.728 1.00 96.44 345 ILE A CA 1
ATOM 2807 C C . ILE A 1 345 ? -18.656 -7.562 -3.478 1.00 96.44 345 ILE A C 1
ATOM 2809 O O . ILE A 1 345 ? -19.776 -8.060 -3.597 1.00 96.44 345 ILE A O 1
ATOM 2813 N N . LEU A 1 346 ? -18.346 -6.392 -4.043 1.00 96.06 346 LEU A N 1
ATOM 2814 C CA . LEU A 1 346 ? -19.289 -5.579 -4.815 1.00 96.06 346 LEU A CA 1
ATOM 2815 C C . LEU A 1 346 ? -19.770 -6.303 -6.083 1.00 96.06 346 LEU A C 1
ATOM 2817 O O . LEU A 1 346 ? -20.948 -6.244 -6.435 1.00 96.06 346 LEU A O 1
ATOM 2821 N N . LYS A 1 347 ? -18.878 -7.030 -6.755 1.00 96.12 347 LYS A N 1
ATOM 2822 C CA . LYS A 1 347 ? -19.174 -7.792 -7.974 1.00 96.12 347 LYS A CA 1
ATOM 2823 C C . LYS A 1 347 ? -20.108 -8.981 -7.740 1.00 96.12 347 LYS A C 1
ATOM 2825 O O . LYS A 1 347 ? -20.899 -9.282 -8.627 1.00 96.12 347 LYS A O 1
ATOM 2830 N N . ILE A 1 348 ? -20.026 -9.650 -6.583 1.00 96.81 348 ILE A N 1
ATOM 2831 C CA . ILE A 1 348 ? -20.792 -10.884 -6.310 1.00 96.81 348 ILE A CA 1
ATOM 2832 C C . ILE A 1 348 ? -21.982 -10.657 -5.360 1.00 96.81 348 ILE A C 1
ATOM 2834 O O . ILE A 1 348 ? -23.030 -11.269 -5.542 1.00 96.81 348 ILE A O 1
ATOM 2838 N N . CYS A 1 349 ? -21.839 -9.794 -4.351 1.00 96.94 349 CYS A N 1
ATOM 2839 C CA . CYS A 1 349 ? -22.875 -9.507 -3.347 1.00 96.94 349 CYS A CA 1
ATOM 2840 C C . CYS A 1 349 ? -23.546 -8.128 -3.527 1.00 96.94 349 CYS A C 1
ATOM 2842 O O . CYS A 1 349 ? -24.474 -7.799 -2.782 1.00 96.94 349 CYS A O 1
ATOM 2844 N N . HIS A 1 350 ? -23.107 -7.337 -4.515 1.00 96.69 350 HIS A N 1
ATOM 2845 C CA . HIS A 1 350 ? -23.713 -6.061 -4.930 1.00 96.69 350 HIS A CA 1
ATOM 2846 C C . HIS A 1 350 ? -23.814 -4.999 -3.822 1.00 96.69 350 HIS A C 1
ATOM 2848 O O . HIS A 1 350 ? -24.763 -4.223 -3.770 1.00 96.69 350 HIS A O 1
ATOM 2854 N N . CYS A 1 351 ? -22.824 -4.954 -2.930 1.00 95.81 351 CYS A N 1
ATOM 2855 C CA . CYS A 1 351 ? -22.718 -3.968 -1.853 1.00 95.81 351 CYS A CA 1
ATOM 2856 C C . CYS A 1 351 ? -21.270 -3.826 -1.356 1.00 95.81 351 CYS A C 1
ATOM 2858 O O . CYS A 1 351 ? -20.417 -4.643 -1.702 1.00 95.81 351 CYS A O 1
ATOM 2860 N N . ARG A 1 352 ? -21.001 -2.835 -0.494 1.00 94.56 352 ARG A N 1
ATOM 2861 C CA . ARG A 1 352 ? -19.799 -2.795 0.364 1.00 94.56 352 ARG A CA 1
ATOM 2862 C C . ARG A 1 352 ? -20.170 -2.944 1.846 1.00 94.56 352 ARG A C 1
ATOM 2864 O O . ARG A 1 352 ? -21.193 -2.401 2.267 1.00 94.56 352 ARG A O 1
ATOM 2871 N N . PRO A 1 353 ? -19.393 -3.691 2.650 1.00 94.75 353 PRO A N 1
ATOM 2872 C CA . PRO A 1 353 ? -19.679 -3.869 4.070 1.00 94.75 353 PRO A CA 1
ATOM 2873 C C . PRO A 1 353 ? -19.515 -2.551 4.837 1.00 94.75 353 PRO A C 1
ATOM 2875 O O . PRO A 1 353 ? -18.776 -1.666 4.418 1.00 94.75 353 PRO A O 1
ATOM 2878 N N . HIS A 1 354 ? -20.187 -2.430 5.982 1.00 91.31 354 HIS A N 1
ATOM 2879 C CA . HIS A 1 354 ? -20.212 -1.195 6.776 1.00 91.31 354 HIS A CA 1
ATOM 2880 C C . HIS A 1 354 ? -18.828 -0.763 7.305 1.00 91.31 354 HIS A C 1
ATOM 2882 O O . HIS A 1 354 ? -18.607 0.420 7.526 1.00 91.31 354 HIS A O 1
ATOM 2888 N N . PHE A 1 355 ? -17.895 -1.702 7.484 1.00 90.31 355 PHE A N 1
ATOM 2889 C CA . PHE A 1 355 ? -16.521 -1.431 7.922 1.00 90.31 355 PHE A CA 1
ATOM 2890 C C . PHE A 1 355 ? -15.573 -1.001 6.784 1.00 90.31 355 PHE A C 1
ATOM 2892 O O . PHE A 1 355 ? -14.415 -0.687 7.046 1.00 90.31 355 PHE A O 1
ATOM 2899 N N . ALA A 1 356 ? -16.035 -0.986 5.530 1.00 91.25 356 ALA A N 1
ATOM 2900 C CA . ALA A 1 356 ? -15.260 -0.515 4.386 1.00 91.25 356 ALA A CA 1
ATOM 2901 C C . ALA A 1 356 ? -15.595 0.947 4.058 1.00 91.25 356 ALA A C 1
ATOM 2903 O O . ALA A 1 356 ? -16.727 1.394 4.257 1.00 91.25 356 ALA A O 1
ATOM 2904 N N . LYS A 1 357 ? -14.626 1.690 3.506 1.00 88.44 357 LYS A N 1
ATOM 2905 C CA . LYS A 1 357 ? -14.827 3.106 3.168 1.00 88.44 357 LYS A CA 1
ATOM 2906 C C . LYS A 1 357 ? -15.974 3.282 2.149 1.00 88.44 357 LYS A C 1
ATOM 2908 O O . LYS A 1 357 ? -15.929 2.647 1.091 1.00 88.44 357 LYS A O 1
ATOM 2913 N N . PRO A 1 358 ? -16.966 4.157 2.410 1.00 87.44 358 PRO A N 1
ATOM 2914 C CA . PRO A 1 358 ? -18.023 4.461 1.447 1.00 87.44 358 PRO A CA 1
ATOM 2915 C C . PRO A 1 358 ? -17.480 5.031 0.128 1.00 87.44 358 PRO A C 1
ATOM 2917 O O . PRO A 1 358 ? -16.531 5.814 0.125 1.00 87.44 358 PRO A O 1
ATOM 2920 N N . ILE A 1 359 ? -18.120 4.667 -0.986 1.00 87.62 359 ILE A N 1
ATOM 2921 C CA . ILE A 1 359 ? -17.917 5.259 -2.317 1.00 87.62 359 ILE A CA 1
ATOM 2922 C C . ILE A 1 359 ? -19.293 5.641 -2.867 1.00 87.62 359 ILE A C 1
ATOM 2924 O O . ILE A 1 359 ? -20.251 4.876 -2.729 1.00 87.62 359 ILE A O 1
ATOM 2928 N N . ASP A 1 360 ? -19.391 6.812 -3.494 1.00 85.44 360 ASP A N 1
ATOM 2929 C CA . ASP A 1 360 ? -20.647 7.301 -4.061 1.00 85.44 360 ASP A CA 1
ATOM 2930 C C . ASP A 1 360 ? -21.215 6.342 -5.120 1.00 85.44 360 ASP A C 1
ATOM 2932 O O . ASP A 1 360 ? -20.497 5.741 -5.920 1.00 85.44 360 ASP A O 1
ATOM 2936 N N . GLY A 1 361 ? -22.536 6.158 -5.089 1.00 87.19 361 GLY A N 1
ATOM 2937 C CA . GLY A 1 361 ? -23.244 5.192 -5.934 1.00 87.19 361 GLY A CA 1
ATOM 2938 C C . GLY A 1 361 ? -23.165 3.726 -5.476 1.00 87.19 361 GLY A C 1
ATOM 2939 O O . GLY A 1 361 ? -23.856 2.891 -6.056 1.00 87.19 361 GLY A O 1
ATOM 2940 N N . GLN A 1 362 ? -22.393 3.388 -4.435 1.00 91.81 362 GLN A N 1
ATOM 2941 C CA . GLN A 1 362 ? -22.297 2.019 -3.907 1.00 91.81 362 GLN A CA 1
ATOM 2942 C C . GLN A 1 362 ? -23.093 1.859 -2.603 1.00 91.81 362 GLN A C 1
ATOM 2944 O O . GLN A 1 362 ? -22.968 2.656 -1.675 1.00 91.81 362 GLN A O 1
ATOM 2949 N N . MET A 1 363 ? -23.923 0.814 -2.514 1.00 93.19 363 MET A N 1
ATOM 2950 C CA . MET A 1 363 ? -24.790 0.585 -1.352 1.00 93.19 363 MET A CA 1
ATOM 2951 C C . MET A 1 363 ? -24.089 -0.175 -0.216 1.00 93.19 363 MET A C 1
ATOM 2953 O O . MET A 1 363 ? -23.325 -1.113 -0.455 1.00 93.19 363 MET A O 1
ATOM 2957 N N . THR A 1 364 ? -24.393 0.184 1.034 1.00 94.38 364 THR A N 1
ATOM 2958 C CA . THR A 1 364 ? -23.934 -0.549 2.225 1.00 94.38 364 THR A CA 1
ATOM 2959 C C . THR A 1 364 ? -24.663 -1.891 2.355 1.00 94.38 364 THR A C 1
ATOM 2961 O O . THR A 1 364 ? -25.886 -1.939 2.230 1.00 94.38 364 THR A O 1
ATOM 2964 N N . CYS A 1 365 ? -23.936 -2.976 2.633 1.00 95.62 365 CYS A N 1
ATOM 2965 C CA . CYS A 1 365 ? -24.503 -4.319 2.771 1.00 95.62 365 CYS A CA 1
ATOM 2966 C C . CYS A 1 365 ? -25.488 -4.416 3.948 1.00 95.62 365 CYS A C 1
ATOM 2968 O O . CYS A 1 365 ? -25.086 -4.250 5.100 1.00 95.62 365 CYS A O 1
ATOM 2970 N N . GLY A 1 366 ? -26.744 -4.779 3.672 1.00 95.56 366 GLY A N 1
ATOM 2971 C CA . GLY A 1 366 ? -27.700 -5.214 4.700 1.00 95.56 366 GLY A CA 1
ATOM 2972 C C . GLY A 1 366 ? -27.438 -6.648 5.187 1.00 95.56 366 GLY A C 1
ATOM 2973 O O . GLY A 1 366 ? -26.591 -7.355 4.637 1.00 95.56 366 GLY A O 1
ATOM 2974 N N . SER A 1 367 ? -28.195 -7.125 6.185 1.00 94.06 367 SER A N 1
ATOM 2975 C CA . SER A 1 367 ? -27.920 -8.410 6.860 1.00 94.06 367 SER A CA 1
ATOM 2976 C C . SER A 1 367 ? -27.832 -9.600 5.903 1.00 94.06 367 SER A C 1
ATOM 2978 O O . SER A 1 367 ? -26.895 -10.390 5.976 1.00 94.06 367 SER A O 1
ATOM 2980 N N . ALA A 1 368 ? -28.767 -9.713 4.955 1.00 93.19 368 ALA A N 1
ATOM 2981 C CA . ALA A 1 368 ? -28.756 -10.794 3.967 1.00 93.19 368 ALA A CA 1
ATOM 2982 C C . ALA A 1 368 ? -27.527 -10.745 3.037 1.00 93.19 368 ALA A C 1
ATOM 2984 O O . ALA A 1 368 ? -27.002 -11.790 2.652 1.00 93.19 368 ALA A O 1
ATOM 2985 N N . GLN A 1 369 ? -27.037 -9.546 2.709 1.00 95.88 369 GLN A N 1
ATOM 2986 C CA . GLN A 1 369 ? -25.851 -9.367 1.871 1.00 95.88 369 GLN A CA 1
ATOM 2987 C C . GLN A 1 369 ? -24.555 -9.619 2.650 1.00 95.88 369 GLN A C 1
ATOM 2989 O O . GLN A 1 369 ? -23.637 -10.218 2.100 1.00 95.88 369 GLN A O 1
ATOM 2994 N N . LEU A 1 370 ? -24.487 -9.278 3.943 1.00 95.88 370 LEU A N 1
ATOM 2995 C CA . LEU A 1 370 ? -23.373 -9.703 4.801 1.00 95.88 370 LEU A CA 1
ATOM 2996 C C . LEU A 1 370 ? -23.237 -11.238 4.799 1.00 95.88 370 LEU A C 1
ATOM 2998 O O . LEU A 1 370 ? -22.146 -11.763 4.577 1.00 95.88 370 LEU A O 1
ATOM 3002 N N . ARG A 1 371 ? -24.351 -11.979 4.882 1.00 95.94 371 ARG A N 1
ATOM 3003 C CA . ARG A 1 371 ? -24.328 -13.451 4.767 1.00 95.94 371 ARG A CA 1
ATOM 3004 C C . ARG A 1 371 ? -23.809 -13.954 3.408 1.00 95.94 371 ARG A C 1
ATOM 3006 O O . ARG A 1 371 ? -23.246 -15.047 3.349 1.00 95.94 371 ARG A O 1
ATOM 3013 N N . CYS A 1 372 ? -23.955 -13.179 2.326 1.00 96.44 372 CYS A N 1
ATOM 3014 C CA . CYS A 1 372 ? -23.346 -13.485 1.023 1.00 96.44 372 CYS A CA 1
ATOM 3015 C C . CYS A 1 372 ? -21.810 -13.418 1.081 1.00 96.44 372 CYS A C 1
ATOM 3017 O O . CYS A 1 372 ? -21.159 -14.339 0.584 1.00 96.44 372 CYS A O 1
ATOM 3019 N N . ILE A 1 373 ? -21.233 -12.418 1.763 1.00 96.69 373 ILE A N 1
ATOM 3020 C CA . ILE A 1 373 ? -19.772 -12.264 1.929 1.00 96.69 373 ILE A CA 1
ATOM 3021 C C . ILE A 1 373 ? -19.154 -13.546 2.508 1.00 96.69 373 ILE A C 1
ATOM 3023 O O . ILE A 1 373 ? -18.157 -14.055 1.998 1.00 96.69 373 ILE A O 1
ATOM 3027 N N . GLY A 1 374 ? -19.794 -14.130 3.524 1.00 94.69 374 GLY A N 1
ATOM 3028 C CA . GLY A 1 374 ? -19.313 -15.358 4.161 1.00 94.69 374 GLY A CA 1
ATOM 3029 C C . GLY A 1 374 ? -19.319 -16.588 3.244 1.00 94.69 374 GLY A C 1
ATOM 3030 O O . GLY A 1 374 ? -18.454 -17.451 3.368 1.00 94.69 374 GLY A O 1
ATOM 3031 N N . ARG A 1 375 ? -20.229 -16.650 2.261 1.00 94.50 375 ARG A N 1
ATOM 3032 C CA . ARG A 1 375 ? -20.263 -17.728 1.251 1.00 94.50 375 ARG A CA 1
ATOM 3033 C C . ARG A 1 375 ? -19.135 -17.600 0.224 1.00 94.50 375 ARG A C 1
ATOM 3035 O O . ARG A 1 375 ? -18.658 -18.608 -0.293 1.00 94.50 375 ARG A O 1
ATOM 3042 N N . ILE A 1 376 ? -18.688 -16.375 -0.058 1.00 95.44 376 ILE A N 1
ATOM 3043 C CA . ILE A 1 376 ? -17.620 -16.096 -1.031 1.00 95.44 376 ILE A CA 1
ATOM 3044 C C . ILE A 1 376 ? -16.227 -15.984 -0.401 1.00 95.44 376 ILE A C 1
ATOM 3046 O O . ILE A 1 376 ? -15.281 -15.688 -1.121 1.00 95.44 376 ILE A O 1
ATOM 3050 N N . LYS A 1 377 ? -16.074 -16.272 0.903 1.00 93.56 377 LYS A N 1
ATOM 3051 C CA . LYS A 1 377 ? -14.817 -16.177 1.677 1.00 93.56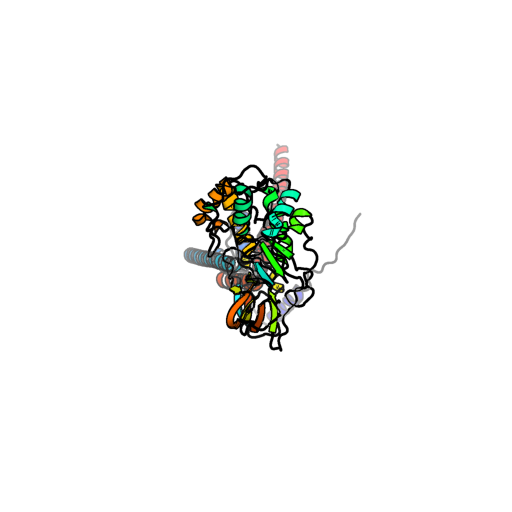 377 LYS A CA 1
ATOM 3052 C C . LYS A 1 377 ? -13.577 -16.700 0.933 1.00 93.56 377 LYS A C 1
ATOM 3054 O O . LYS A 1 377 ? -12.532 -16.058 0.947 1.00 93.56 377 LYS A O 1
ATOM 3059 N N . HIS A 1 378 ? -13.710 -17.829 0.235 1.00 91.44 378 HIS A N 1
ATOM 3060 C CA . HIS A 1 378 ? -12.641 -18.468 -0.545 1.00 91.44 378 HIS A CA 1
ATOM 3061 C C . HIS A 1 378 ? -12.122 -17.630 -1.734 1.00 91.44 378 HIS A C 1
ATOM 3063 O O . HIS A 1 378 ? -11.013 -17.865 -2.198 1.00 91.44 378 HIS A O 1
ATOM 3069 N N . LYS A 1 379 ? -12.894 -16.649 -2.220 1.00 93.06 379 LYS A N 1
ATOM 3070 C CA . LYS A 1 379 ? -12.511 -15.711 -3.292 1.00 93.06 379 LYS A CA 1
ATOM 3071 C C . LYS A 1 379 ? -11.907 -14.407 -2.774 1.00 93.06 379 LYS A C 1
ATOM 3073 O O . LYS A 1 379 ? -11.450 -13.600 -3.572 1.00 93.06 379 LYS A O 1
ATOM 3078 N N . LEU A 1 380 ? -11.927 -14.183 -1.459 1.00 94.06 380 LEU A N 1
ATOM 3079 C CA . LEU A 1 380 ? -11.544 -12.909 -0.849 1.00 94.06 380 LEU A CA 1
ATOM 3080 C C . LEU A 1 380 ? -10.064 -12.826 -0.461 1.00 94.06 380 LEU A C 1
ATOM 3082 O O . LEU A 1 380 ? -9.694 -11.825 0.139 1.00 94.06 380 LEU A O 1
ATOM 3086 N N . PHE A 1 381 ? -9.241 -13.850 -0.752 1.00 94.06 381 PHE A N 1
ATOM 3087 C CA . PHE A 1 381 ? -7.785 -13.859 -0.491 1.00 94.06 381 PHE A CA 1
ATOM 3088 C C . PHE A 1 381 ? -7.441 -13.207 0.864 1.00 94.06 381 PHE A C 1
ATOM 3090 O O . PHE A 1 381 ? -6.771 -12.181 0.971 1.00 94.06 381 PHE A O 1
ATOM 3097 N N . LEU A 1 382 ? -8.045 -13.761 1.920 1.00 92.56 382 LEU A N 1
ATOM 3098 C CA . LEU A 1 382 ? -7.964 -13.219 3.281 1.00 92.56 382 LEU A CA 1
ATOM 3099 C C . LEU A 1 382 ? -6.588 -13.398 3.927 1.00 92.56 382 LEU A C 1
ATOM 3101 O O . LEU A 1 382 ? -6.308 -12.741 4.923 1.00 92.56 382 LEU A O 1
ATOM 3105 N N . TYR A 1 383 ? -5.785 -14.299 3.367 1.00 91.31 383 TYR A N 1
ATOM 3106 C CA . TYR A 1 383 ? -4.449 -14.666 3.804 1.00 91.31 383 TYR A CA 1
ATOM 3107 C C . TYR A 1 383 ? -3.544 -14.730 2.571 1.00 91.31 383 TYR A C 1
ATOM 3109 O O . TYR A 1 383 ? -3.962 -15.276 1.544 1.00 91.31 383 TYR A O 1
ATOM 3117 N N . GLY A 1 384 ? -2.321 -14.215 2.676 1.00 86.19 384 GLY A N 1
ATOM 3118 C CA . GLY A 1 384 ? -1.359 -14.185 1.573 1.00 86.19 384 GLY A CA 1
ATOM 3119 C C . GLY A 1 384 ? -1.608 -13.078 0.539 1.00 86.19 384 GLY A C 1
ATOM 3120 O O . GLY A 1 384 ? -2.151 -12.017 0.842 1.00 86.19 384 GLY A O 1
ATOM 3121 N N . PHE A 1 385 ? -1.143 -13.312 -0.689 1.00 87.62 385 PHE A N 1
ATOM 3122 C CA . PHE A 1 385 ? -1.057 -12.294 -1.740 1.00 87.62 385 PHE A CA 1
ATOM 3123 C C . PHE A 1 385 ? -2.376 -12.092 -2.499 1.00 87.62 385 PHE A C 1
ATOM 3125 O O . PHE A 1 385 ? -3.144 -13.032 -2.718 1.00 87.62 385 PHE A O 1
ATOM 3132 N N . ALA A 1 386 ? -2.612 -10.860 -2.956 1.00 88.94 386 ALA A N 1
ATOM 3133 C CA . ALA A 1 386 ? -3.681 -10.567 -3.905 1.00 88.94 386 ALA A CA 1
ATOM 3134 C C . ALA A 1 386 ? -3.417 -11.269 -5.260 1.00 88.94 386 ALA A C 1
ATOM 3136 O O . ALA A 1 386 ? -2.260 -11.382 -5.669 1.00 88.94 386 ALA A O 1
ATOM 3137 N N . PRO A 1 387 ? -4.457 -11.732 -5.980 1.00 91.50 387 PRO A N 1
ATOM 3138 C CA . PRO A 1 387 ? -4.284 -12.342 -7.297 1.00 91.50 387 PRO A CA 1
ATOM 3139 C C . PRO A 1 387 ? -3.753 -11.329 -8.322 1.00 91.50 387 PRO A C 1
ATOM 3141 O O . PRO A 1 387 ? -4.056 -10.138 -8.239 1.00 91.50 387 PRO A O 1
ATOM 3144 N N . GLU A 1 388 ? -3.033 -11.808 -9.343 1.00 89.56 388 GLU A N 1
ATOM 3145 C CA . GLU A 1 388 ? -2.421 -10.972 -10.397 1.00 89.56 388 GLU A CA 1
ATOM 3146 C C . GLU A 1 388 ? -3.417 -10.008 -11.067 1.00 89.56 388 GLU A C 1
ATOM 3148 O O . GLU A 1 388 ? -3.071 -8.879 -11.409 1.00 89.56 388 GLU A O 1
ATOM 3153 N N . SER A 1 389 ? -4.693 -10.401 -11.161 1.00 91.06 389 SER A N 1
ATOM 3154 C CA . SER A 1 389 ? -5.794 -9.569 -11.667 1.00 91.06 389 SER A CA 1
ATOM 3155 C C . SER A 1 389 ? -6.048 -8.268 -10.885 1.00 91.06 389 SER A C 1
ATOM 3157 O O . SER A 1 389 ? -6.837 -7.440 -11.338 1.00 91.06 389 SER A O 1
ATOM 3159 N N . CYS A 1 390 ? -5.444 -8.090 -9.706 1.00 91.06 390 CYS A N 1
ATOM 3160 C CA . CYS A 1 390 ? -5.549 -6.870 -8.906 1.00 91.06 390 CYS A CA 1
ATOM 3161 C C . CYS A 1 390 ? -4.521 -5.778 -9.277 1.00 91.06 390 CYS A C 1
ATOM 3163 O O . CYS A 1 390 ? -4.742 -4.635 -8.887 1.00 91.06 390 CYS A O 1
ATOM 3165 N N . ASP A 1 391 ? -3.421 -6.096 -9.981 1.00 91.75 391 ASP A N 1
ATOM 3166 C CA . ASP A 1 391 ? -2.277 -5.180 -10.241 1.00 91.75 391 ASP A CA 1
ATOM 3167 C C . ASP A 1 391 ? -1.697 -4.498 -8.969 1.00 91.75 391 ASP A C 1
ATOM 3169 O O . ASP A 1 391 ? -1.248 -3.341 -8.961 1.00 91.75 391 ASP A O 1
ATOM 3173 N N . CYS A 1 392 ? -1.709 -5.221 -7.845 1.00 93.56 392 CYS A N 1
ATOM 3174 C CA . CYS A 1 392 ? -1.127 -4.747 -6.591 1.00 93.56 392 CYS A CA 1
ATOM 3175 C C . CYS A 1 392 ? 0.377 -5.048 -6.544 1.00 93.56 392 CYS A C 1
ATOM 3177 O O . CYS A 1 392 ? 0.788 -6.174 -6.276 1.00 93.56 392 CYS A O 1
ATOM 3179 N N . LEU A 1 393 ? 1.193 -4.018 -6.779 1.00 92.50 393 LEU A N 1
ATOM 3180 C CA . LEU A 1 393 ? 2.651 -4.065 -6.641 1.00 92.50 393 LEU A CA 1
ATOM 3181 C C . LEU A 1 393 ? 3.087 -3.789 -5.196 1.00 92.50 393 LEU A C 1
ATOM 3183 O O . LEU A 1 393 ? 2.424 -3.044 -4.468 1.00 92.50 393 LEU A O 1
ATOM 3187 N N . GLU A 1 394 ? 4.246 -4.315 -4.801 1.00 91.25 394 GLU A N 1
ATOM 3188 C CA . GLU A 1 394 ? 4.850 -3.984 -3.508 1.00 91.25 394 GLU A CA 1
ATOM 3189 C C . GLU A 1 394 ? 5.161 -2.482 -3.375 1.00 91.25 394 GLU A C 1
ATOM 3191 O O . GLU A 1 394 ? 5.373 -1.756 -4.357 1.00 91.25 394 GLU A O 1
ATOM 3196 N N . LYS A 1 395 ? 5.303 -2.015 -2.130 1.00 90.94 395 LYS A N 1
ATOM 3197 C CA . LYS A 1 395 ? 5.875 -0.693 -1.859 1.00 90.94 395 LYS A CA 1
ATOM 3198 C C . LYS A 1 395 ? 7.362 -0.624 -2.205 1.00 90.94 395 LYS A C 1
ATOM 3200 O O . LYS A 1 395 ? 8.145 -1.474 -1.781 1.00 90.94 395 LYS A O 1
ATOM 3205 N N . CYS A 1 396 ? 7.784 0.479 -2.825 1.00 88.31 396 CYS A N 1
ATOM 3206 C CA . CYS A 1 396 ? 9.205 0.777 -3.046 1.00 88.31 396 CYS A CA 1
ATOM 3207 C C . CYS A 1 396 ? 9.990 0.984 -1.736 1.00 88.31 396 CYS A C 1
ATOM 3209 O O . CYS A 1 396 ? 11.153 0.591 -1.660 1.00 88.31 396 CYS A O 1
ATOM 3211 N N . ASN A 1 397 ? 9.344 1.551 -0.709 1.00 87.31 397 ASN A N 1
ATOM 3212 C CA . ASN A 1 397 ? 9.879 1.716 0.644 1.00 87.31 397 ASN A CA 1
ATOM 3213 C C . ASN A 1 397 ? 9.004 0.930 1.633 1.00 87.31 397 ASN A C 1
ATOM 3215 O O . ASN A 1 397 ? 7.798 1.167 1.708 1.00 87.31 397 ASN A O 1
ATOM 3219 N N . LYS A 1 398 ? 9.594 0.001 2.388 1.00 88.56 398 LYS A N 1
ATOM 3220 C CA . LYS A 1 398 ? 8.889 -0.907 3.304 1.00 88.56 398 LYS A CA 1
ATOM 3221 C C . LYS A 1 398 ? 9.629 -0.961 4.637 1.00 88.56 398 LYS A C 1
ATOM 3223 O O . LYS A 1 398 ? 10.768 -1.422 4.691 1.00 88.56 398 LYS A O 1
ATOM 3228 N N . ASN A 1 399 ? 8.982 -0.486 5.700 1.00 89.88 399 ASN A N 1
ATOM 3229 C CA . ASN A 1 399 ? 9.423 -0.702 7.077 1.00 89.88 399 ASN A CA 1
ATOM 3230 C C . ASN A 1 399 ? 8.588 -1.849 7.666 1.00 89.88 399 ASN A C 1
ATOM 3232 O O . ASN A 1 399 ? 7.366 -1.863 7.517 1.00 89.88 399 ASN A O 1
ATOM 3236 N N . ILE A 1 400 ? 9.237 -2.818 8.307 1.00 91.94 400 ILE A N 1
ATOM 3237 C CA . ILE A 1 400 ? 8.596 -3.987 8.922 1.00 91.94 400 ILE A CA 1
ATOM 3238 C C . ILE A 1 400 ? 8.923 -3.973 10.414 1.00 91.94 400 ILE A C 1
ATOM 3240 O O . ILE A 1 400 ? 10.081 -3.776 10.778 1.00 91.94 400 ILE A O 1
ATOM 3244 N N . TYR A 1 401 ? 7.914 -4.198 11.259 1.00 94.12 401 TYR A N 1
ATOM 3245 C CA . TYR A 1 401 ? 8.022 -4.207 12.719 1.00 94.12 401 TYR A CA 1
ATOM 3246 C C . TYR A 1 401 ? 7.513 -5.557 13.245 1.00 94.12 401 TYR A C 1
ATOM 3248 O O . TYR A 1 401 ? 6.310 -5.768 13.382 1.00 94.12 401 TYR A O 1
ATOM 3256 N N . ASP A 1 402 ? 8.422 -6.495 13.504 1.00 94.06 402 ASP A N 1
ATOM 3257 C CA . ASP A 1 402 ? 8.093 -7.840 13.983 1.00 94.06 402 ASP A CA 1
ATOM 3258 C C . ASP A 1 402 ? 8.128 -7.892 15.517 1.00 94.06 402 ASP A C 1
ATOM 3260 O O . ASP A 1 402 ? 9.179 -7.762 16.149 1.00 94.06 402 ASP A O 1
ATOM 3264 N N . LEU A 1 403 ? 6.948 -8.060 16.115 1.00 94.38 403 LEU A N 1
ATOM 3265 C CA . LEU A 1 403 ? 6.730 -8.028 17.557 1.00 94.38 403 LEU A CA 1
ATOM 3266 C C . LEU A 1 403 ? 6.883 -9.421 18.190 1.00 94.38 403 LEU A C 1
ATOM 3268 O O . LEU A 1 403 ? 6.021 -10.295 18.023 1.00 94.38 403 LEU A O 1
ATOM 3272 N N . LYS A 1 404 ? 7.933 -9.596 18.999 1.00 94.38 404 LYS A N 1
ATOM 3273 C CA . LYS A 1 404 ? 8.185 -10.789 19.819 1.00 94.38 404 LYS A CA 1
ATOM 3274 C C . LYS A 1 404 ? 7.889 -10.493 21.298 1.00 94.38 404 LYS A C 1
ATOM 3276 O O . LYS A 1 404 ? 8.652 -9.755 21.921 1.00 94.38 404 LYS A O 1
ATOM 3281 N N . PRO A 1 405 ? 6.798 -11.030 21.878 1.00 90.69 405 PRO A N 1
ATOM 3282 C CA . PRO A 1 405 ? 6.560 -10.960 23.320 1.00 90.69 405 PRO A CA 1
ATOM 3283 C C . PRO A 1 405 ? 7.691 -11.636 24.101 1.00 90.69 405 PRO A C 1
ATOM 3285 O O . PRO A 1 405 ? 8.159 -12.699 23.696 1.00 90.69 405 PRO A O 1
ATOM 3288 N N . THR A 1 406 ? 8.100 -11.031 25.216 1.00 90.69 406 THR A N 1
ATOM 3289 C CA . THR A 1 406 ? 9.220 -11.499 26.048 1.00 90.69 406 THR A CA 1
ATOM 3290 C C . THR A 1 406 ? 8.746 -11.950 27.426 1.00 90.69 406 THR A C 1
ATOM 3292 O O . THR A 1 406 ? 9.118 -13.030 27.872 1.00 90.69 406 THR A O 1
ATOM 3295 N N . ALA A 1 407 ? 7.918 -11.148 28.101 1.00 89.38 407 ALA A N 1
ATOM 3296 C CA . ALA A 1 407 ? 7.330 -11.501 29.392 1.00 89.38 407 ALA A CA 1
ATOM 3297 C C . ALA A 1 407 ? 5.959 -10.838 29.587 1.00 89.38 407 ALA A C 1
ATOM 3299 O O . ALA A 1 407 ? 5.590 -9.889 28.887 1.00 89.38 407 ALA A O 1
ATOM 3300 N N . SER A 1 408 ? 5.183 -11.349 30.539 1.00 87.69 408 SER A N 1
ATOM 3301 C CA . SER A 1 408 ? 3.916 -10.761 30.978 1.00 87.69 408 SER A CA 1
ATOM 3302 C C . SER A 1 408 ? 3.715 -11.043 32.465 1.00 87.69 408 SER A C 1
ATOM 3304 O O . SER A 1 408 ? 3.832 -12.191 32.886 1.00 87.69 408 SER A O 1
ATOM 3306 N N . THR A 1 409 ? 3.435 -10.002 33.246 1.00 88.69 409 THR A N 1
ATOM 3307 C CA . THR A 1 409 ? 3.298 -10.066 34.710 1.00 88.69 409 THR A CA 1
ATOM 3308 C C . THR A 1 409 ? 1.984 -9.411 35.118 1.00 88.69 409 THR A C 1
ATOM 3310 O O . THR A 1 409 ? 1.662 -8.337 34.611 1.00 88.69 409 THR A O 1
ATOM 3313 N N . ALA A 1 410 ? 1.220 -10.033 36.015 1.00 85.69 410 ALA A N 1
ATOM 3314 C CA . ALA A 1 410 ? -0.022 -9.457 36.527 1.00 85.69 410 ALA A CA 1
ATOM 3315 C C . ALA A 1 410 ? 0.234 -8.202 37.387 1.00 85.69 410 ALA A C 1
ATOM 3317 O O . ALA A 1 410 ? 1.285 -8.064 38.014 1.00 85.69 410 ALA A O 1
ATOM 3318 N N . LEU A 1 411 ? -0.728 -7.277 37.394 1.00 81.12 411 LEU A N 1
ATOM 3319 C CA . LEU A 1 411 ? -0.742 -6.060 38.215 1.00 81.12 411 LEU A CA 1
ATOM 3320 C C . LEU A 1 411 ? -1.776 -6.184 39.343 1.00 81.12 411 LEU A C 1
ATOM 3322 O O . LEU A 1 411 ? -2.670 -5.348 39.470 1.00 81.12 411 LEU A O 1
ATOM 3326 N N . ASP A 1 412 ? -1.667 -7.241 40.146 1.00 69.81 412 ASP A N 1
ATOM 3327 C CA . ASP A 1 412 ? -2.686 -7.589 41.146 1.00 69.81 412 ASP A CA 1
ATOM 3328 C C . ASP A 1 412 ? -2.830 -6.532 42.262 1.00 69.81 412 ASP A C 1
ATOM 3330 O O . ASP A 1 412 ? -3.945 -6.259 42.706 1.00 69.81 412 ASP A O 1
ATOM 3334 N N . ASP A 1 413 ? -1.731 -5.864 42.636 1.00 65.75 413 ASP A N 1
ATOM 3335 C CA . ASP A 1 413 ? -1.687 -4.849 43.705 1.00 65.75 413 ASP A CA 1
ATOM 3336 C C . ASP A 1 413 ? -1.839 -3.391 43.215 1.00 65.75 413 ASP A C 1
ATOM 3338 O O . ASP A 1 413 ? -1.799 -2.448 44.011 1.00 65.75 413 ASP A O 1
ATOM 3342 N N . ALA A 1 414 ? -1.977 -3.153 41.905 1.00 60.56 414 ALA A N 1
ATOM 3343 C CA . ALA A 1 414 ? -2.040 -1.793 41.370 1.00 60.56 414 ALA A CA 1
ATOM 3344 C C . ALA A 1 414 ? -3.483 -1.243 41.370 1.00 60.56 414 ALA A C 1
ATOM 3346 O O . ALA A 1 414 ? -4.380 -1.883 40.820 1.00 60.56 414 ALA A O 1
ATOM 3347 N N . PRO A 1 415 ? -3.734 0.004 41.827 1.00 58.44 415 PRO A N 1
ATOM 3348 C CA . PRO A 1 415 ? -5.052 0.651 41.729 1.00 58.44 415 PRO A CA 1
ATOM 3349 C C . PRO A 1 415 ? -5.420 1.071 40.288 1.00 58.44 415 PRO A C 1
ATOM 3351 O O . PRO A 1 415 ? -6.320 1.880 40.073 1.00 58.44 415 PRO A O 1
ATOM 3354 N N . ILE A 1 416 ? -4.695 0.561 39.290 1.00 59.84 416 ILE A N 1
ATOM 3355 C CA . ILE A 1 416 ? -4.745 0.963 37.889 1.00 59.84 416 ILE A CA 1
ATOM 3356 C C . ILE A 1 416 ? -5.331 -0.204 37.092 1.00 59.84 416 ILE A C 1
ATOM 3358 O O . ILE A 1 416 ? -4.736 -1.273 37.007 1.00 59.84 416 ILE A O 1
ATOM 3362 N N . SER A 1 417 ? -6.501 -0.003 36.485 1.00 69.06 417 SER A N 1
ATOM 3363 C CA . SER A 1 417 ? -7.165 -1.020 35.655 1.00 69.06 417 SER A CA 1
ATOM 3364 C C . SER A 1 417 ? -6.516 -1.229 34.280 1.00 69.06 417 SER A C 1
ATOM 3366 O O . SER A 1 417 ? -6.854 -2.195 33.594 1.00 69.06 417 SER A O 1
ATOM 3368 N N . SER A 1 418 ? -5.600 -0.344 33.874 1.00 82.25 418 SER A N 1
ATOM 3369 C CA . SER A 1 418 ? -4.903 -0.412 32.591 1.00 82.25 418 SER A CA 1
ATOM 3370 C C . SER A 1 418 ? -3.646 -1.274 32.628 1.00 82.25 418 SER A C 1
ATOM 3372 O O . SER A 1 418 ? -2.893 -1.306 33.600 1.00 82.25 418 SER A O 1
ATOM 3374 N N . SER A 1 419 ? -3.406 -1.946 31.511 1.00 86.56 419 SER A N 1
ATOM 3375 C CA . SER A 1 419 ? -2.147 -2.613 31.210 1.00 86.56 419 SER A CA 1
ATOM 3376 C C . SER A 1 419 ? -1.131 -1.635 30.655 1.00 86.56 419 SER A C 1
ATOM 3378 O O . SER A 1 419 ? -1.483 -0.650 30.001 1.00 86.56 419 SER A O 1
ATOM 3380 N N . VAL A 1 420 ? 0.147 -1.939 30.868 1.00 90.50 420 VAL A N 1
ATOM 3381 C CA . VAL A 1 420 ? 1.262 -1.182 30.296 1.00 90.50 420 VAL A CA 1
ATOM 3382 C C . VAL A 1 420 ? 2.103 -2.127 29.458 1.00 90.50 420 VAL A C 1
ATOM 3384 O O . VAL A 1 420 ? 2.602 -3.133 29.960 1.00 90.50 420 VAL A O 1
ATOM 3387 N N . MET A 1 421 ? 2.298 -1.787 28.187 1.00 91.81 421 MET A N 1
ATOM 3388 C CA . MET A 1 421 ? 3.191 -2.525 27.304 1.00 91.81 421 MET A CA 1
ATOM 3389 C C . MET A 1 421 ? 4.457 -1.711 27.045 1.00 91.81 421 MET A C 1
ATOM 3391 O O . MET A 1 421 ? 4.396 -0.555 26.625 1.00 91.81 421 MET A O 1
ATOM 3395 N N . THR A 1 422 ? 5.611 -2.322 27.315 1.00 93.94 422 THR A N 1
ATOM 3396 C CA . THR A 1 422 ? 6.935 -1.760 27.021 1.00 93.94 422 THR A CA 1
ATOM 3397 C C . THR A 1 422 ? 7.538 -2.481 25.820 1.00 93.94 422 THR A C 1
ATOM 3399 O O . THR A 1 422 ? 7.725 -3.698 25.851 1.00 93.94 422 THR A O 1
ATOM 3402 N N . LEU A 1 423 ? 7.853 -1.719 24.774 1.00 94.56 423 LEU A N 1
ATOM 3403 C CA . LEU A 1 423 ? 8.478 -2.189 23.543 1.00 94.56 423 LEU A CA 1
ATOM 3404 C C . LEU A 1 423 ? 9.954 -1.782 23.525 1.00 94.56 423 LEU A C 1
ATOM 3406 O O . LEU A 1 423 ? 10.263 -0.590 23.542 1.00 94.56 423 LEU A O 1
ATOM 3410 N N . GLU A 1 424 ? 10.862 -2.752 23.445 1.00 94.75 424 GLU A N 1
ATOM 3411 C CA . GLU A 1 424 ? 12.267 -2.503 23.111 1.00 94.75 424 GLU A CA 1
ATOM 3412 C C . GLU A 1 424 ? 12.444 -2.569 21.592 1.00 94.75 424 GLU A C 1
ATOM 3414 O O . GLU A 1 424 ? 12.337 -3.643 20.997 1.00 94.75 424 GLU A O 1
ATOM 3419 N N . ILE A 1 425 ? 12.699 -1.424 20.956 1.00 93.44 425 ILE A N 1
ATOM 3420 C CA . ILE A 1 425 ? 12.861 -1.354 19.500 1.00 93.44 425 ILE A CA 1
ATOM 3421 C C . ILE A 1 425 ? 14.315 -1.674 19.148 1.00 93.44 425 ILE A C 1
ATOM 3423 O O . ILE A 1 425 ? 15.234 -0.950 19.535 1.00 93.44 425 ILE A O 1
ATOM 3427 N N . LYS A 1 426 ? 14.531 -2.756 18.397 1.00 91.38 426 LYS A N 1
ATOM 3428 C CA . LYS A 1 426 ? 15.820 -3.077 17.780 1.00 91.38 426 LYS A CA 1
ATOM 3429 C C . LYS A 1 426 ? 15.850 -2.481 16.379 1.00 91.38 426 LYS A C 1
ATOM 3431 O O . LYS A 1 426 ? 15.111 -2.934 15.503 1.00 91.38 426 LYS A O 1
ATOM 3436 N N . LEU A 1 427 ? 16.697 -1.469 16.191 1.00 88.00 427 LEU A N 1
ATOM 3437 C CA . LEU A 1 427 ? 17.013 -0.884 14.885 1.00 88.00 427 LEU A CA 1
ATOM 3438 C C . LEU A 1 427 ? 17.549 -1.957 13.912 1.00 88.00 427 LEU A C 1
ATOM 3440 O O . LEU A 1 427 ? 18.094 -2.968 14.372 1.00 88.00 427 LEU A O 1
ATOM 3444 N N . PRO A 1 428 ? 17.385 -1.774 12.588 1.00 82.94 428 PRO A N 1
ATOM 3445 C CA . PRO A 1 428 ? 17.848 -2.750 11.614 1.00 82.94 428 PRO A CA 1
ATOM 3446 C C . PRO A 1 428 ? 19.378 -2.788 11.617 1.00 82.94 428 PRO A C 1
ATOM 3448 O O . PRO A 1 428 ? 20.025 -1.754 11.517 1.00 82.94 428 PRO A O 1
ATOM 3451 N N . THR A 1 429 ? 19.965 -3.981 11.693 1.00 77.50 429 THR A N 1
ATOM 3452 C CA . THR A 1 429 ? 21.420 -4.176 11.537 1.00 77.50 429 THR A CA 1
ATOM 3453 C C . THR A 1 429 ? 21.849 -4.325 10.077 1.00 77.50 429 THR A C 1
ATOM 3455 O O . THR A 1 429 ? 23.039 -4.325 9.781 1.00 77.50 429 THR A O 1
ATOM 3458 N N . VAL A 1 430 ? 20.882 -4.505 9.175 1.00 77.81 430 VAL A N 1
ATOM 3459 C CA . VAL A 1 430 ? 21.068 -4.743 7.742 1.00 77.81 430 VAL A CA 1
ATOM 3460 C C . VAL A 1 430 ? 19.972 -3.985 7.000 1.00 77.81 430 VAL A C 1
ATOM 3462 O O . VAL A 1 430 ? 18.793 -4.117 7.343 1.00 77.81 430 VAL A O 1
ATOM 3465 N N . ILE A 1 431 ? 20.349 -3.206 5.987 1.00 78.31 431 ILE A N 1
ATOM 3466 C CA . ILE A 1 431 ? 19.418 -2.422 5.170 1.00 78.31 431 ILE A CA 1
ATOM 3467 C C . ILE A 1 431 ? 19.445 -2.951 3.739 1.00 78.31 431 ILE A C 1
ATOM 3469 O O . ILE A 1 431 ? 20.507 -3.106 3.137 1.00 78.31 431 ILE A O 1
ATOM 3473 N N . TYR A 1 432 ? 18.264 -3.206 3.179 1.00 86.12 432 TYR A N 1
ATOM 3474 C CA . TYR A 1 432 ? 18.117 -3.618 1.786 1.00 86.12 432 TYR A CA 1
ATOM 3475 C C . TYR A 1 432 ? 17.853 -2.383 0.919 1.00 86.12 432 TYR A C 1
ATOM 3477 O O . TYR A 1 432 ? 16.781 -1.776 0.996 1.00 86.12 432 TYR A O 1
ATOM 3485 N N . SER A 1 433 ? 18.834 -2.002 0.105 1.00 85.44 433 SER A N 1
ATOM 3486 C CA . SER A 1 433 ? 18.765 -0.866 -0.817 1.00 85.44 433 SER A CA 1
ATOM 3487 C C . SER A 1 433 ? 18.339 -1.341 -2.207 1.00 85.44 433 SER A C 1
ATOM 3489 O O . SER A 1 433 ? 18.914 -2.277 -2.757 1.00 85.44 433 SER A O 1
ATOM 3491 N N . ARG A 1 434 ? 17.313 -0.717 -2.790 1.00 86.50 434 ARG A N 1
ATOM 3492 C CA . ARG A 1 434 ? 16.901 -0.915 -4.186 1.00 86.50 434 ARG A CA 1
ATOM 3493 C C . ARG A 1 434 ? 17.691 0.049 -5.070 1.00 86.50 434 ARG A C 1
ATOM 3495 O O . ARG A 1 434 ? 17.425 1.254 -5.098 1.00 86.50 434 ARG A O 1
ATOM 3502 N N . GLU A 1 435 ? 18.652 -0.500 -5.796 1.00 85.56 435 GLU A N 1
ATOM 3503 C CA . GLU A 1 435 ? 19.612 0.236 -6.618 1.00 85.56 435 GLU A CA 1
ATOM 3504 C C . GLU A 1 435 ? 19.390 -0.021 -8.104 1.00 85.56 435 GLU A C 1
ATOM 3506 O O . GLU A 1 435 ? 18.887 -1.071 -8.503 1.00 85.56 435 GLU A O 1
ATOM 3511 N N . LEU A 1 436 ? 19.764 0.950 -8.936 1.00 84.50 436 LEU A N 1
ATOM 3512 C CA . LEU A 1 436 ? 19.664 0.833 -10.386 1.00 84.50 436 LEU A CA 1
ATOM 3513 C C . LEU A 1 436 ? 20.923 0.176 -10.938 1.00 84.50 436 LEU A C 1
ATOM 3515 O O . LEU A 1 436 ? 21.947 0.833 -11.095 1.00 84.50 436 LEU A O 1
ATOM 3519 N N . SER A 1 437 ? 20.825 -1.110 -11.268 1.00 85.00 437 SER A N 1
ATOM 3520 C CA . SER A 1 437 ? 21.912 -1.833 -11.938 1.00 85.00 437 SER A CA 1
ATOM 3521 C C . SER A 1 437 ? 21.990 -1.539 -13.435 1.00 85.00 437 SER A C 1
ATOM 3523 O O . SER A 1 437 ? 23.048 -1.709 -14.039 1.00 85.00 437 SER A O 1
ATOM 3525 N N . TYR A 1 438 ? 20.873 -1.132 -14.049 1.00 89.19 438 TYR A N 1
ATOM 3526 C CA . TYR A 1 438 ? 20.789 -0.933 -15.491 1.00 89.19 438 TYR A CA 1
ATOM 3527 C C . TYR A 1 438 ? 19.944 0.297 -15.837 1.00 89.19 438 TYR A C 1
ATOM 3529 O O . TYR A 1 438 ? 18.733 0.233 -16.049 1.00 89.19 438 TYR A O 1
ATOM 3537 N N . ASP A 1 439 ? 20.610 1.449 -15.852 1.00 88.12 439 ASP A N 1
ATOM 3538 C CA . ASP A 1 439 ? 20.017 2.743 -16.171 1.00 88.12 439 ASP A CA 1
ATOM 3539 C C . ASP A 1 439 ? 20.009 3.035 -17.690 1.00 88.12 439 ASP A C 1
ATOM 3541 O O . ASP A 1 439 ? 20.452 2.235 -18.518 1.00 88.12 439 ASP A O 1
ATOM 3545 N N . LEU A 1 440 ? 19.523 4.224 -18.069 1.00 90.31 440 LEU A N 1
ATOM 3546 C CA . LEU A 1 440 ? 19.517 4.666 -19.468 1.00 90.31 440 LEU A CA 1
ATOM 3547 C C . LEU A 1 440 ? 20.940 4.756 -20.051 1.00 90.31 440 LEU A C 1
ATOM 3549 O O . LEU A 1 440 ? 21.142 4.423 -21.218 1.00 90.31 440 LEU A O 1
ATOM 3553 N N . SER A 1 441 ? 21.927 5.172 -19.253 1.00 91.69 441 SER A N 1
ATOM 3554 C CA . SER A 1 441 ? 23.330 5.269 -19.675 1.00 91.69 441 SER A CA 1
ATOM 3555 C C . SER A 1 441 ? 23.905 3.886 -19.992 1.00 91.69 441 SER A C 1
ATOM 3557 O O . SER A 1 441 ? 24.519 3.695 -21.042 1.00 91.69 441 SER A O 1
ATOM 3559 N N . SER A 1 442 ? 23.637 2.901 -19.132 1.00 92.56 442 SER A N 1
ATOM 3560 C CA . SER A 1 442 ? 24.033 1.497 -19.298 1.00 92.56 442 SER A CA 1
ATOM 3561 C C . SER A 1 442 ? 23.367 0.853 -20.519 1.00 92.56 442 SER A C 1
ATOM 3563 O O . SER A 1 442 ? 24.036 0.161 -21.291 1.00 92.56 442 SER A O 1
ATOM 3565 N N . PHE A 1 443 ? 22.082 1.136 -20.753 1.00 94.00 443 PHE A N 1
ATOM 3566 C CA . PHE A 1 443 ? 21.345 0.713 -21.947 1.00 94.00 443 PHE A CA 1
ATOM 3567 C C . PHE A 1 443 ? 21.948 1.285 -23.242 1.00 94.00 443 PHE A C 1
ATOM 3569 O O . PHE A 1 443 ? 22.289 0.531 -24.157 1.00 94.00 443 PHE A O 1
ATOM 3576 N N . LEU A 1 444 ? 22.148 2.607 -23.308 1.00 94.19 444 LEU A N 1
ATOM 3577 C CA . LEU A 1 444 ? 22.735 3.272 -24.477 1.00 94.19 444 LEU A CA 1
ATOM 3578 C C . LEU A 1 444 ? 24.180 2.819 -24.732 1.00 94.19 444 LEU A C 1
ATOM 3580 O O . LEU A 1 444 ? 24.557 2.604 -25.883 1.00 94.19 444 LEU A O 1
ATOM 3584 N N . SER A 1 445 ? 24.966 2.616 -23.671 1.00 95.31 445 SER A N 1
ATOM 3585 C CA . SER A 1 445 ? 26.323 2.065 -23.748 1.00 95.31 445 SER A CA 1
ATOM 3586 C C . SER A 1 445 ? 26.328 0.634 -24.302 1.00 95.31 445 SER A C 1
ATOM 3588 O O . SER A 1 445 ? 27.116 0.319 -25.192 1.00 95.31 445 SER A O 1
ATOM 3590 N N . SER A 1 446 ? 25.391 -0.215 -23.862 1.00 96.00 446 SER A N 1
ATOM 3591 C CA . SER A 1 446 ? 25.274 -1.607 -24.327 1.00 96.00 446 SER A CA 1
ATOM 3592 C C . SER A 1 446 ? 24.900 -1.694 -25.810 1.00 96.00 446 SER A C 1
ATOM 3594 O O . SER A 1 446 ? 25.543 -2.425 -26.567 1.00 96.00 446 SER A O 1
ATOM 3596 N N . ILE A 1 447 ? 23.913 -0.904 -26.257 1.00 95.88 447 ILE A N 1
ATOM 3597 C CA . ILE A 1 447 ? 23.560 -0.811 -27.683 1.00 95.88 447 ILE A CA 1
ATOM 3598 C C . ILE A 1 447 ? 24.718 -0.224 -28.494 1.00 95.88 447 ILE A C 1
ATOM 3600 O O . ILE A 1 447 ? 25.053 -0.771 -29.543 1.00 95.88 447 ILE A O 1
ATOM 3604 N N . GLY A 1 448 ? 25.358 0.848 -28.018 1.00 94.75 448 GLY A N 1
ATOM 3605 C CA . GLY A 1 448 ? 26.503 1.465 -28.692 1.00 94.75 448 GLY A CA 1
ATOM 3606 C C . GLY A 1 448 ? 27.677 0.498 -28.862 1.00 94.75 448 GLY A C 1
ATOM 3607 O O . GLY A 1 448 ? 28.231 0.392 -29.955 1.00 94.75 448 GLY A O 1
ATOM 3608 N N . GLY A 1 449 ? 28.002 -0.268 -27.818 1.00 95.50 449 GLY A N 1
ATOM 3609 C CA . GLY A 1 449 ? 29.022 -1.316 -27.855 1.00 95.50 449 GLY A CA 1
ATOM 3610 C C . GLY A 1 449 ? 28.692 -2.424 -28.857 1.00 95.50 449 GLY A C 1
ATOM 3611 O O . GLY A 1 449 ? 29.548 -2.799 -29.656 1.00 95.50 449 GLY A O 1
ATOM 3612 N N . ALA A 1 450 ? 27.442 -2.898 -28.889 1.00 95.81 450 ALA A N 1
ATOM 3613 C CA . ALA A 1 450 ? 27.006 -3.887 -29.873 1.00 95.81 450 ALA A CA 1
ATOM 3614 C C . ALA A 1 450 ? 27.042 -3.337 -31.313 1.00 95.81 450 ALA A C 1
ATOM 3616 O O . ALA A 1 450 ? 27.546 -4.010 -32.213 1.00 95.81 450 ALA A O 1
ATOM 3617 N N . ALA A 1 451 ? 26.568 -2.110 -31.552 1.00 94.62 451 ALA A N 1
ATOM 3618 C CA . ALA A 1 451 ? 26.578 -1.500 -32.886 1.00 94.62 451 ALA A CA 1
ATOM 3619 C C . ALA A 1 451 ? 28.014 -1.262 -33.395 1.00 94.62 451 ALA A C 1
ATOM 3621 O O . ALA A 1 451 ? 28.315 -1.522 -34.566 1.00 94.62 451 ALA A O 1
ATOM 3622 N N . GLY A 1 452 ? 28.912 -0.838 -32.500 1.00 94.81 452 GLY A N 1
ATOM 3623 C CA . GLY A 1 452 ? 30.342 -0.709 -32.766 1.00 94.81 452 GLY A CA 1
ATOM 3624 C C . GLY A 1 452 ? 31.000 -2.051 -33.095 1.00 94.81 452 GLY A C 1
ATOM 3625 O O . GLY A 1 452 ? 31.715 -2.149 -34.090 1.00 94.81 452 GLY A O 1
ATOM 3626 N N . LEU A 1 453 ? 30.708 -3.105 -32.326 1.00 94.12 453 LEU A N 1
ATOM 3627 C CA . LEU A 1 453 ? 31.278 -4.441 -32.530 1.00 94.12 453 LEU A CA 1
ATOM 3628 C C . LEU A 1 453 ? 30.800 -5.106 -33.833 1.00 94.12 453 LEU A C 1
ATOM 3630 O O . LEU A 1 453 ? 31.618 -5.604 -34.602 1.00 94.12 453 LEU A O 1
ATOM 3634 N N . PHE A 1 454 ? 29.488 -5.121 -34.093 1.00 94.12 454 PHE A N 1
ATOM 3635 C CA . PHE A 1 454 ? 28.914 -5.857 -35.229 1.00 94.12 454 PHE A CA 1
ATOM 3636 C C . PHE A 1 454 ? 28.957 -5.095 -36.557 1.00 94.12 454 PHE A C 1
ATOM 3638 O O . PHE A 1 454 ? 29.007 -5.726 -37.613 1.00 94.12 454 PHE A O 1
ATOM 3645 N N . MET A 1 455 ? 28.911 -3.758 -36.529 1.00 91.44 455 MET A N 1
ATOM 3646 C CA . MET A 1 455 ? 28.801 -2.929 -37.738 1.00 91.44 455 MET A CA 1
ATOM 3647 C C . MET A 1 455 ? 29.837 -1.800 -37.832 1.00 91.44 455 MET A C 1
ATOM 3649 O O . MET A 1 455 ? 29.798 -1.043 -38.801 1.00 91.44 455 MET A O 1
ATOM 3653 N N . GLY A 1 456 ? 30.744 -1.644 -36.859 1.00 91.12 456 GLY A N 1
ATOM 3654 C CA . GLY A 1 456 ? 31.632 -0.472 -36.787 1.00 91.12 456 GLY A CA 1
ATOM 3655 C C . GLY A 1 456 ? 30.884 0.847 -36.564 1.00 91.12 456 GLY A C 1
ATOM 3656 O O . GLY A 1 456 ? 31.440 1.919 -36.784 1.00 91.12 456 GLY A O 1
ATOM 3657 N N . ALA A 1 457 ? 29.605 0.782 -36.183 1.00 91.62 457 ALA A N 1
ATOM 3658 C CA . ALA A 1 457 ? 28.726 1.938 -36.165 1.00 91.62 457 ALA A CA 1
ATOM 3659 C C . ALA A 1 457 ? 28.985 2.821 -34.940 1.00 91.62 457 ALA A C 1
ATOM 3661 O O . ALA A 1 457 ? 29.122 2.341 -33.817 1.00 91.62 457 ALA A O 1
ATOM 3662 N N . SER A 1 458 ? 28.977 4.133 -35.159 1.00 92.25 458 SER A N 1
ATOM 3663 C CA . SER A 1 458 ? 29.070 5.155 -34.114 1.00 92.25 458 SER A CA 1
ATOM 3664 C C . SER A 1 458 ? 27.898 6.138 -34.196 1.00 92.25 458 SER A C 1
ATOM 3666 O O . SER A 1 458 ? 27.097 6.104 -35.135 1.00 92.25 458 SER A O 1
ATOM 3668 N N . VAL A 1 459 ? 27.824 7.084 -33.254 1.00 89.25 459 VAL A N 1
ATOM 3669 C CA . VAL A 1 459 ? 26.870 8.209 -33.325 1.00 89.25 459 VAL A CA 1
ATOM 3670 C C . VAL A 1 459 ? 27.038 9.001 -34.632 1.00 89.25 459 VAL A C 1
ATOM 3672 O O . VAL A 1 459 ? 26.046 9.416 -35.229 1.00 89.25 459 VAL A O 1
ATOM 3675 N N . LEU A 1 460 ? 28.270 9.147 -35.139 1.00 89.69 460 LEU A N 1
ATOM 3676 C CA . LEU A 1 460 ? 28.525 9.799 -36.428 1.00 89.69 460 LEU A CA 1
ATOM 3677 C C . LEU A 1 460 ? 27.960 8.991 -37.603 1.00 89.69 460 LEU A C 1
ATOM 3679 O O . LEU A 1 460 ? 27.383 9.583 -38.509 1.00 89.69 460 LEU A O 1
ATOM 3683 N N . SER A 1 461 ? 28.035 7.657 -37.559 1.00 89.25 461 SER A N 1
ATOM 3684 C CA . SER A 1 461 ? 27.425 6.768 -38.563 1.00 89.25 461 SER A CA 1
ATOM 3685 C C . SER A 1 461 ? 25.898 6.894 -38.599 1.00 89.25 461 SER A C 1
ATOM 3687 O O . SER A 1 461 ? 25.281 6.807 -39.660 1.00 89.25 461 SER A O 1
ATOM 3689 N N . PHE A 1 462 ? 25.273 7.147 -37.446 1.00 86.75 462 PHE A N 1
ATOM 3690 C CA . PHE A 1 462 ? 23.838 7.419 -37.352 1.00 86.75 462 PHE A CA 1
ATOM 3691 C C . PHE A 1 462 ? 23.482 8.798 -37.932 1.00 86.75 462 PHE A C 1
ATOM 3693 O O . PHE A 1 462 ? 22.575 8.900 -38.757 1.00 86.75 462 PHE A O 1
ATOM 3700 N N . VAL A 1 463 ? 24.231 9.853 -37.586 1.00 90.25 463 VAL A N 1
ATOM 3701 C CA . VAL A 1 463 ? 24.062 11.198 -38.178 1.00 90.25 463 VAL A CA 1
ATOM 3702 C C . VAL A 1 463 ? 24.265 11.168 -39.698 1.00 90.25 463 VAL A C 1
ATOM 3704 O O . VAL A 1 463 ? 23.489 11.770 -40.441 1.00 90.25 463 VAL A O 1
ATOM 3707 N N . GLU A 1 464 ? 25.259 10.420 -40.172 1.00 88.81 464 GLU A N 1
ATOM 3708 C CA . GLU A 1 464 ? 25.515 10.166 -41.588 1.00 88.81 464 GLU A CA 1
ATOM 3709 C C . GLU A 1 464 ? 24.310 9.494 -42.269 1.00 88.81 464 GLU A C 1
ATOM 3711 O O . GLU A 1 464 ? 23.829 9.987 -43.294 1.00 88.81 464 GLU A O 1
ATOM 3716 N N . LEU A 1 465 ? 23.770 8.417 -41.684 1.00 86.38 465 LEU A N 1
ATOM 3717 C CA . LEU A 1 465 ? 22.574 7.737 -42.189 1.00 86.38 465 LEU A CA 1
ATOM 3718 C C . LEU A 1 465 ? 21.379 8.698 -42.292 1.00 86.38 465 LEU A C 1
ATOM 3720 O O . LEU A 1 465 ? 20.706 8.729 -43.325 1.00 86.38 465 LEU A O 1
ATOM 3724 N N . PHE A 1 466 ? 21.146 9.527 -41.271 1.00 88.38 466 PHE A N 1
ATOM 3725 C CA . PHE A 1 466 ? 20.093 10.546 -41.295 1.00 88.38 466 PHE A CA 1
ATOM 3726 C C . PHE A 1 466 ? 20.322 11.590 -42.391 1.00 88.38 466 PHE A C 1
ATOM 3728 O O . PHE A 1 466 ? 19.389 11.904 -43.133 1.00 88.38 466 PHE A O 1
ATOM 3735 N N . TYR A 1 467 ? 21.549 12.095 -42.547 1.00 89.19 467 TYR A N 1
ATOM 3736 C CA . TYR A 1 467 ? 21.912 13.039 -43.607 1.00 89.19 467 TYR A CA 1
ATO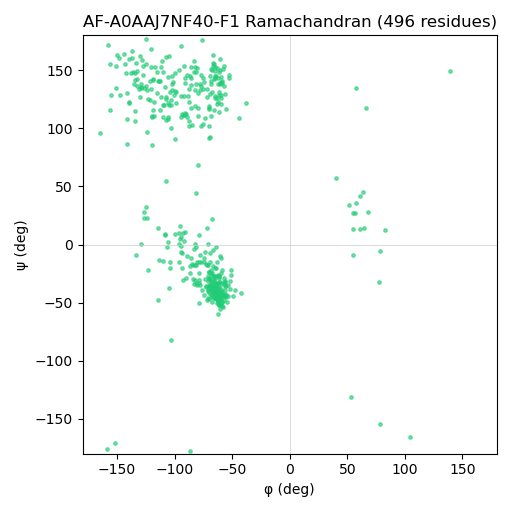M 3737 C C . TYR A 1 467 ? 21.665 12.462 -45.010 1.00 89.19 467 TYR A C 1
ATOM 3739 O O . TYR A 1 467 ? 21.117 13.153 -45.877 1.00 89.19 467 TYR A O 1
ATOM 3747 N N . PHE A 1 468 ? 22.016 11.191 -45.234 1.00 86.38 468 PHE A N 1
ATOM 3748 C CA . PHE A 1 468 ? 21.710 10.495 -46.480 1.00 86.38 468 PHE A CA 1
ATOM 3749 C C . PHE A 1 468 ? 20.193 10.388 -46.696 1.00 86.38 468 PHE A C 1
ATOM 3751 O O . PHE A 1 468 ? 19.678 10.936 -47.677 1.00 86.38 468 PHE A O 1
ATOM 3758 N N . VAL A 1 469 ? 19.481 9.737 -45.771 1.00 85.50 469 VAL A N 1
ATOM 3759 C CA . VAL A 1 469 ? 18.056 9.385 -45.909 1.00 85.50 469 VAL A CA 1
ATOM 3760 C C . VAL A 1 469 ? 17.134 10.613 -45.951 1.00 85.50 469 VAL A C 1
ATOM 3762 O O . VAL A 1 469 ? 16.081 10.557 -46.581 1.00 85.50 469 VAL A O 1
ATOM 3765 N N . THR A 1 470 ? 17.518 11.739 -45.346 1.00 88.88 470 THR A N 1
ATOM 3766 C CA . THR A 1 470 ? 16.698 12.964 -45.336 1.00 88.88 470 THR A CA 1
ATOM 3767 C C . THR A 1 470 ? 17.211 14.008 -46.332 1.00 88.88 470 THR A C 1
ATOM 3769 O O . THR A 1 470 ? 16.714 14.101 -47.455 1.00 88.88 470 THR A O 1
ATOM 3772 N N . LEU A 1 471 ? 18.223 14.789 -45.949 1.00 84.06 471 LEU A N 1
ATOM 3773 C CA . LEU A 1 471 ? 18.693 15.967 -46.677 1.00 84.06 471 LEU A CA 1
ATOM 3774 C C . LEU A 1 471 ? 19.206 15.617 -48.080 1.00 84.06 471 LEU A C 1
ATOM 3776 O O . LEU A 1 471 ? 18.772 16.223 -49.063 1.00 84.06 471 LEU A O 1
ATOM 3780 N N . ARG A 1 472 ? 20.092 14.621 -48.209 1.00 83.38 472 ARG A N 1
ATOM 3781 C CA . ARG A 1 472 ? 20.699 14.275 -49.507 1.00 83.38 472 ARG A CA 1
ATOM 3782 C C . ARG A 1 472 ? 19.688 13.638 -50.465 1.00 83.38 472 ARG A C 1
ATOM 3784 O O . ARG A 1 472 ? 19.756 13.912 -51.664 1.00 83.38 472 ARG A O 1
ATOM 3791 N N . LEU A 1 473 ? 18.727 12.849 -49.966 1.00 85.69 473 LEU A N 1
ATOM 3792 C CA . LEU A 1 473 ? 17.587 12.386 -50.771 1.00 85.69 473 LEU A CA 1
ATOM 3793 C C . LEU A 1 473 ? 16.688 13.552 -51.210 1.00 85.69 473 LEU A C 1
ATOM 3795 O O . LEU A 1 473 ? 16.348 13.642 -52.393 1.00 85.69 473 LEU A O 1
ATOM 3799 N N . TYR A 1 474 ? 16.344 14.473 -50.306 1.00 85.81 474 TYR A N 1
ATOM 3800 C CA . TYR A 1 474 ? 15.485 15.622 -50.605 1.00 85.81 474 TYR A CA 1
ATOM 3801 C C . TYR A 1 474 ? 16.083 16.551 -51.673 1.00 85.81 474 TYR A C 1
ATOM 3803 O O . TYR A 1 474 ? 15.442 16.820 -52.690 1.00 85.81 474 TYR A O 1
ATOM 3811 N N . PHE A 1 475 ? 17.336 16.992 -51.520 1.00 83.94 475 PHE A N 1
ATOM 3812 C CA . PHE A 1 475 ? 17.965 17.863 -52.520 1.00 83.94 475 PHE A CA 1
ATOM 3813 C C . PHE A 1 475 ? 18.107 17.173 -53.887 1.00 83.94 475 PHE A C 1
ATOM 3815 O O . PHE A 1 475 ? 17.775 17.768 -54.914 1.00 83.94 475 PHE A O 1
ATOM 3822 N N . ARG A 1 476 ? 18.494 15.889 -53.920 1.00 80.94 476 ARG A N 1
ATOM 3823 C CA . ARG A 1 476 ? 18.646 15.126 -55.172 1.00 80.94 476 ARG A CA 1
ATOM 3824 C C . ARG A 1 476 ? 17.310 14.864 -55.874 1.00 80.94 476 ARG A C 1
ATOM 3826 O O . ARG A 1 476 ? 17.253 14.891 -57.104 1.00 80.94 476 ARG A O 1
ATOM 3833 N N . THR A 1 477 ? 16.231 14.629 -55.125 1.00 82.81 477 THR A N 1
ATOM 3834 C CA . THR A 1 477 ? 14.875 14.489 -55.691 1.00 82.81 477 THR A CA 1
ATOM 3835 C C . THR A 1 477 ? 14.329 15.824 -56.193 1.00 82.81 477 THR A C 1
ATOM 3837 O O . THR A 1 477 ? 13.783 15.861 -57.296 1.00 82.81 477 THR A O 1
ATOM 3840 N N . LYS A 1 478 ? 14.559 16.930 -55.471 1.00 83.81 478 LYS A N 1
ATOM 3841 C CA . LYS A 1 478 ? 14.234 18.294 -55.922 1.00 83.81 478 LYS A CA 1
ATOM 3842 C C . LYS A 1 478 ? 14.953 18.649 -57.228 1.00 83.81 478 LYS A C 1
ATOM 3844 O O . LYS A 1 478 ? 14.303 19.066 -58.185 1.00 83.81 478 LYS A O 1
ATOM 3849 N N . GLU A 1 479 ? 16.265 18.418 -57.312 1.00 81.12 479 GLU A N 1
ATOM 3850 C CA . GLU A 1 479 ? 17.038 18.604 -58.549 1.00 81.12 479 GLU A CA 1
ATOM 3851 C C . GLU A 1 479 ? 16.532 17.736 -59.705 1.00 81.12 479 GLU A C 1
ATOM 3853 O O . GLU A 1 479 ? 16.426 18.203 -60.841 1.00 81.12 479 GLU A O 1
ATOM 3858 N N . TYR A 1 480 ? 16.229 16.463 -59.433 1.00 79.19 480 TYR A N 1
ATOM 3859 C CA . TYR A 1 480 ? 15.720 15.549 -60.449 1.00 79.19 480 TYR A CA 1
ATOM 3860 C C . TYR A 1 480 ? 14.357 16.008 -60.983 1.00 79.19 480 TYR A C 1
ATOM 3862 O O . TYR A 1 480 ? 14.143 15.992 -62.195 1.00 79.19 480 TYR A O 1
ATOM 3870 N N . MET A 1 481 ? 13.460 16.474 -60.108 1.00 77.75 481 MET A N 1
ATOM 3871 C CA . MET A 1 481 ? 12.170 17.038 -60.511 1.00 77.75 481 MET A CA 1
ATOM 3872 C C . MET A 1 481 ? 12.330 18.338 -61.304 1.00 77.75 481 MET A C 1
ATOM 3874 O O . MET A 1 481 ? 11.676 18.477 -62.334 1.00 77.75 481 MET A O 1
ATOM 3878 N N . ALA A 1 482 ? 13.235 19.240 -60.908 1.00 77.69 482 ALA A N 1
ATOM 3879 C CA . ALA A 1 482 ? 13.531 20.462 -61.660 1.00 77.69 482 ALA A CA 1
ATOM 3880 C C . ALA A 1 482 ? 14.009 20.146 -63.092 1.00 77.69 482 ALA A C 1
ATOM 3882 O O . ALA A 1 482 ? 13.377 20.567 -64.060 1.00 77.69 482 ALA A O 1
ATOM 3883 N N . LYS A 1 483 ? 15.030 19.286 -63.233 1.00 80.69 483 LYS A N 1
ATOM 3884 C CA . LYS A 1 483 ? 15.549 18.818 -64.536 1.00 80.69 483 LYS A CA 1
ATOM 3885 C C . LYS A 1 483 ? 14.491 18.057 -65.355 1.00 80.69 483 LYS A C 1
ATOM 3887 O O . LYS A 1 483 ? 14.530 18.062 -66.586 1.00 80.69 483 LYS A O 1
ATOM 3892 N N . ARG A 1 484 ? 13.524 17.392 -64.704 1.00 78.50 484 ARG A N 1
ATOM 3893 C CA . ARG A 1 484 ? 12.405 16.714 -65.385 1.00 78.50 484 ARG A CA 1
ATOM 3894 C C . ARG A 1 484 ? 11.341 17.701 -65.872 1.00 78.50 484 ARG A C 1
ATOM 3896 O O . ARG A 1 484 ? 10.829 17.511 -66.972 1.00 78.50 484 ARG A O 1
ATOM 3903 N N . MET A 1 485 ? 11.032 18.745 -65.101 1.00 76.50 485 MET A N 1
ATOM 3904 C CA . MET A 1 485 ? 10.132 19.828 -65.521 1.00 76.50 485 MET A CA 1
ATOM 3905 C C . MET A 1 485 ? 10.720 20.630 -66.684 1.00 76.50 485 MET A C 1
ATOM 3907 O O . MET A 1 485 ? 10.008 20.880 -67.649 1.00 76.50 485 MET A O 1
ATOM 3911 N N . GLU A 1 486 ? 12.018 20.933 -66.646 1.00 79.31 486 GLU A N 1
ATOM 3912 C CA . GLU A 1 486 ? 12.750 21.595 -67.735 1.00 79.31 486 GLU A CA 1
ATOM 3913 C C . GLU A 1 486 ? 12.739 20.766 -69.033 1.00 79.31 486 GLU A C 1
ATOM 3915 O O . GLU A 1 486 ? 12.445 21.275 -70.114 1.00 79.31 486 GLU A O 1
ATOM 3920 N N . LYS A 1 487 ? 12.951 19.444 -68.947 1.00 78.12 487 LYS A N 1
ATOM 3921 C CA . LYS A 1 487 ? 12.785 18.567 -70.119 1.00 78.12 487 LYS A CA 1
ATOM 3922 C C . LYS A 1 487 ? 11.340 18.502 -70.613 1.00 78.12 487 LYS A C 1
ATOM 3924 O O . LYS A 1 487 ? 11.129 18.429 -71.819 1.00 78.12 487 LYS A O 1
ATOM 3929 N N . LEU A 1 488 ? 10.348 18.532 -69.722 1.00 76.81 488 LEU A N 1
ATOM 3930 C CA . LEU A 1 488 ? 8.929 18.534 -70.094 1.00 76.81 488 LEU A CA 1
ATOM 3931 C C . LEU A 1 488 ? 8.492 19.853 -70.749 1.00 76.81 488 LEU A C 1
ATOM 3933 O O . LEU A 1 488 ? 7.705 19.810 -71.694 1.00 76.81 488 LEU A O 1
ATOM 3937 N N . SER A 1 489 ? 9.001 21.006 -70.303 1.00 73.88 489 SER A N 1
ATOM 3938 C CA . SER A 1 489 ? 8.744 22.294 -70.959 1.00 73.88 489 SER A CA 1
ATOM 3939 C C . SER A 1 489 ? 9.420 22.359 -72.329 1.00 73.88 489 SER A C 1
ATOM 3941 O O . SER A 1 489 ? 8.755 22.716 -73.300 1.00 73.88 489 SER A O 1
ATOM 3943 N N . LEU A 1 490 ? 10.671 21.897 -72.452 1.00 76.50 490 LEU A N 1
ATOM 3944 C CA . LEU A 1 490 ? 11.365 21.784 -73.739 1.00 76.50 490 LEU A CA 1
ATOM 3945 C C . LEU A 1 490 ? 10.621 20.853 -74.716 1.00 76.50 490 LEU A C 1
ATOM 3947 O O . LEU A 1 490 ? 10.462 21.179 -75.890 1.00 76.50 490 LEU A O 1
ATOM 3951 N N . PHE A 1 491 ? 10.099 19.717 -74.240 1.00 75.00 491 PHE A N 1
ATOM 3952 C CA . PHE A 1 491 ? 9.342 18.780 -75.079 1.00 75.00 491 PHE A CA 1
ATOM 3953 C C . PHE A 1 491 ? 7.974 19.337 -75.504 1.00 75.00 491 PHE A C 1
ATOM 3955 O O . PHE A 1 491 ? 7.544 19.108 -76.634 1.00 75.00 491 PHE A O 1
ATOM 3962 N N . LYS A 1 492 ? 7.297 20.107 -74.637 1.00 71.94 492 LYS A N 1
ATOM 3963 C CA . LYS A 1 492 ? 6.082 20.856 -75.005 1.00 71.94 492 LYS A CA 1
ATOM 3964 C C . LYS A 1 492 ? 6.384 21.937 -76.046 1.00 71.94 492 LYS A C 1
ATOM 3966 O O . LYS A 1 492 ? 5.663 22.021 -77.034 1.00 71.94 492 LYS A O 1
ATOM 3971 N N . TYR A 1 493 ? 7.466 22.697 -75.868 1.00 69.88 493 TYR A N 1
ATOM 3972 C CA . TYR A 1 493 ? 7.916 23.724 -76.813 1.00 69.88 493 TYR A CA 1
ATOM 3973 C C . TYR A 1 493 ? 8.224 23.138 -78.201 1.00 69.88 493 TYR A C 1
ATOM 3975 O O . TYR A 1 493 ? 7.767 23.663 -79.211 1.00 69.88 493 TYR A O 1
ATOM 3983 N N . LEU A 1 494 ? 8.930 22.003 -78.256 1.00 69.94 494 LEU A N 1
ATOM 3984 C CA . LEU A 1 494 ? 9.244 21.312 -79.512 1.00 69.94 494 LEU A CA 1
ATOM 3985 C C . LEU A 1 494 ? 8.020 20.651 -80.169 1.00 69.94 494 LEU A C 1
ATOM 3987 O O . LEU A 1 494 ? 7.980 20.537 -81.391 1.00 69.94 494 LEU A O 1
ATOM 3991 N N . ARG A 1 495 ? 7.013 20.225 -79.391 1.00 68.12 495 ARG A N 1
ATOM 3992 C CA . ARG A 1 495 ? 5.761 19.658 -79.927 1.00 68.12 495 ARG A CA 1
ATOM 3993 C C . ARG A 1 495 ? 4.784 20.733 -80.421 1.00 68.12 495 ARG A C 1
ATOM 3995 O O . ARG A 1 495 ? 4.069 20.464 -81.372 1.00 68.12 495 ARG A O 1
ATOM 4002 N N . GLY A 1 496 ? 4.779 21.930 -79.830 1.00 59.00 496 GLY A N 1
ATOM 4003 C CA . GLY A 1 496 ? 3.982 23.081 -80.287 1.00 59.00 496 GLY A CA 1
ATOM 4004 C C . GLY A 1 496 ? 4.563 23.833 -81.494 1.00 59.00 496 GLY A C 1
ATOM 4005 O O . GLY A 1 496 ? 4.088 24.914 -81.819 1.00 59.00 496 GLY A O 1
ATOM 4006 N N . ARG A 1 497 ? 5.615 23.290 -82.121 1.00 56.00 497 ARG A N 1
ATOM 4007 C CA . ARG A 1 497 ? 6.312 23.840 -83.298 1.00 56.00 497 ARG A CA 1
ATOM 4008 C C . ARG A 1 497 ? 6.169 22.952 -84.548 1.00 56.00 497 ARG A C 1
ATOM 4010 O O . ARG A 1 497 ? 6.948 23.108 -85.486 1.00 56.00 497 ARG A O 1
ATOM 4017 N N . LYS A 1 498 ? 5.232 22.000 -84.517 1.00 47.28 498 LYS A N 1
ATOM 4018 C CA . LYS A 1 498 ? 4.856 21.105 -85.618 1.00 47.28 498 LYS A CA 1
ATOM 4019 C C . LYS A 1 498 ? 3.433 21.389 -86.069 1.00 47.28 498 LYS A C 1
ATOM 4021 O O . LYS A 1 498 ? 2.620 21.689 -85.169 1.00 47.28 498 LYS A O 1
#

Sequence (498 aa):
MASEGGYFYKDEILPDFQTRQKAALAGKESIPNDLPNKIGMPTINPKSNVKKYLVECVSLSSLHGFNHLVAPNRHPVERFMSFLVIAGCLSCLILLSSLFWERYQNEAITIAVSLDLDEFKLLKLSLFICPVDNIVRSKIPEVFKKYGIEHTSETEQLFTFLSNISYDNVHETPYYYKFPAKNWTDVLYDLKKEISPNVLNVNDPHETWVWTERGLCFATRSMTANFYSMENWRKQNMPLQDDPFNIPQYPSDSKILEKFRVEHTSMISLLDPLEYPIFDTPRKLVESKMLHSAIVHTYRVGMHLSHRRISVKQRGCKMLVDGGLSAVPFYSENACYEECRMREILKICHCRPHFAKPIDGQMTCGSAQLRCIGRIKHKLFLYGFAPESCDCLEKCNKNIYDLKPTASTALDDAPISSSVMTLEIKLPTVIYSRELSYDLSSFLSSIGGAAGLFMGASVLSFVELFYFVTLRLYFRTKEYMAKRMEKLSLFKYLRGRK